Protein AF-F7V771-F1 (afdb_monomer)

pLDDT: mean 80.81, std 16.72, range [31.02, 98.19]

Solvent-accessible surface area (backbone atoms only — not comparable to full-atom values): 32983 Å² total; per-residue (Å²): 137,88,78,54,71,56,59,54,49,20,51,31,41,52,73,67,77,44,84,48,74,68,37,50,54,51,52,52,44,44,74,72,68,49,52,60,64,58,49,11,59,76,67,73,53,48,46,70,61,49,60,50,51,42,56,68,83,82,72,83,82,87,59,94,78,69,52,71,67,57,52,54,48,49,52,49,49,50,52,51,49,55,53,47,51,56,49,48,51,55,50,49,57,50,27,65,75,70,66,45,71,75,59,65,73,38,68,72,50,40,53,48,53,49,53,49,47,53,54,51,47,58,55,60,74,58,63,75,82,70,67,73,35,66,50,58,74,93,75,72,61,95,77,81,60,66,66,95,69,39,65,51,80,92,68,55,34,29,29,38,42,38,33,52,49,61,59,66,79,68,44,75,65,42,65,51,47,38,71,77,38,58,84,48,48,67,54,52,52,52,49,52,53,50,50,37,48,47,32,42,76,67,30,60,37,81,86,66,84,51,44,33,38,34,31,40,34,60,30,71,48,23,43,60,29,46,50,45,45,50,29,62,70,38,39,41,80,81,86,59,59,68,51,39,29,59,46,68,68,52,50,37,31,47,25,65,43,26,30,48,44,42,60,64,33,29,28,70,51,22,42,46,82,74,50,50,70,65,42,75,46,58,84,72,72,84,83,82,81,58,62,72,62,52,50,50,52,60,39,29,46,86,84,76,69,85,46,54,45,60,18,44,54,53,19,48,53,45,47,54,50,46,51,68,72,36,44,39,30,32,38,33,25,23,59,47,96,90,68,50,76,44,82,70,48,32,42,71,51,58,99,82,63,81,62,73,83,48,78,65,40,53,71,70,42,41,76,47,52,50,76,40,45,43,66,75,28,52,40,79,50,45,49,67,64,43,96,51,66,72,57,28,43,44,40,75,44,24,42,50,36,41,43,36,45,40,70,79,81,62,68,45,89,73,40,71,73,69,86,62,52,78,28,34,69,65,57,54,35,73,65,52,49,50,47,45,52,51,37,58,73,68,68,52,50,49,78,92,50,62,73,81,52,73,34,52,34,58,49,41,37,36,43,40,28,87,84,39,48,40,29,33,42,35,35,34,27,50,39,41,23,49,41,42,76,71,65,63,40,52,68,72,57,50,55,54,41,51,53,41,26,39,67,53,28,31,59,32,34,55,40,75,34,29,48,51,51,61,75,95,49,53,26,72,70,24,47,51,26,39,50,44,24,80,36,43,74,60,49,54,51,51,52,54,49,54,29,61,76,69,70,50,51,80,68,61,43,59,77,64,57,78,83,37,73,84,20,65,46,79,60,45,60,56,53,41,42,71,64,65,44,56,102,56,62,82,44,66,96,29,75,110

Mean predicted aligned error: 14.56 Å

Foldseek 3Di:
DDDDPLNVQLACLQVVNDDDPLLVLLVVVVVVVDDLCVSCVVVVHDSVVSVSSHHDDDDDDDDPDDDPVNVVVVVVVVVVVVVVLVVLVVVVVVCVVVVPPVSCPPPVNVVSVVVVVVVVVLVVVPPPDDAPFFQADPDRDDPPDPLVQWPDRPFAKWKKKKFWDDPLVQDPVNVVVCVVPVVCVVVVVVVLVLLQVLLVVQFQFDDDSGWMFIKIAGQQQFLQLVVLLVCLQQVELPPWDKFKFDRPLLVCFQQVQFLLLLLVCDLPWWAQLPQDPCLVCVLVPDDDDDSVVSSQVSNWDPDFRPRLSSFLQVRNVSSVVCCVQQQKKKWWWAADPVRDIDTPAIERDDPDDDFDQDPVCVVVRTDGIDIDGRRGDGPVRVCRHGPDGSRGTRRLGGNQLAADADPPVLPRPPDDGDDARRHNDSQCDPVQVVLSVVLNVVVDRGSVSGGRHGHHYQWMWMFTHPQLTTIIIIGMHSTRSVCVVVVQAHSVLSVLQSCCCRNGVGMATQGIGTFRDYPPQNYSVSRSLLSCLVVVVVLLVVLVVVCVVVVHDPVVSVVSRDDSPPNVDPCSVVVCVVRVGDPDRCDNNGSD

Secondary structure (DSSP, 8-state):
----HHHHHHHHHHTTS---HHHHHHHHHHHTT--HHHHHHHTTS-HHHHHTTPPP--PPS--SS--HHHHHHHHHHHHHHHHHHHHHHHHHHHHHHHT-GGGGG-HHHHHHHHHHHHHHHHHHHT-SSPPTTB---SS--TTT--GGG-SS-SPPEEEEEEEEE-GGGT-THHHHHHHH-TTTHHHHHHHHHHHHHHHHHHS---SSSS-EEEEEEETT-BHHHHHHHHHHHHT--S-S-EEEE--HHHHHHHHTTBHHHHHHHBTTTB--TT--HHHHTTT----SS-HHHHHHHHTSSS-----STTSHHHHHHHHHHHHHHSSEEEEEEEEPTTS-EEEEEEEEPPTT------HHHHHTTEEEEEEEEGGG-BGGGGGGG-SS-TTBBPTTSBHHHHB-B--SS-----S--PPPP-SHHHHS-HHHHHHHHHHHHHT---TTSS------BS-EEEEE-TTT-EEEEEEEESB-HHHHHTTSS-HHHHHHHHHHHHHH---EEEEEES----TTS-HHHHHHHHHHHTTHHHHHHHHHHHHHHTT--HHHHHHHSPP-GGGGSTHHHHHHHHTT--S-PPBTTB--

Radius of gyration: 32.01 Å; Cα contacts (8 Å, |Δi|>4): 876; chains: 1; bounding box: 108×68×76 Å

Structure (mmCIF, N/CA/C/O backbone):
data_AF-F7V771-F1
#
_entry.id   AF-F7V771-F1
#
loop_
_atom_site.group_PDB
_atom_site.id
_atom_site.type_symbol
_atom_site.label_atom_id
_atom_site.label_alt_id
_atom_site.label_comp_id
_atom_site.label_asym_id
_atom_site.label_entity_id
_atom_site.label_seq_id
_atom_site.pdbx_PDB_ins_code
_atom_site.Cartn_x
_atom_site.Cartn_y
_atom_site.Cartn_z
_atom_site.occupancy
_atom_site.B_iso_or_equiv
_atom_site.auth_seq_id
_atom_site.auth_comp_id
_atom_site.auth_asym_id
_atom_site.auth_atom_id
_atom_site.pdbx_PDB_model_num
ATOM 1 N N . MET A 1 1 ? -41.671 26.476 11.368 1.00 41.44 1 MET A N 1
ATOM 2 C CA . MET A 1 1 ? -41.725 27.335 10.161 1.00 41.44 1 MET A CA 1
ATOM 3 C C . MET A 1 1 ? -43.188 27.561 9.797 1.00 41.44 1 MET A C 1
ATOM 5 O O . MET A 1 1 ? -43.891 26.579 9.604 1.00 41.44 1 MET A O 1
ATOM 9 N N . SER A 1 2 ? -43.680 28.803 9.776 1.00 51.59 2 SER A N 1
ATOM 10 C CA . SER A 1 2 ? -45.090 29.112 9.485 1.00 51.59 2 SER A CA 1
ATOM 11 C C . SER A 1 2 ? -45.325 29.216 7.972 1.00 51.59 2 SER A C 1
ATOM 13 O O . SER A 1 2 ? -44.837 30.127 7.306 1.00 51.59 2 SER A O 1
ATOM 15 N N . VAL A 1 3 ? -46.061 28.265 7.393 1.00 64.12 3 VAL A N 1
ATOM 16 C CA . VAL A 1 3 ? -46.461 28.335 5.978 1.00 64.12 3 VAL A CA 1
ATOM 17 C C . VAL A 1 3 ? -47.613 29.331 5.841 1.00 64.12 3 VAL A C 1
ATOM 19 O O . VAL A 1 3 ? -48.569 29.282 6.613 1.00 64.12 3 VAL A O 1
ATOM 22 N N . SER A 1 4 ? -47.539 30.248 4.870 1.00 76.50 4 SER A N 1
ATOM 23 C CA . SER A 1 4 ? -48.585 31.261 4.705 1.00 76.50 4 SER A CA 1
ATOM 24 C C . SER A 1 4 ? -49.918 30.626 4.264 1.00 76.50 4 SER A C 1
ATOM 26 O O . SER A 1 4 ? -49.915 29.728 3.412 1.00 76.50 4 SER A O 1
ATOM 28 N N . PRO A 1 5 ? -51.074 31.111 4.760 1.00 77.06 5 PRO A N 1
ATOM 29 C CA . PRO A 1 5 ? -52.387 30.567 4.396 1.00 77.06 5 PRO A CA 1
ATOM 30 C C . PRO A 1 5 ? -52.664 30.573 2.888 1.00 77.06 5 PRO A C 1
ATOM 32 O O . PRO A 1 5 ? -53.351 29.694 2.378 1.00 77.06 5 PRO A O 1
ATOM 35 N N . VAL A 1 6 ? -52.095 31.537 2.154 1.00 77.06 6 VAL A N 1
ATOM 36 C CA . VAL A 1 6 ? -52.200 31.616 0.688 1.00 77.06 6 VAL A CA 1
ATOM 37 C C . VAL A 1 6 ? -51.490 30.436 0.024 1.00 77.06 6 VAL A C 1
ATOM 39 O O . VAL A 1 6 ? -52.027 29.848 -0.910 1.00 77.06 6 VAL A O 1
ATOM 42 N N . LYS A 1 7 ? -50.303 30.057 0.513 1.00 69.56 7 LYS A N 1
ATOM 43 C CA . LYS A 1 7 ? -49.526 28.946 -0.050 1.00 69.56 7 LYS A CA 1
ATOM 44 C C . LYS A 1 7 ? -50.231 27.611 0.194 1.00 69.56 7 LYS A C 1
ATOM 46 O O . LYS A 1 7 ? -50.385 26.838 -0.745 1.00 69.56 7 LYS A O 1
ATOM 51 N N . VAL A 1 8 ? -50.748 27.398 1.409 1.00 78.81 8 VAL A N 1
ATOM 52 C CA . VAL A 1 8 ? -51.574 26.222 1.743 1.00 78.81 8 VAL A CA 1
ATOM 53 C C . VAL A 1 8 ? -52.813 26.167 0.847 1.00 78.81 8 VAL A C 1
ATOM 55 O O . VAL A 1 8 ? -53.083 25.141 0.231 1.00 78.81 8 VAL A O 1
ATOM 58 N N . ARG A 1 9 ? -53.521 27.291 0.682 1.00 82.75 9 ARG A N 1
ATOM 59 C CA . ARG A 1 9 ? -54.715 27.372 -0.168 1.00 82.75 9 ARG A CA 1
ATOM 60 C C . ARG A 1 9 ? -54.427 27.011 -1.626 1.00 82.75 9 ARG A C 1
ATOM 62 O O . ARG A 1 9 ? -55.168 26.222 -2.199 1.00 82.75 9 ARG A O 1
ATOM 69 N N . LYS A 1 10 ? -53.356 27.540 -2.227 1.00 78.94 10 LYS A N 1
ATOM 70 C CA . LYS A 1 10 ? -53.003 27.231 -3.625 1.00 78.94 10 LYS A CA 1
ATOM 71 C C . LYS A 1 10 ? -52.637 25.761 -3.822 1.00 78.94 10 LYS A C 1
ATOM 73 O O . LYS A 1 10 ? -53.041 25.184 -4.827 1.00 78.94 10 LYS A O 1
ATOM 78 N N . VAL A 1 11 ? -51.934 25.142 -2.868 1.00 74.50 11 VAL A N 1
ATOM 79 C CA . VAL A 1 11 ? -51.647 23.694 -2.902 1.00 74.50 11 VAL A CA 1
ATOM 80 C C . VAL A 1 11 ? -52.949 22.896 -2.859 1.00 74.50 11 VAL A C 1
ATOM 82 O O . VAL A 1 11 ? -53.181 22.071 -3.735 1.00 74.50 11 VAL A O 1
ATOM 85 N N . LEU A 1 12 ? -53.844 23.205 -1.917 1.00 75.06 12 LEU A N 1
ATOM 86 C CA . LEU A 1 12 ? -55.115 22.489 -1.786 1.00 75.06 12 LEU A CA 1
ATOM 87 C C . LEU A 1 12 ? -56.042 22.674 -3.002 1.00 75.06 12 LEU A C 1
ATOM 89 O O . LEU A 1 12 ? -56.730 21.730 -3.380 1.00 75.06 12 LEU A O 1
ATOM 93 N N . ILE A 1 13 ? -56.039 23.851 -3.646 1.00 78.25 13 ILE A N 1
ATOM 94 C CA . ILE A 1 13 ? -56.748 24.080 -4.922 1.00 78.25 13 ILE A CA 1
ATOM 95 C C . ILE A 1 13 ? -56.111 23.264 -6.057 1.00 78.25 13 ILE A C 1
ATOM 97 O O . ILE A 1 13 ? -56.834 22.694 -6.872 1.00 78.25 13 ILE A O 1
ATOM 101 N N . THR A 1 14 ? -54.774 23.203 -6.121 1.00 75.62 14 THR A N 1
ATOM 102 C CA . THR A 1 14 ? -54.033 22.465 -7.166 1.00 75.62 14 THR A CA 1
ATOM 103 C C . THR A 1 14 ? -54.306 20.965 -7.089 1.00 75.62 14 THR A C 1
ATOM 105 O O . THR A 1 14 ? -54.520 20.335 -8.120 1.00 75.62 14 THR A O 1
ATOM 108 N N . GLU A 1 15 ? -54.376 20.419 -5.874 1.00 72.75 15 GLU A N 1
ATOM 109 C CA . GLU A 1 15 ? -54.680 19.004 -5.624 1.00 72.75 15 GLU A CA 1
ATOM 110 C C . GLU A 1 15 ? -56.190 18.697 -5.614 1.00 72.75 15 GLU A C 1
ATOM 112 O O . GLU A 1 15 ? -56.591 17.550 -5.457 1.00 72.75 15 GLU A O 1
ATOM 117 N N . GLY A 1 16 ? -57.053 19.707 -5.795 1.00 72.19 16 GLY A N 1
ATOM 118 C CA . GLY A 1 16 ? -58.511 19.539 -5.847 1.00 72.19 16 GLY A CA 1
ATOM 119 C C . GLY A 1 16 ? -59.181 19.243 -4.499 1.00 72.19 16 GLY A C 1
ATOM 120 O O . GLY A 1 16 ? -60.373 18.955 -4.464 1.00 72.19 16 GLY A O 1
ATOM 121 N N . ILE A 1 17 ? -58.438 19.347 -3.395 1.00 70.19 17 ILE A N 1
ATOM 122 C CA . ILE A 1 17 ? -58.877 19.012 -2.029 1.00 70.19 17 ILE A CA 1
ATOM 123 C C . ILE A 1 17 ? -59.658 20.176 -1.392 1.00 70.19 17 ILE A C 1
ATOM 125 O O . ILE A 1 17 ? -60.417 19.986 -0.444 1.00 70.19 17 ILE A O 1
ATOM 129 N N . TRP A 1 18 ? -59.507 21.397 -1.915 1.00 77.88 18 TRP A N 1
ATOM 130 C CA . TRP A 1 18 ? -60.232 22.571 -1.430 1.00 77.88 18 TRP A CA 1
ATOM 131 C C . TRP A 1 18 ? -60.746 23.439 -2.576 1.00 77.88 18 TRP A C 1
ATOM 133 O O . TRP A 1 18 ? -60.030 23.715 -3.539 1.00 77.88 18 TRP A O 1
ATOM 143 N N . SER A 1 19 ? -61.978 23.928 -2.442 1.00 75.00 19 SER A N 1
ATOM 144 C CA . SER A 1 19 ? -62.557 24.911 -3.355 1.00 75.00 19 SER A CA 1
ATOM 145 C C . SER A 1 19 ? -63.434 25.915 -2.608 1.00 75.00 19 SER A C 1
ATOM 147 O O . SER A 1 19 ? -63.996 25.627 -1.552 1.00 75.00 19 SER A O 1
ATOM 149 N N . SER A 1 20 ? -63.544 27.115 -3.165 1.00 78.50 20 SER A N 1
ATOM 150 C CA . SER A 1 20 ? -64.505 28.142 -2.785 1.00 78.50 20 SER A CA 1
ATOM 151 C C . SER A 1 20 ? -65.221 28.650 -4.031 1.00 78.50 20 SER A C 1
ATOM 153 O O . SER A 1 20 ? -64.778 28.416 -5.157 1.00 78.50 20 SER A O 1
ATOM 155 N N . ARG A 1 21 ? -66.307 29.405 -3.842 1.00 71.88 21 ARG A N 1
ATOM 156 C CA . ARG A 1 21 ? -67.021 30.049 -4.951 1.00 71.88 21 ARG A CA 1
ATOM 157 C C . ARG A 1 21 ? -66.066 30.819 -5.876 1.00 71.88 21 ARG A C 1
ATOM 159 O O . ARG A 1 21 ? -66.063 30.583 -7.077 1.00 71.88 21 ARG A O 1
ATOM 166 N N . THR A 1 22 ? -65.179 31.633 -5.302 1.00 79.50 22 THR A N 1
ATOM 167 C CA . THR A 1 22 ? -64.186 32.416 -6.052 1.00 79.50 22 THR A CA 1
ATOM 168 C C . THR A 1 22 ? -63.167 31.539 -6.785 1.00 79.50 22 THR A C 1
ATOM 170 O O . THR A 1 22 ? -62.832 31.834 -7.927 1.00 79.50 22 THR A O 1
ATOM 173 N N . SER A 1 23 ? -62.679 30.441 -6.188 1.00 82.62 23 SER A N 1
ATOM 174 C CA . SER A 1 23 ? -61.727 29.560 -6.887 1.00 82.62 23 SER A CA 1
ATOM 175 C C . SER A 1 23 ? -62.379 28.793 -8.040 1.00 82.62 23 SER A C 1
ATOM 177 O O . SER A 1 23 ? -61.715 28.508 -9.032 1.00 82.62 23 SER A O 1
ATOM 179 N N . LEU A 1 24 ? -63.667 28.455 -7.921 1.00 79.88 24 LEU A N 1
ATOM 180 C CA . LEU A 1 24 ? -64.430 27.793 -8.981 1.00 79.88 24 LEU A CA 1
ATOM 181 C C . LEU A 1 24 ? -64.744 28.754 -10.133 1.00 79.88 24 LEU A C 1
ATOM 183 O O . LEU A 1 24 ? -64.542 28.385 -11.287 1.00 79.88 24 LEU A O 1
ATOM 187 N N . GLU A 1 25 ? -65.151 29.990 -9.830 1.00 79.00 25 GLU A N 1
ATOM 188 C CA . GLU A 1 25 ? -65.366 31.048 -10.829 1.00 79.00 25 GLU A CA 1
ATOM 189 C C . GLU A 1 25 ? -64.064 31.363 -11.593 1.00 79.00 25 GLU A C 1
ATOM 191 O O . GLU A 1 25 ? -64.060 31.410 -12.821 1.00 79.00 25 GLU A O 1
ATOM 196 N N . ILE A 1 26 ? -62.925 31.473 -10.895 1.00 86.38 26 ILE A N 1
ATOM 197 C CA . ILE A 1 26 ? -61.608 31.676 -11.528 1.00 86.38 26 ILE A CA 1
ATOM 198 C C . ILE A 1 26 ? -61.214 30.476 -12.404 1.00 86.38 26 ILE A C 1
ATOM 200 O O . ILE A 1 26 ? -60.753 30.667 -13.529 1.00 86.38 26 ILE A O 1
ATOM 204 N N . LYS A 1 27 ? -61.414 29.239 -11.926 1.00 81.56 27 LYS A N 1
ATOM 205 C CA . LYS A 1 27 ? -61.121 28.016 -12.695 1.00 81.56 27 LYS A CA 1
ATOM 206 C C . LYS A 1 27 ? -61.984 27.912 -13.957 1.00 81.56 27 LYS A C 1
ATOM 208 O O . LYS A 1 27 ? -61.475 27.505 -14.997 1.00 81.56 27 LYS A O 1
ATOM 213 N N . HIS A 1 28 ? -63.257 28.300 -13.880 1.00 80.94 28 HIS A N 1
ATOM 214 C CA . HIS A 1 28 ? -64.152 28.350 -15.035 1.00 80.94 28 HIS A CA 1
ATOM 215 C C . HIS A 1 28 ? -63.604 29.286 -16.123 1.00 80.94 28 HIS A C 1
ATOM 217 O O . HIS A 1 28 ? -63.388 28.841 -17.247 1.00 80.94 28 HIS A O 1
ATOM 223 N N . TYR A 1 29 ? -63.264 30.531 -15.779 1.00 82.94 29 TYR A N 1
ATOM 224 C CA . TYR A 1 29 ? -62.754 31.492 -16.763 1.00 82.94 29 TYR A CA 1
ATOM 225 C C . TYR A 1 29 ? -61.332 31.185 -17.272 1.00 82.94 29 TYR A C 1
ATOM 227 O O . TYR A 1 29 ? -61.014 31.500 -18.418 1.00 82.94 29 TYR A O 1
ATOM 235 N N . LEU A 1 30 ? -60.485 30.519 -16.476 1.00 78.50 30 LEU A N 1
ATOM 236 C CA . LEU A 1 30 ? -59.205 29.966 -16.955 1.00 78.50 30 LEU A CA 1
ATOM 237 C C . LEU A 1 30 ? -59.393 28.889 -18.018 1.00 78.50 30 LEU A C 1
ATOM 239 O O . LEU A 1 30 ? -58.638 28.853 -18.987 1.00 78.50 30 LEU A O 1
ATOM 243 N N . ASN A 1 31 ? -60.394 28.021 -17.853 1.00 78.12 31 ASN A N 1
ATOM 244 C CA . ASN A 1 31 ? -60.704 26.993 -18.846 1.00 78.12 31 ASN A CA 1
ATOM 245 C C . ASN A 1 31 ? -61.215 27.610 -20.157 1.00 78.12 31 ASN A C 1
ATOM 247 O O . ASN A 1 31 ? -60.958 27.068 -21.229 1.00 78.12 31 ASN A O 1
ATOM 251 N N . GLU A 1 32 ? -61.849 28.783 -20.090 1.00 81.56 32 GLU A N 1
ATOM 252 C CA . GLU A 1 32 ? -62.182 29.612 -21.258 1.00 81.56 32 GLU A CA 1
ATOM 253 C C . GLU A 1 32 ? -60.984 30.408 -21.814 1.00 81.56 32 GLU A C 1
ATOM 255 O O . GLU A 1 32 ? -61.149 31.247 -22.699 1.00 81.56 32 GLU A O 1
ATOM 260 N N . LYS A 1 33 ? -59.767 30.138 -21.320 1.00 84.19 33 LYS A N 1
ATOM 261 C CA . LYS A 1 33 ? -58.491 30.753 -21.724 1.00 84.19 33 LYS A CA 1
ATOM 262 C C . LYS A 1 33 ? -58.395 32.265 -21.489 1.00 84.19 33 LYS A C 1
ATOM 264 O O . LYS A 1 33 ? -57.588 32.928 -22.137 1.00 84.19 33 LYS A O 1
ATOM 269 N N . LYS A 1 34 ? -59.168 32.814 -20.548 1.00 82.56 34 LYS A N 1
ATOM 270 C CA . LYS A 1 34 ? -59.042 34.222 -20.147 1.00 82.56 34 LYS A CA 1
ATOM 271 C C . LYS A 1 34 ? -57.785 34.442 -19.303 1.00 82.56 34 LYS A C 1
ATOM 273 O O . LYS A 1 34 ? -57.406 33.599 -18.488 1.00 82.56 34 LYS A O 1
ATOM 278 N N . THR A 1 35 ? -57.146 35.591 -19.482 1.00 89.25 35 THR A N 1
ATOM 279 C CA . THR A 1 35 ? -55.974 36.014 -18.705 1.00 89.25 35 THR A CA 1
ATOM 280 C C . THR A 1 35 ? -56.366 36.449 -17.291 1.00 89.25 35 THR A C 1
ATOM 282 O O . THR A 1 35 ? -57.519 36.772 -17.006 1.00 89.25 35 THR A O 1
ATOM 285 N N . THR A 1 36 ? -55.399 36.506 -16.373 1.00 83.38 36 THR A N 1
ATOM 286 C CA . THR A 1 36 ? -55.654 36.920 -14.982 1.00 83.38 36 THR A CA 1
ATOM 287 C C . THR A 1 36 ? -56.215 38.336 -14.864 1.00 83.38 36 THR A C 1
ATOM 289 O O . THR A 1 36 ? -57.047 38.577 -13.990 1.00 83.38 36 THR A O 1
ATOM 292 N N . ALA A 1 37 ? -55.798 39.244 -15.751 1.00 86.75 37 ALA A N 1
ATOM 293 C CA . ALA A 1 37 ? -56.291 40.618 -15.830 1.00 86.75 37 ALA A CA 1
ATOM 294 C C . ALA A 1 37 ? -57.765 40.678 -16.252 1.00 86.75 37 ALA A C 1
ATOM 296 O O . ALA A 1 37 ? -58.572 41.356 -15.615 1.00 86.75 37 ALA A O 1
ATOM 297 N N . GLU A 1 38 ? -58.144 39.902 -17.268 1.00 85.62 38 GLU A N 1
ATOM 298 C CA . GLU A 1 38 ? -59.532 39.818 -17.737 1.00 85.62 38 GLU A CA 1
ATOM 299 C C . GLU A 1 38 ? -60.443 39.187 -16.680 1.00 85.62 38 GLU A C 1
ATOM 301 O O . GLU A 1 38 ? -61.546 39.672 -16.435 1.00 85.62 38 GLU A O 1
ATOM 306 N N . ILE A 1 39 ? -59.971 38.139 -15.998 1.00 89.88 39 ILE A N 1
ATOM 307 C CA . ILE A 1 39 ? -60.715 37.492 -14.909 1.00 89.88 39 ILE A CA 1
ATOM 308 C C . ILE A 1 39 ? -60.936 38.469 -13.749 1.00 89.88 39 ILE A C 1
ATOM 310 O O . ILE A 1 39 ? -62.027 38.513 -13.180 1.00 89.88 39 ILE A O 1
ATOM 314 N N . ALA A 1 40 ? -59.927 39.277 -13.410 1.00 91.75 40 ALA A N 1
ATOM 315 C CA . ALA A 1 40 ? -60.043 40.288 -12.367 1.00 91.75 40 ALA A CA 1
ATOM 316 C C . ALA A 1 40 ? -61.099 41.349 -12.717 1.00 91.75 40 ALA A C 1
ATOM 318 O O . ALA A 1 40 ? -61.914 41.689 -11.861 1.00 91.75 40 ALA A O 1
ATOM 319 N N . GLN A 1 41 ? -61.149 41.803 -13.975 1.00 90.25 41 GLN A N 1
ATOM 320 C CA . GLN A 1 41 ? -62.193 42.721 -14.443 1.00 90.25 41 GLN A CA 1
ATOM 321 C C . GLN A 1 41 ? -63.593 42.092 -14.393 1.00 90.25 41 GLN A C 1
ATOM 323 O O . GLN A 1 41 ? -64.513 42.713 -13.867 1.00 90.25 41 GLN A O 1
ATOM 328 N N . ILE A 1 42 ? -63.757 40.855 -14.878 1.00 90.12 42 ILE A N 1
ATOM 329 C CA . ILE A 1 42 ? -65.056 40.153 -14.905 1.00 90.12 42 ILE A CA 1
ATOM 330 C C . ILE A 1 42 ? -65.609 39.939 -13.493 1.00 90.12 42 ILE A C 1
ATOM 332 O O . ILE A 1 42 ? -66.802 40.112 -13.256 1.00 90.12 42 ILE A O 1
ATOM 336 N N . LEU A 1 43 ? -64.741 39.584 -12.545 1.00 87.44 43 LEU A N 1
ATOM 337 C CA . LEU A 1 43 ? -65.115 39.354 -11.148 1.00 87.44 43 LEU A CA 1
ATOM 338 C C . LEU A 1 43 ? -65.101 40.635 -10.299 1.00 87.44 43 LEU A C 1
ATOM 340 O O . LEU A 1 43 ? -65.290 40.560 -9.085 1.00 87.44 43 LEU A O 1
ATOM 344 N N . ASN A 1 44 ? -64.868 41.795 -10.924 1.00 88.81 44 ASN A N 1
ATOM 345 C CA . ASN A 1 44 ? -64.735 43.103 -10.285 1.00 88.81 44 ASN A CA 1
ATOM 346 C C . ASN A 1 44 ? -63.807 43.074 -9.051 1.00 88.81 44 ASN A C 1
ATOM 348 O O . ASN A 1 44 ? -64.160 43.502 -7.951 1.00 88.81 44 ASN A O 1
ATOM 352 N N . THR A 1 45 ? -62.621 42.491 -9.226 1.00 86.81 45 THR A N 1
ATOM 353 C CA . THR A 1 45 ? -61.608 42.292 -8.184 1.00 86.81 45 THR A CA 1
ATOM 354 C C . THR A 1 45 ? -60.206 42.651 -8.693 1.00 86.81 45 THR A C 1
ATOM 356 O O . THR A 1 45 ? -60.040 43.155 -9.799 1.00 86.81 45 THR A O 1
ATOM 359 N N . THR A 1 46 ? -59.168 42.422 -7.882 1.00 88.38 46 THR A N 1
ATOM 360 C CA . THR A 1 46 ? -57.771 42.689 -8.271 1.00 88.38 46 THR A CA 1
ATOM 361 C C . THR A 1 46 ? -57.092 41.447 -8.845 1.00 88.38 46 THR A C 1
ATOM 363 O O . THR A 1 46 ? -57.342 40.328 -8.395 1.00 88.38 46 THR A O 1
ATOM 366 N N . GLU A 1 47 ? -56.144 41.627 -9.768 1.00 82.75 47 GLU A N 1
ATOM 367 C CA . GLU A 1 47 ? -55.327 40.523 -10.303 1.00 82.75 47 GLU A CA 1
ATOM 368 C C . GLU A 1 47 ? -54.603 39.746 -9.206 1.00 82.75 47 GLU A C 1
ATOM 370 O O . GLU A 1 47 ? -54.516 38.519 -9.245 1.00 82.75 47 GLU A O 1
ATOM 375 N N . LYS A 1 48 ? -54.141 40.453 -8.172 1.00 82.62 48 LYS A N 1
ATOM 376 C CA . LYS A 1 48 ? -53.480 39.839 -7.022 1.00 82.62 48 LYS A CA 1
ATOM 377 C C . LYS A 1 48 ? -54.433 38.933 -6.242 1.00 82.62 48 LYS A C 1
ATOM 379 O O . LYS A 1 48 ? -54.002 37.886 -5.766 1.00 82.62 48 LYS A O 1
ATOM 384 N N . ALA A 1 49 ? -55.713 39.295 -6.131 1.00 82.81 49 ALA A N 1
ATOM 385 C CA . ALA A 1 49 ? -56.723 38.421 -5.542 1.00 82.81 49 ALA A CA 1
ATOM 386 C C . ALA A 1 49 ? -56.943 37.180 -6.417 1.00 82.81 49 ALA A C 1
ATOM 388 O O . ALA A 1 49 ? -56.914 36.074 -5.889 1.00 82.81 49 ALA A O 1
ATOM 389 N N . VAL A 1 50 ? -57.042 37.329 -7.744 1.00 84.00 50 VAL A N 1
ATOM 390 C CA . VAL A 1 50 ? -57.167 36.190 -8.674 1.00 84.00 50 VAL A CA 1
ATOM 391 C C . VAL A 1 50 ? -55.975 35.233 -8.549 1.00 84.00 50 VAL A C 1
ATOM 393 O O . VAL A 1 50 ? -56.151 34.028 -8.373 1.00 84.00 50 VAL A O 1
ATOM 396 N N . GLN A 1 51 ? -54.749 35.764 -8.529 1.00 83.81 51 GLN A N 1
ATOM 397 C CA . GLN A 1 51 ? -53.509 34.986 -8.425 1.00 83.81 51 GLN A CA 1
ATOM 398 C C . GLN A 1 51 ? -53.389 34.155 -7.138 1.00 83.81 51 GLN A C 1
ATOM 400 O O . GLN A 1 51 ? -52.702 33.124 -7.131 1.00 83.81 51 GLN A O 1
ATOM 405 N N . GLN A 1 52 ? -54.046 34.574 -6.051 1.00 85.38 52 GLN A N 1
ATOM 406 C CA . GLN A 1 52 ? -54.084 33.825 -4.789 1.00 85.38 52 GLN A CA 1
ATOM 407 C C . GLN A 1 52 ? -54.953 32.562 -4.861 1.00 85.38 52 GLN A C 1
ATOM 409 O O . GLN A 1 52 ? -54.792 31.686 -4.014 1.00 85.38 52 GLN A O 1
ATOM 414 N N . TYR A 1 53 ? -55.838 32.453 -5.856 1.00 84.31 53 TYR A N 1
ATOM 415 C CA . TYR A 1 53 ? -56.726 31.303 -6.060 1.00 84.31 53 TYR A CA 1
ATOM 416 C C . TYR A 1 53 ? -56.393 30.497 -7.329 1.00 84.31 53 TYR A C 1
ATOM 418 O O . TYR A 1 53 ? -57.107 29.548 -7.646 1.00 84.31 53 TYR A O 1
ATOM 426 N N . LEU A 1 54 ? -55.305 30.831 -8.037 1.00 78.69 54 LEU A N 1
ATOM 427 C CA . LEU A 1 54 ? -54.812 30.042 -9.171 1.00 78.69 54 LEU A CA 1
ATOM 428 C C . LEU A 1 54 ? -54.197 28.708 -8.714 1.00 78.69 54 LEU A C 1
ATOM 430 O O . LEU A 1 54 ? -53.439 28.705 -7.740 1.00 78.69 54 LEU A O 1
ATOM 434 N N . PRO A 1 55 ? -54.420 27.596 -9.433 1.00 74.50 55 PRO A N 1
ATOM 435 C CA . PRO A 1 55 ? -53.616 26.394 -9.242 1.00 74.50 55 PRO A CA 1
ATOM 436 C C . PRO A 1 55 ? -52.156 26.649 -9.664 1.00 74.50 55 PRO A C 1
ATOM 438 O O . PRO A 1 55 ? -51.877 27.518 -10.494 1.00 74.50 55 PRO A O 1
ATOM 441 N N . TYR A 1 56 ? -51.207 25.911 -9.087 1.00 70.25 56 TYR A N 1
ATOM 442 C CA . TYR A 1 56 ? -49.825 25.916 -9.565 1.00 70.25 56 TYR A CA 1
ATOM 443 C C . TYR A 1 56 ? -49.755 25.289 -10.962 1.00 70.25 56 TYR A C 1
ATOM 445 O O . TYR A 1 56 ? -50.365 24.251 -11.218 1.00 70.25 56 TYR A O 1
ATOM 453 N N . SER A 1 57 ? -48.988 25.900 -11.866 1.00 54.19 57 SER A N 1
ATOM 454 C CA . SER A 1 57 ? -48.661 25.306 -13.162 1.00 54.19 57 SER A CA 1
ATOM 455 C C . SER A 1 57 ? -47.800 24.061 -12.928 1.00 54.19 57 SER A C 1
ATOM 457 O O . SER A 1 57 ? -46.644 24.187 -12.520 1.00 54.19 57 SER A O 1
ATOM 459 N N . ARG A 1 58 ? -48.356 22.861 -13.142 1.00 46.50 58 ARG A N 1
ATOM 460 C CA . ARG A 1 58 ? -47.590 21.605 -13.099 1.00 46.50 58 ARG A CA 1
ATOM 461 C C . ARG A 1 58 ? -46.568 21.628 -14.244 1.00 46.50 58 ARG A C 1
ATOM 463 O O . ARG A 1 58 ? -46.944 21.503 -15.404 1.00 46.50 58 ARG A O 1
ATOM 470 N N . GLY A 1 59 ? -45.296 21.855 -13.917 1.00 38.12 59 GLY A N 1
ATOM 471 C CA . GLY A 1 59 ? -44.183 21.668 -14.849 1.00 38.12 59 GLY A CA 1
ATOM 472 C C . GLY A 1 59 ? -43.999 20.180 -15.148 1.00 38.12 59 GLY A C 1
ATOM 473 O O . GLY A 1 59 ? -44.201 19.351 -14.260 1.00 38.12 59 GLY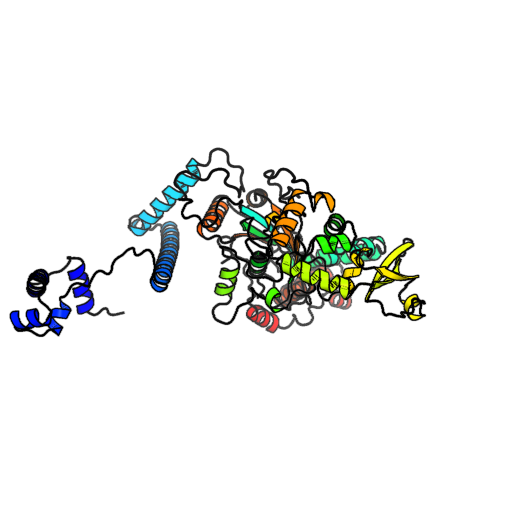 A O 1
ATOM 474 N N . LEU A 1 60 ? -43.675 19.857 -16.402 1.00 34.97 60 LEU A N 1
ATOM 475 C CA . LEU A 1 60 ? -43.522 18.495 -16.911 1.00 34.97 60 LEU A CA 1
ATOM 476 C C . LEU A 1 60 ? -42.577 17.660 -16.029 1.00 34.97 60 LEU A C 1
ATOM 478 O O . LEU A 1 60 ? -41.392 17.962 -15.911 1.00 34.97 60 LEU A O 1
ATOM 482 N N . TYR A 1 61 ? -43.107 16.593 -15.434 1.00 31.02 61 TYR A N 1
ATOM 483 C CA . TYR A 1 61 ? -42.314 15.506 -14.864 1.00 31.02 61 TYR A CA 1
ATOM 484 C C . TYR A 1 61 ? -41.862 14.584 -16.012 1.00 31.02 61 TYR A C 1
ATOM 486 O O . TYR A 1 61 ? -42.686 14.244 -16.856 1.00 31.02 61 TYR A O 1
ATOM 494 N N . ASN A 1 62 ? -40.584 14.180 -16.012 1.00 36.62 62 ASN A N 1
ATOM 495 C CA . ASN A 1 62 ? -39.878 13.368 -17.027 1.00 36.62 62 ASN A CA 1
ATOM 496 C C . ASN A 1 62 ? -39.471 14.080 -18.333 1.00 36.62 62 ASN A C 1
ATOM 498 O O . ASN A 1 62 ? -39.924 13.714 -19.412 1.00 36.62 62 ASN A O 1
ATOM 502 N N . SER A 1 63 ? -38.533 15.030 -18.258 1.00 47.03 63 SER A N 1
ATOM 503 C CA . SER A 1 63 ? -37.637 15.308 -19.392 1.00 47.03 63 SER A CA 1
ATOM 504 C C . SER A 1 63 ? -36.343 14.501 -19.250 1.00 47.03 63 SER A C 1
ATOM 506 O O . SER A 1 63 ? -35.826 14.358 -18.140 1.00 47.03 63 SER A O 1
ATOM 508 N N . GLU A 1 64 ? -35.814 14.004 -20.370 1.00 43.06 64 GLU A N 1
ATOM 509 C CA . GLU A 1 64 ? -34.572 13.212 -20.437 1.00 43.06 64 GLU A CA 1
ATOM 510 C C . GLU A 1 64 ? -33.355 13.969 -19.882 1.00 43.06 64 GLU A C 1
ATOM 512 O O . GLU A 1 64 ? -32.487 13.369 -19.257 1.00 43.06 64 GLU A O 1
ATOM 517 N N . ASN A 1 65 ? -33.356 15.303 -19.956 1.00 46.41 65 ASN A N 1
ATOM 518 C CA . ASN A 1 65 ? -32.354 16.138 -19.297 1.00 46.41 65 ASN A CA 1
ATOM 519 C C . ASN A 1 65 ? -32.862 16.618 -17.932 1.00 46.41 65 ASN A C 1
ATOM 521 O O . ASN A 1 65 ? -33.629 17.581 -17.832 1.00 46.41 65 ASN A O 1
ATOM 525 N N . ARG A 1 66 ? -32.443 15.928 -16.865 1.00 46.28 66 ARG A N 1
ATOM 526 C CA . ARG A 1 66 ? -32.699 16.336 -15.475 1.00 46.28 66 ARG A CA 1
ATOM 527 C C . ARG A 1 66 ? -31.762 17.484 -15.103 1.00 46.28 66 ARG A C 1
ATOM 529 O O . ARG A 1 66 ? -30.555 17.380 -15.287 1.00 46.28 66 ARG A O 1
ATOM 536 N N . SER A 1 67 ? -32.295 18.568 -14.538 1.00 45.91 67 SER A N 1
ATOM 537 C CA . SER A 1 67 ? -31.447 19.645 -14.015 1.00 45.91 67 SER A CA 1
ATOM 538 C C . SER A 1 67 ? -30.636 19.166 -12.803 1.00 45.91 67 SER A C 1
ATOM 540 O O . SER A 1 67 ? -31.083 18.302 -12.042 1.00 45.91 67 SER A O 1
ATOM 542 N N . ALA A 1 68 ? -29.462 19.762 -12.576 1.00 40.97 68 ALA A N 1
ATOM 543 C CA . ALA A 1 68 ? -28.619 19.458 -11.416 1.00 40.97 68 ALA A CA 1
ATOM 544 C C . ALA A 1 68 ? -29.377 19.602 -10.079 1.00 40.97 68 ALA A C 1
ATOM 546 O O . ALA A 1 68 ? -29.146 18.843 -9.139 1.00 40.97 68 ALA A O 1
ATOM 547 N N . ASP A 1 69 ? -30.347 20.516 -10.008 1.00 37.06 69 ASP A N 1
ATOM 548 C CA . ASP A 1 69 ? -31.203 20.693 -8.834 1.00 37.06 69 ASP A CA 1
ATOM 549 C C . ASP A 1 69 ? -32.219 19.556 -8.658 1.00 37.06 69 ASP A C 1
ATOM 551 O O . ASP A 1 69 ? -32.540 19.193 -7.527 1.00 37.06 69 ASP A O 1
ATOM 555 N N . ALA A 1 70 ? -32.692 18.933 -9.743 1.00 41.78 70 ALA A N 1
ATOM 556 C CA . ALA A 1 70 ? -33.554 17.754 -9.673 1.00 41.78 70 ALA A CA 1
ATOM 557 C C . ALA A 1 70 ? -32.795 16.524 -9.146 1.00 41.78 70 ALA A C 1
ATOM 559 O O . ALA A 1 70 ? -33.351 15.771 -8.342 1.00 41.78 70 ALA A O 1
ATOM 560 N N . ILE A 1 71 ? -31.521 16.368 -9.529 1.00 48.62 71 ILE A N 1
ATOM 561 C CA . ILE A 1 71 ? -30.615 15.326 -9.015 1.00 48.62 71 ILE A CA 1
ATOM 562 C C . ILE A 1 71 ? -30.328 15.567 -7.528 1.00 48.62 71 ILE A C 1
ATOM 564 O O . ILE A 1 71 ? -30.606 14.699 -6.701 1.00 48.62 71 ILE A O 1
ATOM 568 N N . LYS A 1 72 ? -29.913 16.785 -7.151 1.00 42.03 72 LYS A N 1
ATOM 569 C CA . LYS A 1 72 ? -29.682 17.170 -5.745 1.00 42.03 72 LYS A CA 1
ATOM 570 C C . LYS A 1 72 ? -30.933 17.010 -4.882 1.00 42.03 72 LYS A C 1
ATOM 572 O O . LYS A 1 72 ? -30.850 16.609 -3.722 1.00 42.03 72 LYS A O 1
ATOM 577 N N . SER A 1 73 ? -32.107 17.301 -5.440 1.00 41.25 73 SER A N 1
ATOM 578 C CA . SER A 1 73 ? -33.392 17.125 -4.767 1.00 41.25 73 SER A CA 1
ATOM 579 C C . SER A 1 73 ? -33.759 15.645 -4.608 1.00 41.25 73 SER A C 1
ATOM 581 O O . SER A 1 73 ? -34.287 15.266 -3.564 1.00 41.25 73 SER A O 1
ATOM 583 N N . ALA A 1 74 ? -33.445 14.788 -5.585 1.00 45.38 74 ALA A N 1
ATOM 584 C CA . ALA A 1 74 ? -33.614 13.339 -5.470 1.00 45.38 74 ALA A CA 1
ATOM 585 C C . ALA A 1 74 ? -32.666 12.738 -4.423 1.00 45.38 74 ALA A C 1
ATOM 587 O O . ALA A 1 74 ? -33.107 11.970 -3.576 1.00 45.38 74 ALA A O 1
ATOM 588 N N . GLU A 1 75 ? -31.403 13.158 -4.399 1.00 43.09 75 GLU A N 1
ATOM 589 C CA . GLU A 1 75 ? -30.437 12.761 -3.370 1.00 43.09 75 GLU A CA 1
ATOM 590 C C . GLU A 1 75 ? -30.806 13.287 -1.979 1.00 43.09 75 GLU A C 1
ATOM 592 O O . GLU A 1 75 ? -30.597 12.614 -0.973 1.00 43.09 75 GLU A O 1
ATOM 597 N N . TYR A 1 76 ? -31.360 14.497 -1.881 1.00 40.41 76 TYR A N 1
ATOM 598 C CA . TYR A 1 76 ? -31.889 15.031 -0.626 1.00 40.41 76 TYR A CA 1
ATOM 599 C C . TYR A 1 76 ? -33.100 14.228 -0.139 1.00 40.41 76 TYR A C 1
ATOM 601 O O . TYR A 1 76 ? -33.146 13.859 1.032 1.00 40.41 76 TYR A O 1
ATOM 609 N N . ARG A 1 77 ? -34.035 13.885 -1.036 1.00 45.97 77 ARG A N 1
ATOM 610 C CA . ARG A 1 77 ? -35.168 13.003 -0.718 1.00 45.97 77 ARG A CA 1
ATOM 611 C C . ARG A 1 77 ? -34.696 11.620 -0.276 1.00 45.97 77 ARG A C 1
ATOM 613 O O . ARG A 1 77 ? -35.130 11.170 0.775 1.00 45.97 77 ARG A O 1
ATOM 620 N N . ARG A 1 78 ? -33.734 11.021 -0.985 1.00 43.12 78 ARG A N 1
ATOM 621 C CA . ARG A 1 78 ? -33.131 9.724 -0.638 1.00 43.12 78 ARG A CA 1
ATOM 622 C C . ARG A 1 78 ? -32.445 9.759 0.730 1.00 43.12 78 ARG A C 1
ATOM 624 O O . ARG A 1 78 ? -32.602 8.840 1.521 1.00 43.12 78 ARG A O 1
ATOM 631 N N . ARG A 1 79 ? -31.734 10.844 1.054 1.00 44.44 79 ARG A N 1
ATOM 632 C CA . ARG A 1 79 ? -31.138 11.050 2.388 1.00 44.44 79 ARG A CA 1
ATOM 633 C C . ARG A 1 79 ? -32.191 11.202 3.485 1.00 44.44 79 ARG A C 1
ATOM 635 O O . ARG A 1 79 ? -31.988 10.685 4.578 1.00 44.44 79 ARG A O 1
ATOM 642 N N . ILE A 1 80 ? -33.299 11.890 3.206 1.00 46.06 80 ILE A N 1
ATOM 643 C CA . ILE A 1 80 ? -34.429 11.991 4.139 1.00 46.06 80 ILE A CA 1
ATOM 644 C C . ILE A 1 80 ? -35.091 10.630 4.345 1.00 46.06 80 ILE A C 1
ATOM 646 O O . ILE A 1 80 ? -35.470 10.317 5.466 1.00 46.06 80 ILE A O 1
ATOM 650 N N . GLU A 1 81 ? -35.222 9.833 3.293 1.00 49.09 81 GLU A N 1
ATOM 651 C CA . GLU A 1 81 ? -35.825 8.502 3.340 1.00 49.09 81 GLU A CA 1
ATOM 652 C C . GLU A 1 81 ? -34.979 7.539 4.179 1.00 49.09 81 GLU A C 1
ATOM 654 O O . GLU A 1 81 ? -35.480 6.993 5.155 1.00 49.09 81 GLU A O 1
ATOM 659 N N . ILE A 1 82 ? -33.665 7.493 3.939 1.00 48.31 82 ILE A N 1
ATOM 660 C CA . ILE A 1 82 ? -32.711 6.719 4.753 1.00 48.31 82 ILE A CA 1
ATOM 661 C C . ILE A 1 82 ? -32.719 7.180 6.223 1.00 48.31 82 ILE A C 1
ATOM 663 O O . ILE A 1 82 ? -32.711 6.367 7.147 1.00 48.31 82 ILE A O 1
ATOM 667 N N . ALA A 1 83 ? -32.752 8.494 6.473 1.00 46.41 83 ALA A N 1
ATOM 668 C CA . ALA A 1 83 ? -32.814 9.023 7.836 1.00 46.41 83 ALA A CA 1
ATOM 669 C C . ALA A 1 83 ? -34.139 8.672 8.538 1.00 46.41 83 ALA A C 1
ATOM 671 O O . ALA A 1 83 ? -34.150 8.415 9.745 1.00 46.41 83 ALA A O 1
ATOM 672 N N . LYS A 1 84 ? -35.251 8.645 7.794 1.00 52.47 84 LYS A N 1
ATOM 673 C CA . LYS A 1 84 ? -36.559 8.208 8.294 1.00 52.47 84 LYS A CA 1
ATOM 674 C C . LYS A 1 84 ? -36.552 6.722 8.627 1.00 52.47 84 LYS A C 1
ATOM 676 O O . LYS A 1 84 ? -36.961 6.387 9.729 1.00 52.47 84 LYS A O 1
ATOM 681 N N . GLU A 1 85 ? -36.029 5.867 7.753 1.00 55.16 85 GLU A N 1
ATOM 682 C CA . GLU A 1 85 ? -35.907 4.421 7.994 1.00 55.16 85 GLU A CA 1
ATOM 683 C C . GLU A 1 85 ? -35.079 4.125 9.248 1.00 55.16 85 GLU A C 1
ATOM 685 O O . GLU A 1 85 ? -35.514 3.381 10.121 1.00 55.16 85 GLU A O 1
ATOM 690 N N . HIS A 1 86 ? -33.933 4.791 9.416 1.00 59.00 86 HIS A N 1
ATOM 691 C CA . HIS A 1 86 ? -33.101 4.628 10.611 1.00 59.00 86 HIS A CA 1
ATOM 692 C C . HIS A 1 86 ? -33.794 5.128 11.891 1.00 59.00 86 HIS A C 1
ATOM 694 O O . HIS A 1 86 ? -33.601 4.582 12.981 1.00 59.00 86 HIS A O 1
ATOM 700 N N . THR A 1 87 ? -34.598 6.188 11.783 1.00 55.53 87 THR A N 1
ATOM 701 C CA . THR A 1 87 ? -35.400 6.691 12.906 1.00 55.53 87 THR A CA 1
ATOM 702 C C . THR A 1 87 ? -36.502 5.695 13.260 1.00 55.53 87 THR A C 1
ATOM 704 O O . THR A 1 87 ? -36.666 5.376 14.432 1.00 55.53 87 THR A O 1
ATOM 707 N N . ILE A 1 88 ? -37.191 5.151 12.254 1.00 64.38 88 ILE A N 1
ATOM 708 C CA . ILE A 1 88 ? -38.243 4.141 12.400 1.00 64.38 88 ILE A CA 1
ATOM 709 C C . ILE A 1 88 ? -37.682 2.869 13.042 1.00 64.38 88 ILE A C 1
ATOM 711 O O . ILE A 1 88 ? -38.248 2.414 14.030 1.00 64.38 88 ILE A O 1
ATOM 715 N N . LYS A 1 89 ? -36.534 2.360 12.577 1.00 67.25 89 LYS A N 1
ATOM 716 C CA . LYS A 1 89 ? -35.856 1.194 13.166 1.00 67.25 89 LYS A CA 1
ATOM 717 C C . LYS A 1 89 ? -35.549 1.405 14.650 1.00 67.25 89 LYS A C 1
ATOM 719 O O . LYS A 1 89 ? -35.989 0.631 15.488 1.00 67.25 89 LYS A O 1
ATOM 724 N N . LYS A 1 90 ? -34.927 2.535 15.001 1.00 64.50 90 LYS A N 1
ATOM 725 C CA . LYS A 1 90 ? -34.636 2.889 16.401 1.00 64.50 90 LYS A CA 1
ATOM 726 C C . LYS A 1 90 ? -35.900 2.999 17.262 1.00 64.50 90 LYS A C 1
ATOM 728 O O . LYS A 1 90 ? -35.883 2.671 18.446 1.00 64.50 90 LYS A O 1
ATOM 733 N N . THR A 1 91 ? -36.983 3.510 16.684 1.00 64.12 91 THR A N 1
ATOM 734 C CA . THR A 1 91 ? -38.289 3.609 17.337 1.00 64.12 91 THR A CA 1
ATOM 735 C C . THR A 1 91 ? -38.924 2.231 17.543 1.00 64.12 91 THR A C 1
ATOM 737 O O . THR A 1 91 ? -39.499 2.007 18.606 1.00 64.12 91 THR A O 1
ATOM 740 N N . ILE A 1 92 ? -38.777 1.307 16.588 1.00 66.44 92 ILE A N 1
ATOM 741 C CA . ILE A 1 92 ? -39.208 -0.093 16.708 1.00 66.44 92 ILE A CA 1
ATOM 742 C C . ILE A 1 92 ? -38.414 -0.792 17.816 1.00 66.44 92 ILE A C 1
ATOM 744 O O . ILE A 1 92 ? -39.032 -1.302 18.748 1.00 66.44 92 ILE A O 1
ATOM 748 N N . ASP A 1 93 ? -37.083 -0.712 17.791 1.00 68.81 93 ASP A N 1
ATOM 749 C CA . ASP A 1 93 ? -36.207 -1.337 18.793 1.00 68.81 93 ASP A CA 1
ATOM 750 C C . ASP A 1 93 ? -36.547 -0.859 20.215 1.00 68.81 93 ASP A C 1
ATOM 752 O O . ASP A 1 93 ? -36.626 -1.641 21.165 1.00 68.81 93 ASP A O 1
ATOM 756 N N . LEU A 1 94 ? -36.792 0.448 20.367 1.00 67.19 94 LEU A N 1
ATOM 757 C CA . LEU A 1 94 ? -37.212 1.032 21.638 1.00 67.19 94 LEU A CA 1
ATOM 758 C C . LEU A 1 94 ? -38.609 0.548 22.047 1.00 67.19 94 LEU A C 1
ATOM 760 O O . LEU A 1 94 ? -38.824 0.240 23.214 1.00 67.19 94 LEU A O 1
ATOM 764 N N . SER A 1 95 ? -39.550 0.456 21.105 1.00 68.50 95 SER A N 1
ATOM 765 C CA . SER A 1 95 ? -40.911 -0.016 21.386 1.00 68.50 95 SER A CA 1
ATOM 766 C C . SER A 1 95 ? -40.952 -1.475 21.824 1.00 68.50 95 SER A C 1
ATOM 768 O O . SER A 1 95 ? -41.710 -1.818 22.726 1.00 68.50 95 SER A O 1
ATOM 770 N N . GLU A 1 96 ? -40.113 -2.323 21.232 1.00 71.62 96 GLU A N 1
ATOM 771 C CA . GLU A 1 96 ? -40.031 -3.745 21.556 1.00 71.62 96 GLU A CA 1
ATOM 772 C C . GLU A 1 96 ? -39.367 -3.947 22.919 1.00 71.62 96 GLU A C 1
ATOM 774 O O . GLU A 1 96 ? -39.849 -4.737 23.731 1.00 71.62 96 GLU A O 1
ATOM 779 N N . LYS A 1 97 ? -38.341 -3.145 23.227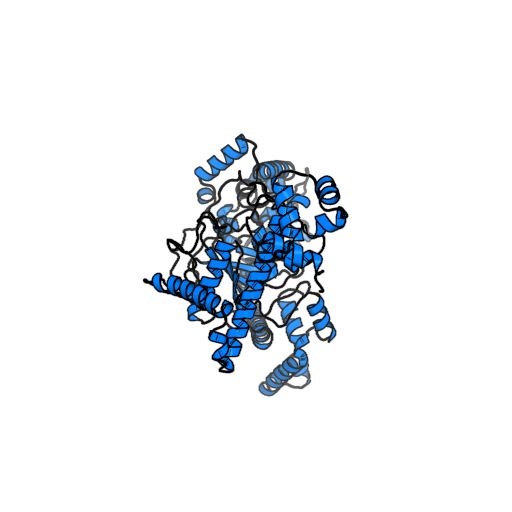 1.00 73.31 97 LYS A N 1
ATOM 780 C CA . LYS A 1 97 ? -37.704 -3.114 24.547 1.00 73.31 97 LYS A CA 1
ATOM 781 C C . LYS A 1 97 ? -38.654 -2.667 25.664 1.00 73.31 97 LYS A C 1
ATOM 783 O O . LYS A 1 97 ? -38.615 -3.230 26.755 1.00 73.31 97 LYS A O 1
ATOM 788 N N . GLU A 1 98 ? -39.485 -1.661 25.405 1.00 71.88 98 GLU A N 1
ATOM 789 C CA . GLU A 1 98 ? -40.401 -1.074 26.397 1.00 71.88 98 GLU A CA 1
ATOM 790 C C . GLU A 1 98 ? -41.806 -1.720 26.386 1.00 71.88 98 GLU A C 1
ATOM 792 O O . GLU A 1 98 ? -42.673 -1.350 27.180 1.00 71.88 98 GLU A O 1
ATOM 797 N N . GLY A 1 99 ? -42.053 -2.701 25.506 1.00 71.38 99 GLY A N 1
ATOM 798 C CA . GLY A 1 99 ? -43.316 -3.447 25.425 1.00 71.38 99 GLY A CA 1
ATOM 799 C C . GLY A 1 99 ? -44.497 -2.665 24.829 1.00 71.38 99 GLY A C 1
ATOM 800 O O . GLY A 1 99 ? -45.659 -2.970 25.107 1.00 71.38 99 GLY A O 1
ATOM 801 N N . TRP A 1 100 ? -44.230 -1.644 24.017 1.00 67.00 100 TRP A N 1
ATOM 802 C CA . TRP A 1 100 ? -45.234 -0.740 23.451 1.00 67.00 100 TRP A CA 1
ATOM 803 C C . TRP A 1 100 ? -45.896 -1.327 22.199 1.00 67.00 100 TRP A C 1
ATOM 805 O O . TRP A 1 100 ? -45.596 -0.964 21.063 1.00 67.00 100 TRP A O 1
ATOM 815 N N . THR A 1 101 ? -46.855 -2.225 22.416 1.00 61.31 101 THR A N 1
ATOM 816 C CA . THR A 1 101 ? -47.605 -2.917 21.350 1.00 61.31 101 THR A CA 1
ATOM 817 C C . THR A 1 101 ? -48.433 -1.990 20.452 1.00 61.31 101 THR A C 1
ATOM 819 O O . THR A 1 101 ? -48.725 -2.342 19.309 1.00 61.31 101 THR A O 1
ATOM 822 N N . GLU A 1 102 ? -48.767 -0.783 20.910 1.00 60.34 102 GLU A N 1
ATOM 823 C CA . GLU A 1 102 ? -49.549 0.196 20.143 1.00 60.34 102 GLU A CA 1
ATOM 824 C C . GLU A 1 102 ? -48.778 0.774 18.941 1.00 60.34 102 GLU A C 1
ATOM 826 O O . GLU A 1 102 ? -49.382 1.102 17.919 1.00 60.34 102 GLU A O 1
ATOM 831 N N . MET A 1 103 ? -47.442 0.838 19.013 1.00 61.03 103 MET A N 1
ATOM 832 C CA . MET A 1 103 ? -46.599 1.380 17.935 1.00 61.03 103 MET A CA 1
ATOM 833 C C . MET A 1 103 ? -46.478 0.457 16.722 1.00 61.03 103 MET A C 1
ATOM 835 O O . MET A 1 103 ? -46.200 0.931 15.623 1.00 61.03 103 MET A O 1
ATOM 839 N N . SER A 1 104 ? -46.768 -0.835 16.883 1.00 60.09 104 SER A N 1
ATOM 840 C CA . SER A 1 104 ? -46.781 -1.830 15.799 1.00 60.09 104 SER A CA 1
ATOM 841 C C . SER A 1 104 ? -47.744 -1.481 14.661 1.00 60.09 104 SER A C 1
ATOM 843 O O . SER A 1 104 ? -47.568 -1.958 13.545 1.00 60.09 104 SER A O 1
ATOM 845 N N . ASN A 1 105 ? -48.772 -0.681 14.959 1.00 63.50 105 ASN A N 1
ATOM 846 C CA . ASN A 1 105 ? -49.876 -0.375 14.051 1.00 63.50 105 ASN A CA 1
ATOM 847 C C . ASN A 1 105 ? -49.693 0.951 13.295 1.00 63.50 105 ASN A C 1
ATOM 849 O O . ASN A 1 105 ? -50.603 1.394 12.593 1.00 63.50 105 ASN A O 1
ATOM 853 N N . ILE A 1 106 ? -48.547 1.616 13.458 1.00 71.00 106 ILE A N 1
ATOM 854 C CA . ILE A 1 106 ? -48.239 2.854 12.739 1.00 71.00 106 ILE A CA 1
ATOM 855 C C . ILE A 1 106 ? -47.943 2.506 11.269 1.00 71.00 106 ILE A C 1
ATOM 857 O O . ILE A 1 106 ? -47.087 1.653 11.029 1.00 71.00 106 ILE A O 1
ATOM 861 N N . PRO A 1 107 ? -48.591 3.157 10.282 1.00 62.41 107 PRO A N 1
ATOM 862 C CA . PRO A 1 107 ? -48.441 2.824 8.864 1.00 62.41 107 PRO A CA 1
ATOM 863 C C . PRO A 1 107 ? -46.990 2.785 8.375 1.00 62.41 107 PRO A C 1
ATOM 865 O O . PRO A 1 107 ? -46.614 1.849 7.679 1.00 62.41 107 PRO A O 1
ATOM 868 N N . GLU A 1 108 ? -46.150 3.739 8.789 1.00 59.44 108 GLU A N 1
ATOM 869 C CA . GLU A 1 108 ? -44.733 3.759 8.407 1.00 59.44 108 GLU A CA 1
ATOM 870 C C . GLU A 1 108 ? -43.921 2.603 9.025 1.00 59.44 108 GLU A C 1
ATOM 872 O O . GLU A 1 108 ? -42.958 2.131 8.423 1.00 59.44 108 GLU A O 1
ATOM 877 N N . ILE A 1 109 ? -44.309 2.121 10.213 1.00 67.44 109 ILE A N 1
ATOM 878 C CA . ILE A 1 109 ? -43.697 0.950 10.866 1.00 67.44 109 ILE A CA 1
ATOM 879 C C . ILE A 1 109 ? -44.159 -0.342 10.186 1.00 67.44 109 ILE A C 1
ATOM 881 O O . ILE A 1 109 ? -43.354 -1.253 10.009 1.00 67.44 109 ILE A O 1
ATOM 885 N N . ILE A 1 110 ? -45.428 -0.417 9.781 1.00 67.25 110 ILE A N 1
ATOM 886 C CA . ILE A 1 110 ? -45.970 -1.548 9.020 1.00 67.25 110 ILE A CA 1
ATOM 887 C C . ILE A 1 110 ? -45.255 -1.652 7.672 1.00 67.25 110 ILE A C 1
ATOM 889 O O . ILE A 1 110 ? -44.736 -2.715 7.356 1.00 67.25 110 ILE A O 1
ATOM 893 N N . GLU A 1 111 ? -45.150 -0.547 6.929 1.00 61.59 111 GLU A N 1
ATOM 894 C CA . GLU A 1 111 ? -44.456 -0.511 5.637 1.00 61.59 111 GLU A CA 1
ATOM 895 C C . GLU A 1 111 ? -42.975 -0.900 5.782 1.00 61.59 111 GLU A C 1
ATOM 897 O O . GLU A 1 111 ? -42.454 -1.671 4.977 1.00 61.59 111 GLU A O 1
ATOM 902 N N . TYR A 1 112 ? -42.301 -0.427 6.839 1.00 66.81 112 TYR A N 1
ATOM 903 C CA . TYR A 1 112 ? -40.937 -0.852 7.163 1.00 66.81 112 TYR A CA 1
ATOM 904 C C . TYR A 1 112 ? -40.864 -2.363 7.439 1.00 66.81 112 TYR A C 1
ATOM 906 O O . TYR A 1 112 ? -40.033 -3.051 6.853 1.00 66.81 112 TYR A O 1
ATOM 914 N N . LYS A 1 113 ? -41.750 -2.908 8.287 1.00 65.25 113 LYS A N 1
ATOM 915 C CA . LYS A 1 113 ? -41.779 -4.344 8.624 1.00 65.25 113 LYS A CA 1
ATOM 916 C C . LYS A 1 113 ? -42.164 -5.223 7.427 1.00 65.25 113 LYS A C 1
ATOM 918 O O . LYS A 1 113 ? -41.696 -6.353 7.343 1.00 65.25 113 LYS A O 1
ATOM 923 N N . GLU A 1 114 ? -42.989 -4.735 6.504 1.00 59.34 114 GLU A N 1
ATOM 924 C CA . GLU A 1 114 ? -43.321 -5.425 5.252 1.00 59.34 114 GLU A CA 1
ATOM 925 C C . GLU A 1 114 ? -42.139 -5.435 4.279 1.00 59.34 114 GLU A C 1
ATOM 927 O O . GLU A 1 114 ? -41.808 -6.498 3.759 1.00 59.34 114 GLU A O 1
ATOM 932 N N . LYS A 1 115 ? -41.447 -4.302 4.090 1.00 54.94 115 LYS A N 1
ATOM 933 C CA . LYS A 1 115 ? -40.208 -4.248 3.291 1.00 54.94 115 LYS A CA 1
ATOM 934 C C . LYS A 1 115 ? -39.122 -5.146 3.875 1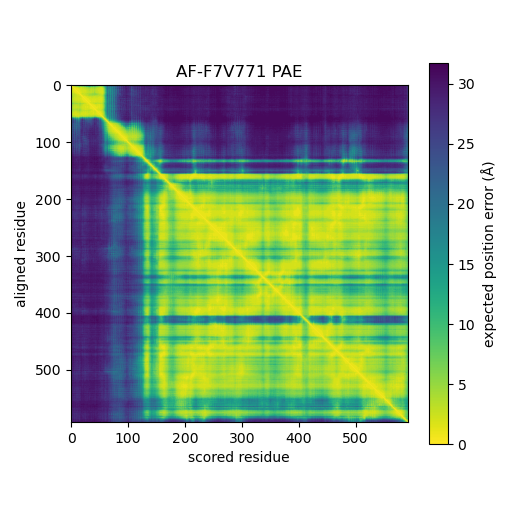.00 54.94 115 LYS A C 1
ATOM 936 O O . LYS A 1 115 ? -38.479 -5.875 3.126 1.00 54.94 115 LYS A O 1
ATOM 941 N N . GLU A 1 116 ? -38.966 -5.148 5.196 1.00 56.78 116 GLU A N 1
ATOM 942 C CA . GLU A 1 116 ? -38.004 -6.017 5.877 1.00 56.78 116 GLU A CA 1
ATOM 943 C C . GLU A 1 116 ? -38.393 -7.496 5.753 1.00 56.78 116 GLU A C 1
ATOM 945 O O . GLU A 1 116 ? -37.535 -8.340 5.531 1.00 56.78 116 GLU A O 1
ATOM 950 N N . LYS A 1 117 ? -39.689 -7.831 5.799 1.00 55.91 117 LYS A N 1
ATOM 951 C CA . LYS A 1 117 ? -40.170 -9.194 5.522 1.00 55.91 117 LYS A CA 1
ATOM 952 C C . LYS A 1 117 ? -39.897 -9.639 4.094 1.00 55.91 117 LYS A C 1
ATOM 954 O O . LYS A 1 117 ? -39.535 -10.790 3.906 1.00 55.91 117 LYS A O 1
ATOM 959 N N . VAL A 1 118 ? -40.093 -8.768 3.104 1.00 49.75 118 VAL A N 1
ATOM 960 C CA . VAL A 1 118 ? -39.772 -9.077 1.701 1.00 49.75 118 VAL A CA 1
ATOM 961 C C . VAL A 1 118 ? -38.268 -9.279 1.547 1.00 49.75 118 VAL A C 1
ATOM 963 O O . VAL A 1 118 ? -37.855 -10.251 0.929 1.00 49.75 118 VAL A O 1
ATOM 966 N N . ARG A 1 119 ? -37.453 -8.426 2.180 1.00 48.97 119 ARG A N 1
ATOM 967 C CA . ARG A 1 119 ? -35.995 -8.575 2.225 1.00 48.97 119 ARG A CA 1
ATOM 968 C C . ARG A 1 119 ? -35.583 -9.909 2.852 1.00 48.97 119 ARG A C 1
ATOM 970 O O . ARG A 1 119 ? -34.807 -10.639 2.254 1.00 48.97 119 ARG A O 1
ATOM 977 N N . GLN A 1 120 ? -36.170 -10.266 3.994 1.00 46.69 120 GLN A N 1
ATOM 978 C CA . GLN A 1 120 ? -35.898 -11.527 4.683 1.00 46.69 120 GLN A CA 1
ATOM 979 C C . GLN A 1 120 ? -36.418 -12.748 3.917 1.00 46.69 120 GLN A C 1
ATOM 981 O O . GLN A 1 120 ? -35.796 -13.800 3.946 1.00 46.69 120 GLN A O 1
ATOM 986 N N . ALA A 1 121 ? -37.554 -12.634 3.229 1.00 47.28 121 ALA A N 1
ATOM 987 C CA . ALA A 1 121 ? -38.083 -13.698 2.385 1.00 47.28 121 ALA A CA 1
ATOM 988 C C . ALA A 1 121 ? -37.177 -13.942 1.176 1.00 47.28 121 ALA A C 1
ATOM 990 O O . ALA A 1 121 ? -36.929 -15.091 0.845 1.00 47.28 121 ALA A O 1
ATOM 991 N N . ALA A 1 122 ? -36.632 -12.879 0.585 1.00 44.50 122 ALA A N 1
ATOM 992 C CA . ALA A 1 122 ? -35.696 -12.975 -0.523 1.00 44.50 122 ALA A CA 1
ATOM 993 C C . ALA A 1 122 ? -34.344 -13.584 -0.092 1.00 44.50 122 ALA A C 1
ATOM 995 O O . ALA A 1 122 ? -33.778 -14.385 -0.826 1.00 44.50 122 ALA A O 1
ATOM 996 N N . ILE A 1 123 ? -33.888 -13.285 1.133 1.00 42.22 123 ILE A N 1
ATOM 997 C CA . ILE A 1 123 ? -32.748 -13.959 1.788 1.00 42.22 123 ILE A CA 1
ATOM 998 C C . ILE A 1 123 ? -33.061 -15.451 2.035 1.00 42.22 123 ILE A C 1
ATOM 1000 O O . ILE A 1 123 ? -32.263 -16.327 1.719 1.00 42.22 123 ILE A O 1
ATOM 1004 N N . ASN A 1 124 ? -34.255 -15.771 2.545 1.00 40.78 124 ASN A N 1
ATOM 1005 C CA . ASN A 1 124 ? -34.649 -17.142 2.899 1.00 40.78 124 ASN A CA 1
ATOM 1006 C C . ASN A 1 124 ? -34.971 -18.044 1.691 1.00 40.78 124 ASN A C 1
ATOM 1008 O O . ASN A 1 124 ? -34.790 -19.255 1.776 1.00 40.78 124 ASN A O 1
ATOM 1012 N N . GLU A 1 125 ? -35.486 -17.494 0.589 1.00 41.06 125 GLU A N 1
ATOM 1013 C CA . GLU A 1 125 ? -35.795 -18.233 -0.647 1.00 41.06 125 GLU A CA 1
ATOM 1014 C C . GLU A 1 125 ? -34.513 -18.649 -1.394 1.00 41.06 125 GLU A C 1
ATOM 1016 O O . GLU A 1 125 ? -34.510 -19.663 -2.087 1.00 41.06 125 GLU A O 1
ATOM 1021 N N . TYR A 1 126 ? -33.405 -17.932 -1.163 1.00 40.62 126 TYR A N 1
ATOM 1022 C CA . TYR A 1 126 ? -32.075 -18.210 -1.720 1.00 40.62 126 TYR A CA 1
ATOM 1023 C C . TYR A 1 126 ? -31.152 -19.029 -0.808 1.00 40.62 126 TYR A C 1
ATOM 1025 O O . TYR A 1 126 ? -30.047 -19.385 -1.206 1.00 40.62 126 TYR A O 1
ATOM 1033 N N . HIS A 1 127 ? -31.630 -19.436 0.370 1.00 38.69 127 HIS A N 1
ATOM 1034 C CA . HIS A 1 127 ? -30.935 -20.336 1.299 1.00 38.69 127 HIS A CA 1
ATOM 1035 C C . HIS A 1 127 ? -30.842 -21.803 0.803 1.00 38.69 127 HIS A C 1
ATOM 1037 O O . HIS A 1 127 ? -30.725 -22.732 1.606 1.00 38.69 127 HIS A O 1
ATOM 1043 N N . VAL A 1 128 ? -30.885 -22.042 -0.514 1.00 37.53 128 VAL A N 1
ATOM 1044 C CA . VAL A 1 128 ? -30.525 -23.336 -1.106 1.00 37.53 128 VAL A CA 1
ATOM 1045 C C . VAL A 1 128 ? -28.994 -23.393 -1.179 1.00 37.53 128 VAL A C 1
ATOM 1047 O O . VAL A 1 128 ? -28.387 -22.974 -2.154 1.00 37.53 128 VAL A O 1
ATOM 1050 N N . GLU A 1 129 ? -28.389 -23.875 -0.090 1.00 41.50 129 GLU A N 1
ATOM 1051 C CA . GLU A 1 129 ? -26.997 -24.359 -0.004 1.00 41.50 129 GLU A CA 1
ATOM 1052 C C . GLU A 1 129 ? -25.866 -23.342 -0.295 1.00 41.50 129 GLU A C 1
ATOM 1054 O O . GLU A 1 129 ? -24.834 -23.710 -0.848 1.00 41.50 129 GLU A O 1
ATOM 1059 N N . GLN A 1 130 ? -25.995 -22.073 0.115 1.00 49.22 130 GLN A N 1
ATOM 1060 C CA . GLN A 1 130 ? -24.853 -21.143 0.098 1.00 49.22 130 GLN A CA 1
ATOM 1061 C C . GLN A 1 130 ? -23.905 -21.377 1.287 1.00 49.22 130 GLN A C 1
ATOM 1063 O O . GLN A 1 130 ? -24.326 -21.426 2.445 1.00 49.22 130 GLN A O 1
ATOM 1068 N N . TYR A 1 131 ? -22.620 -21.525 0.968 1.00 55.06 131 TYR A N 1
ATOM 1069 C CA . TYR A 1 131 ? -21.491 -21.600 1.894 1.00 55.06 131 TYR A CA 1
ATOM 1070 C C . TYR A 1 131 ? -21.375 -20.274 2.690 1.00 55.06 131 TYR A C 1
ATOM 1072 O O . TYR A 1 131 ? -21.512 -19.206 2.082 1.00 55.06 131 TYR A O 1
ATOM 1080 N N . PRO A 1 132 ? -21.199 -20.282 4.027 1.00 61.09 132 PRO A N 1
ATOM 1081 C CA . PRO A 1 132 ? -21.086 -19.051 4.814 1.00 61.09 132 PRO A CA 1
ATOM 1082 C C . PRO A 1 132 ? -19.946 -18.158 4.314 1.00 61.09 132 PRO A C 1
ATOM 1084 O O . PRO A 1 132 ? -18.877 -18.648 3.969 1.00 61.09 132 PRO A O 1
ATOM 1087 N N . GLY A 1 133 ? -20.144 -16.838 4.292 1.00 61.31 133 GLY A N 1
ATOM 1088 C CA . GLY A 1 133 ? -19.054 -15.920 3.941 1.00 61.31 133 GLY A CA 1
ATOM 1089 C C . GLY A 1 133 ? -18.847 -15.658 2.445 1.00 61.31 133 GLY A C 1
ATOM 1090 O O . GLY A 1 133 ? -17.927 -14.914 2.107 1.00 61.31 133 GLY A O 1
ATOM 1091 N N . ILE A 1 134 ? -19.671 -16.212 1.549 1.00 71.69 134 ILE A N 1
ATOM 1092 C CA . ILE A 1 134 ? -19.595 -15.936 0.102 1.00 71.69 134 ILE A CA 1
ATOM 1093 C C . ILE A 1 134 ? -19.782 -14.436 -0.183 1.00 71.69 134 ILE A C 1
ATOM 1095 O O . ILE A 1 134 ? -20.736 -13.820 0.296 1.00 71.69 134 ILE A O 1
ATOM 1099 N N . LEU A 1 135 ? -18.903 -13.869 -1.019 1.00 72.31 135 LEU A N 1
ATOM 1100 C CA . LEU A 1 135 ? -19.025 -12.496 -1.530 1.00 72.31 135 LEU A CA 1
ATOM 1101 C C . LEU A 1 135 ? -19.420 -12.430 -3.014 1.00 72.31 135 LEU A C 1
ATOM 1103 O O . LEU A 1 135 ? -19.910 -11.397 -3.469 1.00 72.31 135 LEU A O 1
ATOM 1107 N N . CYS A 1 136 ? -19.299 -13.540 -3.746 1.00 60.66 136 CYS A N 1
ATOM 1108 C CA . CYS A 1 136 ? -19.634 -13.630 -5.167 1.00 60.66 136 CYS A CA 1
ATOM 1109 C C . CYS A 1 136 ? -21.042 -14.216 -5.379 1.00 60.66 136 CYS A C 1
ATOM 1111 O O . CYS A 1 136 ? -21.301 -15.378 -5.059 1.00 60.66 136 CYS A O 1
ATOM 1113 N N . PHE A 1 137 ? -21.965 -13.451 -5.971 1.00 54.47 137 PHE A N 1
ATOM 1114 C CA . PHE A 1 137 ? -23.236 -14.011 -6.443 1.00 54.47 137 PHE A CA 1
ATOM 1115 C C . PHE A 1 137 ? -23.098 -14.476 -7.894 1.00 54.47 137 PHE A C 1
ATOM 1117 O O . PHE A 1 137 ? -23.142 -13.656 -8.806 1.00 54.47 137 PHE A O 1
ATOM 1124 N N . ARG A 1 138 ? -23.016 -15.793 -8.130 1.00 42.66 138 ARG A N 1
ATOM 1125 C CA . ARG A 1 138 ? -23.021 -16.339 -9.502 1.00 42.66 138 ARG A CA 1
ATOM 1126 C C . ARG A 1 138 ? -24.349 -16.118 -10.240 1.00 42.66 138 ARG A C 1
ATOM 1128 O O . ARG A 1 138 ? -24.341 -15.955 -11.452 1.00 42.66 138 ARG A O 1
ATOM 1135 N N . GLU A 1 139 ? -25.473 -16.055 -9.524 1.00 41.50 139 GLU A N 1
ATOM 1136 C CA . GLU A 1 139 ? -26.793 -15.705 -10.069 1.00 41.50 139 GLU A CA 1
ATOM 1137 C C . GLU A 1 139 ? -27.594 -14.948 -8.991 1.00 41.50 139 GLU A C 1
ATOM 1139 O O . GLU A 1 139 ? -28.016 -15.529 -7.989 1.00 41.50 139 GLU A O 1
ATOM 1144 N N . LEU A 1 140 ? -27.765 -13.629 -9.148 1.00 42.75 140 LEU A N 1
ATOM 1145 C CA . LEU A 1 140 ? -28.601 -12.833 -8.239 1.00 42.75 140 LEU A CA 1
ATOM 1146 C C . LEU A 1 140 ? -30.095 -13.111 -8.493 1.00 42.75 140 LEU A C 1
ATOM 1148 O O . LEU A 1 140 ? -30.481 -13.379 -9.632 1.00 42.75 140 LEU A O 1
ATOM 1152 N N . PRO A 1 141 ? -30.961 -12.982 -7.474 1.00 38.41 141 PRO A N 1
ATOM 1153 C CA . PRO A 1 141 ? -32.371 -13.328 -7.602 1.00 38.41 141 PRO A CA 1
ATOM 1154 C C . PRO A 1 141 ? -33.120 -12.507 -8.640 1.00 38.41 141 PRO A C 1
ATOM 1156 O O . PRO A 1 141 ? -33.069 -11.271 -8.604 1.00 38.41 141 PRO A O 1
ATOM 1159 N N . ASP A 1 142 ? -33.893 -13.191 -9.488 1.00 37.56 142 ASP A N 1
ATOM 1160 C CA . ASP A 1 142 ? -34.883 -12.576 -10.371 1.00 37.56 142 ASP A CA 1
ATOM 1161 C C . ASP A 1 142 ? -35.843 -11.715 -9.530 1.00 37.56 142 ASP A C 1
ATOM 1163 O O . ASP A 1 142 ? -36.781 -12.197 -8.897 1.00 37.56 142 ASP A O 1
ATOM 1167 N N . GLY A 1 143 ? -35.582 -10.405 -9.502 1.00 41.81 143 GLY A N 1
ATOM 1168 C CA . GLY A 1 143 ? -36.434 -9.408 -8.854 1.00 41.81 143 GLY A CA 1
ATOM 1169 C C . GLY A 1 143 ? -35.858 -8.668 -7.640 1.00 41.81 143 GLY A C 1
ATOM 1170 O O . GLY A 1 143 ? -36.503 -7.712 -7.208 1.00 41.81 143 GLY A O 1
ATOM 1171 N N . ILE A 1 144 ? -34.673 -9.010 -7.107 1.00 42.19 144 ILE A N 1
ATOM 1172 C CA . ILE A 1 144 ? -34.069 -8.228 -5.997 1.00 42.19 144 ILE A CA 1
ATOM 1173 C C . ILE A 1 144 ? -33.365 -6.966 -6.508 1.00 42.19 144 ILE A C 1
ATOM 1175 O O . ILE A 1 144 ? -33.389 -5.925 -5.847 1.00 42.19 144 ILE A O 1
ATOM 1179 N N . MET A 1 145 ? -32.795 -7.015 -7.709 1.00 42.84 145 MET A N 1
ATOM 1180 C CA . MET A 1 145 ? -32.151 -5.872 -8.347 1.00 42.84 145 MET A CA 1
ATOM 1181 C C . MET A 1 145 ? -32.482 -5.880 -9.835 1.00 42.84 145 MET A C 1
ATOM 1183 O O . MET A 1 145 ? -32.192 -6.825 -10.557 1.00 42.84 145 MET A O 1
ATOM 1187 N N . ASP A 1 146 ? -33.084 -4.796 -10.311 1.00 43.25 146 ASP A N 1
ATOM 1188 C CA . ASP A 1 146 ? -33.085 -4.497 -11.737 1.00 43.25 146 ASP A CA 1
ATOM 1189 C C . ASP A 1 146 ? -31.641 -4.135 -12.119 1.00 43.25 146 ASP A C 1
ATOM 1191 O O . ASP A 1 146 ? -31.207 -3.014 -11.848 1.00 43.25 146 ASP A O 1
ATOM 1195 N N . PHE A 1 147 ? -30.881 -5.081 -12.684 1.00 41.31 147 PHE A N 1
ATOM 1196 C CA . PHE A 1 147 ? -29.487 -4.874 -13.103 1.00 41.31 147 PHE A CA 1
ATOM 1197 C C . PHE A 1 147 ? -29.320 -3.712 -14.084 1.00 41.31 147 PHE A C 1
ATOM 1199 O O . PHE A 1 147 ? -28.257 -3.101 -14.120 1.00 41.31 147 PHE A O 1
ATOM 1206 N N . SER A 1 148 ? -30.385 -3.297 -14.785 1.00 43.06 148 SER A N 1
ATOM 1207 C CA . SER A 1 148 ? -30.355 -2.060 -15.578 1.00 43.06 148 SER A CA 1
ATOM 1208 C C . SER A 1 148 ? -30.140 -0.792 -14.729 1.00 43.06 148 SER A C 1
ATOM 1210 O O . SER A 1 148 ? -29.851 0.277 -15.267 1.00 43.06 148 SER A O 1
ATOM 1212 N N . LYS A 1 149 ? -30.264 -0.895 -13.395 1.00 41.03 149 LYS A N 1
ATOM 1213 C CA . LYS A 1 149 ? -29.992 0.154 -12.398 1.00 41.03 149 LYS A CA 1
ATOM 1214 C C . LYS A 1 149 ? -28.805 -0.153 -11.475 1.00 41.03 149 LYS A C 1
ATOM 1216 O O . LYS A 1 149 ? -28.481 0.711 -10.652 1.00 41.03 149 LYS A O 1
ATOM 1221 N N . ALA A 1 150 ? -28.206 -1.345 -11.549 1.00 44.00 150 ALA A N 1
ATOM 1222 C CA . ALA A 1 150 ? -27.006 -1.667 -10.780 1.00 44.00 150 ALA A CA 1
ATOM 1223 C C . ALA A 1 150 ? -25.847 -0.780 -11.253 1.00 44.00 150 ALA A C 1
ATOM 1225 O O . ALA A 1 150 ? -25.744 -0.457 -12.437 1.00 44.00 150 ALA A O 1
ATOM 1226 N N . ARG A 1 151 ? -25.023 -0.312 -10.308 1.00 48.97 151 ARG A N 1
ATOM 1227 C CA . ARG A 1 151 ? -23.847 0.512 -10.638 1.00 48.97 151 ARG A CA 1
ATOM 1228 C C . ARG A 1 151 ? -22.589 -0.317 -10.870 1.00 48.97 151 ARG A C 1
ATOM 1230 O O . ARG A 1 151 ? -21.730 0.157 -11.593 1.00 48.97 151 ARG A O 1
ATOM 1237 N N . CYS A 1 152 ? -22.526 -1.501 -10.268 1.00 46.09 152 CYS A N 1
ATOM 1238 C CA . CYS A 1 152 ? -21.559 -2.547 -10.578 1.00 46.09 152 CYS A CA 1
ATOM 1239 C C . CYS A 1 152 ? -22.217 -3.490 -11.598 1.00 46.09 152 CYS A C 1
ATOM 1241 O O . CYS A 1 152 ? -23.335 -3.958 -11.345 1.00 46.09 152 CYS A O 1
ATOM 1243 N N . GLN A 1 153 ? -21.596 -3.695 -12.760 1.00 47.44 153 GLN A N 1
ATOM 1244 C CA . GLN A 1 153 ? -22.132 -4.535 -13.834 1.00 47.44 153 GLN A CA 1
ATOM 1245 C C . GLN A 1 153 ? -21.285 -5.801 -13.982 1.00 47.44 153 GLN A C 1
ATOM 1247 O O . GLN A 1 153 ? -20.361 -5.824 -14.777 1.00 47.44 153 GLN A O 1
ATOM 1252 N N . GLY A 1 154 ? -21.643 -6.867 -13.262 1.00 47.19 154 GLY A N 1
ATOM 1253 C CA . GLY A 1 154 ? -21.110 -8.208 -13.535 1.00 47.19 154 GLY A CA 1
ATOM 1254 C C . GLY A 1 154 ? -19.672 -8.479 -13.083 1.00 47.19 154 GLY A C 1
ATOM 1255 O O . GLY A 1 154 ? -19.122 -9.481 -13.517 1.00 47.19 154 GLY A O 1
ATOM 1256 N N . GLU A 1 155 ? -19.097 -7.632 -12.229 1.00 55.78 155 GLU A N 1
ATOM 1257 C CA . GLU A 1 155 ? -17.758 -7.822 -11.655 1.00 55.78 155 GLU A CA 1
ATOM 1258 C C . GLU A 1 155 ? -17.853 -8.427 -10.253 1.00 55.78 155 GLU A C 1
ATOM 1260 O O . GLU A 1 155 ? -18.799 -8.138 -9.498 1.00 55.78 155 GLU A O 1
ATOM 1265 N N . ASP A 1 156 ? -16.888 -9.286 -9.920 1.00 73.06 156 ASP A N 1
ATOM 1266 C CA . ASP A 1 156 ? -16.877 -9.999 -8.655 1.00 73.06 156 ASP A CA 1
ATOM 1267 C C . ASP A 1 156 ? -16.581 -9.036 -7.493 1.00 73.06 156 ASP A C 1
ATOM 1269 O O . ASP A 1 156 ? -15.899 -8.012 -7.607 1.00 73.06 156 ASP A O 1
ATOM 1273 N N . ILE A 1 157 ? -17.199 -9.320 -6.346 1.00 84.88 157 ILE A N 1
ATOM 1274 C CA . ILE A 1 157 ? -16.907 -8.611 -5.103 1.00 84.88 157 ILE A CA 1
ATOM 1275 C C . ILE A 1 157 ? -15.909 -9.464 -4.348 1.00 84.88 157 ILE A C 1
ATOM 1277 O O . ILE A 1 157 ? -16.202 -10.602 -3.985 1.00 84.88 157 ILE A O 1
ATOM 1281 N N . VAL A 1 158 ? -14.763 -8.869 -4.052 1.00 88.31 158 VAL A N 1
ATOM 1282 C CA . VAL A 1 158 ? -13.656 -9.542 -3.384 1.00 88.31 158 VAL A CA 1
ATOM 1283 C C . VAL A 1 158 ? -13.447 -8.965 -1.995 1.00 88.31 158 VAL A C 1
ATOM 1285 O O . VAL A 1 158 ? -13.774 -7.804 -1.707 1.00 88.31 158 VAL A O 1
ATOM 1288 N N . ARG A 1 159 ? -12.896 -9.783 -1.103 1.00 91.94 159 ARG A N 1
ATOM 1289 C CA . ARG A 1 159 ? -12.361 -9.319 0.170 1.00 91.94 159 ARG A CA 1
ATOM 1290 C C . ARG A 1 159 ? -10.896 -8.975 -0.005 1.00 91.94 159 ARG A C 1
ATOM 1292 O O . ARG A 1 159 ? -10.127 -9.779 -0.514 1.00 91.94 159 ARG A O 1
ATOM 1299 N N . LEU A 1 160 ? -10.498 -7.836 0.550 1.00 94.62 160 LEU A N 1
ATOM 1300 C CA . LEU A 1 160 ? -9.106 -7.549 0.860 1.00 94.62 160 LEU A CA 1
ATOM 1301 C C . LEU A 1 160 ? -8.881 -7.603 2.367 1.00 94.62 160 LEU A C 1
ATOM 1303 O O . LEU A 1 160 ? -9.600 -6.962 3.141 1.00 94.62 160 LEU A O 1
ATOM 1307 N N . HIS A 1 161 ? -7.852 -8.341 2.763 1.00 94.88 161 HIS A N 1
ATOM 1308 C CA . HIS A 1 161 ? -7.260 -8.288 4.087 1.00 94.88 161 HIS A CA 1
ATOM 1309 C C . HIS A 1 161 ? -6.075 -7.316 4.064 1.00 94.88 161 HIS A C 1
ATOM 1311 O O . HIS A 1 161 ? -5.117 -7.509 3.318 1.00 94.88 161 HIS A O 1
ATOM 1317 N N . LEU A 1 162 ? -6.170 -6.255 4.863 1.00 96.81 162 LEU A N 1
ATOM 1318 C CA . LEU A 1 162 ? -5.170 -5.200 4.999 1.00 96.81 162 LEU A CA 1
ATOM 1319 C C . LEU A 1 162 ? -4.511 -5.322 6.373 1.00 96.81 162 LEU A C 1
ATOM 1321 O O . LEU A 1 162 ? -5.183 -5.098 7.381 1.00 96.81 162 LEU A O 1
ATOM 1325 N N . GLU A 1 163 ? -3.220 -5.626 6.438 1.00 95.62 163 GLU A N 1
ATOM 1326 C CA . GLU A 1 163 ? -2.484 -5.825 7.693 1.00 95.62 163 GLU A CA 1
ATOM 1327 C C . GLU A 1 163 ? -1.302 -4.850 7.805 1.00 95.62 163 GLU A C 1
ATOM 1329 O O . GLU A 1 163 ? -0.487 -4.768 6.890 1.00 95.62 163 GLU A O 1
ATOM 1334 N N . LEU A 1 164 ? -1.186 -4.113 8.921 1.00 95.62 164 LEU A N 1
ATOM 1335 C CA . LEU A 1 164 ? -0.018 -3.254 9.166 1.00 95.62 164 LEU A CA 1
ATOM 1336 C C . LEU A 1 164 ? 1.210 -4.076 9.548 1.00 95.62 164 LEU A C 1
ATOM 1338 O O . LEU A 1 164 ? 1.265 -4.607 10.654 1.00 95.62 164 LEU A O 1
ATOM 1342 N N . ILE A 1 165 ? 2.225 -4.096 8.697 1.00 91.94 165 ILE A N 1
ATOM 1343 C CA . ILE A 1 165 ? 3.473 -4.828 8.941 1.00 91.94 165 ILE A CA 1
ATOM 1344 C C . ILE A 1 165 ? 4.634 -3.874 9.229 1.00 91.94 165 ILE A C 1
ATOM 1346 O O . ILE A 1 165 ? 4.533 -2.666 9.006 1.00 91.94 165 ILE A O 1
ATOM 1350 N N . HIS A 1 166 ? 5.741 -4.403 9.754 1.00 84.12 166 HIS A N 1
ATOM 1351 C CA . HIS A 1 166 ? 6.965 -3.614 9.853 1.00 84.12 166 HIS A CA 1
ATOM 1352 C C . HIS A 1 166 ? 7.618 -3.524 8.477 1.00 84.12 166 HIS A C 1
ATOM 1354 O O . HIS A 1 166 ? 7.644 -4.512 7.749 1.00 84.12 166 HIS A O 1
ATOM 1360 N N . SER A 1 167 ? 8.197 -2.370 8.138 1.00 74.19 167 SER A N 1
ATOM 1361 C CA . SER A 1 167 ? 9.000 -2.221 6.913 1.00 74.19 167 SER A CA 1
ATOM 1362 C C . SER A 1 167 ? 10.103 -3.276 6.816 1.00 74.19 167 SER A C 1
ATOM 1364 O O . SER A 1 167 ? 10.362 -3.826 5.751 1.00 74.19 167 SER A O 1
ATOM 1366 N N . ASP A 1 168 ? 10.685 -3.618 7.964 1.00 70.38 168 ASP A N 1
ATOM 1367 C CA . ASP A 1 168 ? 11.742 -4.619 8.103 1.00 70.38 168 ASP A CA 1
ATOM 1368 C C . ASP A 1 168 ? 11.271 -6.039 7.729 1.00 70.38 168 ASP A C 1
ATOM 1370 O O . ASP A 1 168 ? 12.090 -6.919 7.485 1.00 70.38 168 ASP A O 1
ATOM 1374 N N . ASP A 1 169 ? 9.957 -6.290 7.668 1.00 70.12 169 ASP A N 1
ATOM 1375 C CA . ASP A 1 169 ? 9.399 -7.582 7.248 1.00 70.12 169 ASP A CA 1
ATOM 1376 C C . ASP A 1 169 ? 9.389 -7.765 5.722 1.00 70.12 169 ASP A C 1
ATOM 1378 O O . ASP A 1 169 ? 9.143 -8.872 5.245 1.00 70.12 169 ASP A O 1
ATOM 1382 N N . ILE A 1 170 ? 9.624 -6.692 4.962 1.00 65.06 170 ILE A N 1
ATOM 1383 C CA . ILE A 1 170 ? 9.537 -6.672 3.494 1.00 65.06 170 ILE A CA 1
ATOM 1384 C C . ILE A 1 170 ? 10.927 -6.758 2.865 1.00 65.06 170 ILE A C 1
ATOM 1386 O O . ILE A 1 170 ? 11.098 -7.373 1.817 1.00 65.06 170 ILE A O 1
ATOM 1390 N N . GLU A 1 171 ? 11.940 -6.175 3.507 1.00 62.66 171 GLU A N 1
ATOM 1391 C CA . GLU A 1 171 ? 13.291 -6.169 2.960 1.00 62.66 171 GLU A CA 1
ATOM 1392 C C . GLU A 1 171 ? 13.944 -7.557 3.060 1.00 62.66 171 GLU A C 1
ATOM 1394 O O . GLU A 1 171 ? 14.267 -8.015 4.156 1.00 62.66 171 GLU A O 1
ATOM 1399 N N . ASP A 1 172 ? 14.285 -8.176 1.921 1.00 57.09 172 ASP A N 1
ATOM 1400 C CA . ASP A 1 172 ? 15.104 -9.408 1.837 1.00 57.09 172 ASP A CA 1
ATOM 1401 C C . ASP A 1 172 ? 16.377 -9.347 2.710 1.00 57.09 172 ASP A C 1
ATOM 1403 O O . ASP A 1 172 ? 16.908 -10.362 3.178 1.00 57.09 172 ASP A O 1
ATOM 1407 N N . ALA A 1 173 ? 16.904 -8.135 2.903 1.00 58.06 173 ALA A N 1
ATOM 1408 C CA . ALA A 1 173 ? 18.101 -7.872 3.684 1.00 58.06 173 ALA A CA 1
ATOM 1409 C C . ALA A 1 173 ? 17.919 -8.163 5.180 1.00 58.06 173 ALA A C 1
ATOM 1411 O O . ALA A 1 173 ? 18.903 -8.490 5.844 1.00 58.06 173 ALA A O 1
ATOM 1412 N N . HIS A 1 174 ? 16.701 -8.071 5.716 1.00 66.38 174 HIS A N 1
ATOM 1413 C CA . HIS A 1 174 ? 16.446 -8.213 7.144 1.00 66.38 174 HIS A CA 1
ATOM 1414 C C . HIS A 1 174 ? 16.423 -9.683 7.611 1.00 66.38 174 HIS A C 1
ATOM 1416 O O . HIS A 1 174 ? 17.178 -10.010 8.534 1.00 66.38 174 HIS A O 1
ATOM 1422 N N . PRO A 1 175 ? 15.709 -10.624 6.951 1.00 65.19 175 PRO A N 1
ATOM 1423 C CA . PRO A 1 175 ? 15.864 -12.053 7.231 1.00 65.19 175 PRO A CA 1
ATOM 1424 C C . PRO A 1 175 ? 17.324 -12.517 7.123 1.00 65.19 175 PRO A C 1
ATOM 1426 O O . PRO A 1 175 ? 17.819 -13.228 7.995 1.00 65.19 175 PRO A O 1
ATOM 1429 N N . GLN A 1 176 ? 18.055 -12.042 6.108 1.00 65.69 176 GLN A N 1
ATOM 1430 C CA . GLN A 1 176 ? 19.477 -12.357 5.931 1.00 65.69 176 GLN A CA 1
ATOM 1431 C C . GLN A 1 176 ? 20.353 -11.738 7.029 1.00 65.69 176 GLN A C 1
ATOM 1433 O O . GLN A 1 176 ? 21.265 -12.390 7.537 1.00 65.69 176 GLN A O 1
ATOM 1438 N N . PHE A 1 177 ? 20.077 -10.499 7.450 1.00 72.25 177 PHE A N 1
ATOM 1439 C CA . PHE A 1 177 ? 20.762 -9.871 8.580 1.00 72.25 177 PHE A CA 1
ATOM 1440 C C . PHE A 1 177 ? 20.590 -10.694 9.859 1.00 72.25 177 PHE A C 1
ATOM 1442 O O . PHE A 1 177 ? 21.566 -10.887 10.590 1.00 72.25 177 PHE A O 1
ATOM 1449 N N . LEU A 1 178 ? 19.384 -11.202 10.115 1.00 73.19 178 LEU A N 1
ATOM 1450 C CA . LEU A 1 178 ? 19.092 -12.058 11.260 1.00 73.19 178 LEU A CA 1
ATOM 1451 C C . LEU A 1 178 ? 19.809 -13.408 11.187 1.00 73.19 178 LEU A C 1
ATOM 1453 O O . LEU A 1 178 ? 20.358 -13.853 12.198 1.00 73.19 178 LEU A O 1
ATOM 1457 N N . GLU A 1 179 ? 19.864 -14.032 10.008 1.00 71.81 179 GLU A N 1
ATOM 1458 C CA . GLU A 1 179 ? 20.654 -15.248 9.777 1.00 71.81 179 GLU A CA 1
ATOM 1459 C C . GLU A 1 179 ? 22.149 -15.014 10.040 1.00 71.81 179 GLU A C 1
ATOM 1461 O O . GLU A 1 179 ? 22.809 -15.829 10.690 1.00 71.81 179 GLU A O 1
ATOM 1466 N N . GLU A 1 180 ? 22.687 -13.879 9.587 1.00 70.06 180 GLU A N 1
ATOM 1467 C CA . GLU A 1 180 ? 24.085 -13.502 9.807 1.00 70.06 180 GLU A CA 1
ATOM 1468 C C . GLU A 1 180 ? 24.387 -13.071 11.250 1.00 70.06 180 GLU A C 1
ATOM 1470 O O . GLU A 1 180 ? 25.546 -13.107 11.680 1.00 70.06 180 GLU A O 1
ATOM 1475 N N . ASN A 1 181 ? 23.376 -12.621 11.995 1.00 75.69 181 ASN A N 1
ATOM 1476 C CA . ASN A 1 181 ? 23.526 -12.044 13.326 1.00 75.69 181 ASN A CA 1
ATOM 1477 C C . ASN A 1 181 ? 22.482 -12.607 14.309 1.00 75.69 181 ASN A C 1
ATOM 1479 O O . ASN A 1 181 ? 21.689 -11.851 14.886 1.00 75.69 181 ASN A O 1
ATOM 1483 N N . PRO A 1 182 ? 22.517 -13.924 14.589 1.00 78.81 182 PRO A N 1
ATOM 1484 C CA . PRO A 1 182 ? 21.488 -14.610 15.369 1.00 78.81 182 PRO A CA 1
ATOM 1485 C C . PRO A 1 182 ? 21.341 -14.081 16.804 1.00 78.81 182 PRO A C 1
ATOM 1487 O O . PRO A 1 182 ? 20.310 -14.287 17.443 1.00 78.81 182 PRO A O 1
ATOM 1490 N N . GLN A 1 183 ? 22.339 -13.356 17.323 1.00 77.94 183 GLN A N 1
ATOM 1491 C CA . GLN A 1 183 ? 22.261 -12.668 18.612 1.00 77.94 183 GLN A CA 1
ATOM 1492 C C . GLN A 1 183 ? 21.164 -11.589 18.684 1.00 77.94 183 GLN A C 1
ATOM 1494 O O . GLN A 1 183 ? 20.755 -11.235 19.790 1.00 77.94 183 GLN A O 1
ATOM 1499 N N . PHE A 1 184 ? 20.693 -11.060 17.548 1.00 77.19 184 PHE A N 1
ATOM 1500 C CA . PHE A 1 184 ? 19.631 -10.049 17.515 1.00 77.19 184 PHE A CA 1
ATOM 1501 C C . PHE A 1 184 ? 18.222 -10.645 17.433 1.00 77.19 184 PHE A C 1
ATOM 1503 O O . PHE A 1 184 ? 17.294 -10.000 17.915 1.00 77.19 184 PHE A O 1
ATOM 1510 N N . ILE A 1 185 ? 18.068 -11.897 16.978 1.00 78.62 185 ILE A N 1
ATOM 1511 C CA . ILE A 1 185 ? 16.763 -12.579 16.850 1.00 78.62 185 ILE A CA 1
ATOM 1512 C C . ILE A 1 185 ? 15.973 -12.509 18.164 1.00 78.62 185 ILE A C 1
ATOM 1514 O O . ILE A 1 185 ? 14.818 -12.093 18.192 1.00 78.62 185 ILE A O 1
ATOM 1518 N N . GLY A 1 186 ? 16.610 -12.860 19.287 1.00 78.75 186 GLY A N 1
ATOM 1519 C CA . GLY A 1 186 ? 15.944 -12.844 20.594 1.00 78.75 186 GLY A CA 1
ATOM 1520 C C . GLY A 1 186 ? 15.559 -11.439 21.072 1.00 78.75 186 GLY A C 1
ATOM 1521 O O . GLY A 1 186 ? 14.612 -11.290 21.842 1.00 78.75 186 GLY A O 1
ATOM 1522 N N . ARG A 1 187 ? 16.278 -10.402 20.624 1.00 79.94 187 ARG A N 1
ATOM 1523 C CA . ARG A 1 187 ? 15.956 -9.007 20.943 1.00 79.94 187 ARG A CA 1
ATOM 1524 C C . ARG A 1 187 ? 14.743 -8.538 20.144 1.00 79.94 187 ARG A C 1
ATOM 1526 O O . ARG A 1 187 ? 13.835 -7.976 20.746 1.00 79.94 187 ARG A O 1
ATOM 1533 N N . GLU A 1 188 ? 14.716 -8.801 18.843 1.00 79.56 188 GLU A N 1
ATOM 1534 C CA . GLU A 1 188 ? 13.591 -8.439 17.975 1.00 79.56 188 GLU A CA 1
ATOM 1535 C C . GLU A 1 188 ? 12.317 -9.185 18.336 1.00 79.56 188 GLU A C 1
ATOM 1537 O O . GLU A 1 188 ? 11.256 -8.576 18.432 1.00 79.56 188 GLU A O 1
ATOM 1542 N N . GLN A 1 189 ? 12.411 -10.487 18.613 1.00 82.06 189 GLN A N 1
ATOM 1543 C CA . GLN A 1 189 ? 11.252 -11.252 19.056 1.00 82.06 189 GLN A CA 1
ATOM 1544 C C . GLN A 1 189 ? 10.656 -10.642 20.331 1.00 82.06 189 GLN A C 1
ATOM 1546 O O . GLN A 1 189 ? 9.449 -10.426 20.414 1.00 82.06 189 GLN A O 1
ATOM 1551 N N . LYS A 1 190 ? 11.507 -10.297 21.304 1.00 83.62 190 LYS A N 1
ATOM 1552 C CA . LYS A 1 190 ? 11.073 -9.648 22.544 1.00 83.62 190 LYS A CA 1
ATOM 1553 C C . LYS A 1 190 ? 10.449 -8.272 22.289 1.00 83.62 190 LYS A C 1
ATOM 1555 O O . LYS A 1 190 ? 9.501 -7.898 22.974 1.00 83.62 190 LYS A O 1
ATOM 1560 N N . GLU A 1 191 ? 10.973 -7.518 21.328 1.00 85.06 191 GLU A N 1
ATOM 1561 C CA . GLU A 1 191 ? 10.405 -6.233 20.922 1.00 85.06 191 GLU A CA 1
ATOM 1562 C C . GLU A 1 191 ? 9.020 -6.399 20.283 1.00 85.06 191 GLU A C 1
ATOM 1564 O O . GLU A 1 191 ? 8.084 -5.714 20.693 1.00 85.06 191 GLU A O 1
ATOM 1569 N N . ARG A 1 192 ? 8.844 -7.363 19.374 1.00 86.62 192 ARG A N 1
ATOM 1570 C CA . ARG A 1 192 ? 7.540 -7.674 18.763 1.00 86.62 192 ARG A CA 1
ATOM 1571 C C . ARG A 1 192 ? 6.520 -8.168 19.783 1.00 86.62 192 ARG A C 1
ATOM 1573 O O . ARG A 1 192 ? 5.375 -7.724 19.769 1.00 86.62 192 ARG A O 1
ATOM 1580 N N . GLU A 1 193 ? 6.925 -9.039 20.707 1.00 89.31 193 GLU A N 1
ATOM 1581 C CA . GLU A 1 193 ? 6.069 -9.501 21.808 1.00 89.31 193 GLU A CA 1
ATOM 1582 C C . GLU A 1 193 ? 5.590 -8.326 22.675 1.00 89.31 193 GLU A C 1
ATOM 1584 O O . GLU A 1 193 ? 4.416 -8.245 23.052 1.00 89.31 193 GLU A O 1
ATOM 1589 N N . GLU A 1 194 ? 6.484 -7.378 22.953 1.00 89.12 194 GLU A N 1
ATOM 1590 C CA . GLU A 1 194 ? 6.179 -6.177 23.723 1.00 89.12 194 GLU A CA 1
ATOM 1591 C C . GLU A 1 194 ? 5.247 -5.217 22.966 1.00 89.12 194 GLU A C 1
ATOM 1593 O O . GLU A 1 194 ? 4.272 -4.716 23.535 1.00 89.12 194 GLU A O 1
ATOM 1598 N N . GLN A 1 195 ? 5.476 -4.997 21.672 1.00 92.00 195 GLN A N 1
ATOM 1599 C CA . GLN A 1 195 ? 4.570 -4.212 20.832 1.00 92.00 195 GLN A CA 1
ATOM 1600 C C . GLN A 1 195 ? 3.179 -4.860 20.773 1.00 92.00 195 GLN A C 1
ATOM 1602 O O . GLN A 1 195 ? 2.167 -4.194 21.015 1.00 92.00 195 GLN A O 1
ATOM 1607 N N . GLN A 1 196 ? 3.106 -6.178 20.569 1.00 93.62 196 GLN A N 1
ATOM 1608 C CA . GLN A 1 196 ? 1.840 -6.905 20.544 1.00 93.62 196 GLN A CA 1
ATOM 1609 C C . GLN A 1 196 ? 1.111 -6.826 21.895 1.00 93.62 196 GLN A C 1
ATOM 1611 O O . GLN A 1 196 ? -0.113 -6.662 21.931 1.00 93.62 196 GLN A O 1
ATOM 1616 N N . ARG A 1 197 ? 1.833 -6.878 23.025 1.00 94.50 197 ARG A N 1
ATOM 1617 C CA . ARG A 1 197 ? 1.255 -6.650 24.359 1.00 94.50 197 ARG A CA 1
ATOM 1618 C C . ARG A 1 197 ? 0.591 -5.279 24.442 1.00 94.50 197 ARG A C 1
ATOM 1620 O O . ARG A 1 197 ? -0.539 -5.187 24.934 1.00 94.50 197 ARG A O 1
ATOM 1627 N N . VAL A 1 198 ? 1.265 -4.224 23.983 1.00 95.50 198 VAL A N 1
ATOM 1628 C CA . VAL A 1 198 ? 0.732 -2.852 23.990 1.00 95.50 198 VAL A CA 1
ATOM 1629 C C . VAL A 1 198 ? -0.518 -2.751 23.113 1.00 95.50 198 VAL A C 1
ATOM 1631 O O . VAL A 1 198 ? -1.539 -2.222 23.565 1.00 95.50 198 VAL A O 1
ATOM 1634 N N . LEU A 1 199 ? -0.492 -3.316 21.903 1.00 96.38 199 LEU A N 1
ATOM 1635 C CA . LEU A 1 199 ? -1.649 -3.338 21.001 1.00 96.38 199 LEU A CA 1
ATOM 1636 C C . LEU A 1 199 ? -2.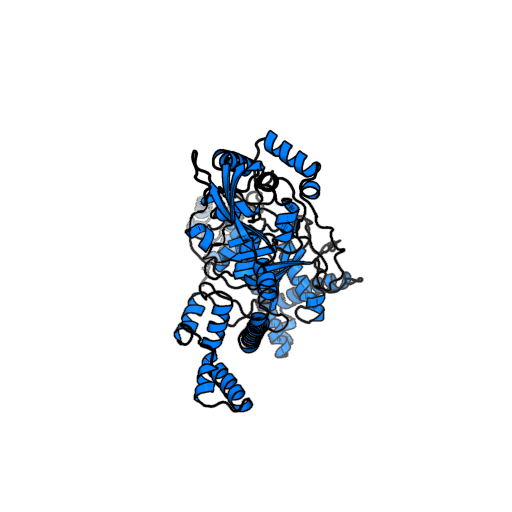837 -4.095 21.605 1.00 96.38 199 LEU A C 1
ATOM 1638 O O . LEU A 1 199 ? -3.965 -3.602 21.567 1.00 96.38 199 LEU A O 1
ATOM 1642 N N . LYS A 1 200 ? -2.611 -5.247 22.242 1.00 96.19 200 LYS A N 1
ATOM 1643 C CA . LYS A 1 200 ? -3.670 -6.002 22.936 1.00 96.19 200 LYS A CA 1
ATOM 1644 C C . LYS A 1 200 ? -4.224 -5.228 24.135 1.00 96.19 200 LYS A C 1
ATOM 1646 O O . LYS A 1 200 ? -5.436 -5.126 24.317 1.00 96.19 200 LYS A O 1
ATOM 1651 N N . SER A 1 201 ? -3.345 -4.626 24.934 1.00 95.56 201 SER A N 1
ATOM 1652 C CA . SER A 1 201 ? -3.715 -3.957 26.189 1.00 95.56 201 SER A CA 1
ATOM 1653 C C . SER A 1 201 ? -4.421 -2.618 25.971 1.00 95.56 201 SER A C 1
ATOM 1655 O O . SER A 1 201 ? -5.361 -2.279 26.699 1.00 95.56 201 SER A O 1
ATOM 1657 N N . TYR A 1 202 ? -3.960 -1.832 24.995 1.00 94.81 202 TYR A N 1
ATOM 1658 C CA . TYR A 1 202 ? -4.370 -0.436 24.803 1.00 94.81 202 TYR A CA 1
ATOM 1659 C C . TYR A 1 202 ? -4.907 -0.148 23.400 1.00 94.81 202 TYR A C 1
ATOM 1661 O O . TYR A 1 202 ? -5.736 0.751 23.246 1.00 94.81 202 TYR A O 1
ATOM 1669 N N . GLY A 1 203 ? -4.479 -0.924 22.405 1.00 94.69 203 GLY A N 1
ATOM 1670 C CA . GLY A 1 203 ? -4.889 -0.810 21.006 1.00 94.69 203 GLY A CA 1
ATOM 1671 C C . GLY A 1 203 ? -6.118 -1.638 20.628 1.00 94.69 203 GLY A C 1
ATOM 1672 O O . GLY A 1 203 ? -6.573 -1.508 19.506 1.00 94.69 203 GLY A O 1
ATOM 1673 N N . LYS A 1 204 ? -6.703 -2.442 21.530 1.00 94.88 204 LYS A N 1
ATOM 1674 C CA . LYS A 1 204 ? -7.849 -3.343 21.254 1.00 94.88 204 LYS A CA 1
ATOM 1675 C C . LYS A 1 204 ? -7.593 -4.419 20.185 1.00 94.88 204 LYS A C 1
ATOM 1677 O O . LYS A 1 204 ? -8.541 -4.835 19.526 1.00 94.88 204 LYS A O 1
ATOM 1682 N N . LEU A 1 205 ? -6.350 -4.861 20.030 1.00 95.44 205 LEU A N 1
ATOM 1683 C CA . LEU A 1 205 ? -6.002 -5.989 19.165 1.00 95.44 205 LEU A CA 1
ATOM 1684 C C . LEU A 1 205 ? -6.497 -7.322 19.760 1.00 95.44 205 LEU A C 1
ATOM 1686 O O . LEU A 1 205 ? -6.329 -7.534 20.966 1.00 95.44 205 LEU A O 1
ATOM 1690 N N . GLN A 1 206 ? -7.084 -8.206 18.948 1.00 94.12 206 GLN A N 1
ATOM 1691 C CA . GLN A 1 206 ? -7.690 -9.468 19.402 1.00 94.12 206 GLN A CA 1
ATOM 1692 C C . GLN A 1 206 ? -7.280 -10.713 18.600 1.00 94.12 206 GLN A C 1
ATOM 1694 O O . GLN A 1 206 ? -6.998 -11.732 19.228 1.00 94.12 206 GLN A O 1
ATOM 1699 N N . TYR A 1 207 ? -7.252 -10.648 17.269 1.00 89.44 207 TYR A N 1
ATOM 1700 C CA . TYR A 1 207 ? -7.171 -11.812 16.378 1.00 89.44 207 TYR A CA 1
ATOM 1701 C C . TYR A 1 207 ? -5.783 -11.950 15.734 1.00 89.44 207 TYR A C 1
ATOM 1703 O O . TYR A 1 207 ? -5.264 -13.058 15.638 1.00 89.44 207 TYR A O 1
ATOM 1711 N N . GLY A 1 208 ? -5.151 -10.833 15.359 1.00 87.19 208 GLY A N 1
ATOM 1712 C CA . GLY A 1 208 ? -3.901 -10.836 14.591 1.00 87.19 208 GLY A CA 1
ATOM 1713 C C . GLY A 1 208 ? -2.607 -10.547 15.371 1.00 87.19 208 GLY A C 1
ATOM 1714 O O . GLY A 1 208 ? -2.612 -10.274 16.584 1.00 87.19 208 GLY A O 1
ATOM 1715 N N . PRO A 1 209 ? -1.459 -10.566 14.664 1.00 88.62 209 PRO A N 1
ATOM 1716 C CA . PRO A 1 209 ? -0.189 -10.064 15.189 1.00 88.62 209 PRO A CA 1
ATOM 1717 C C . PRO A 1 209 ? -0.191 -8.534 15.333 1.00 88.62 209 PRO A C 1
ATOM 1719 O O . PRO A 1 209 ? 0.485 -7.997 16.209 1.00 88.62 209 PRO A O 1
ATOM 1722 N N . THR A 1 210 ? -0.997 -7.849 14.522 1.00 93.62 210 THR A N 1
ATOM 1723 C CA . THR A 1 210 ? -1.000 -6.395 14.335 1.00 93.62 210 THR A CA 1
ATOM 1724 C C . THR A 1 210 ? -2.380 -5.896 13.882 1.00 93.62 210 THR A C 1
ATOM 1726 O O . THR A 1 210 ? -3.322 -6.671 13.728 1.00 93.62 210 THR A O 1
ATOM 1729 N N . ILE A 1 211 ? -2.520 -4.582 13.721 1.00 95.81 211 ILE A N 1
ATOM 1730 C CA . ILE A 1 211 ? -3.765 -3.907 13.344 1.00 95.81 211 ILE A CA 1
ATOM 1731 C C . ILE A 1 211 ? -4.139 -4.289 11.907 1.00 95.81 211 ILE A C 1
ATOM 1733 O O . ILE A 1 211 ? -3.341 -4.095 10.991 1.00 95.81 211 ILE A O 1
ATOM 1737 N N . SER A 1 212 ? -5.374 -4.754 11.705 1.00 95.75 212 SER A N 1
ATOM 1738 C CA . SER A 1 212 ? -5.844 -5.205 10.393 1.00 95.75 212 SER A CA 1
ATOM 1739 C C . SER A 1 212 ? -7.276 -4.783 10.064 1.00 95.75 212 SER A C 1
ATOM 1741 O O . SER A 1 212 ? -8.085 -4.444 10.942 1.00 95.75 212 SER A O 1
ATOM 1743 N N . ARG A 1 213 ? -7.595 -4.740 8.771 1.00 95.00 213 ARG A N 1
ATOM 1744 C CA . ARG A 1 213 ? -8.911 -4.386 8.227 1.00 95.00 213 ARG A CA 1
ATOM 1745 C C . ARG A 1 213 ? -9.290 -5.388 7.149 1.00 95.00 213 ARG A C 1
ATOM 1747 O O . ARG A 1 213 ? -8.537 -5.588 6.210 1.00 95.00 213 ARG A O 1
ATOM 1754 N N . ASP A 1 214 ? -10.488 -5.937 7.257 1.00 94.56 214 ASP A N 1
ATOM 1755 C CA . ASP A 1 214 ? -11.105 -6.740 6.211 1.00 94.56 214 ASP A CA 1
ATOM 1756 C C . ASP A 1 214 ? -12.153 -5.878 5.510 1.00 94.56 214 ASP A C 1
ATOM 1758 O O . ASP A 1 214 ? -13.083 -5.368 6.152 1.00 94.56 214 ASP A O 1
ATOM 1762 N N . ILE A 1 215 ? -11.987 -5.667 4.207 1.00 95.00 215 ILE A N 1
ATOM 1763 C CA . ILE A 1 215 ? -12.867 -4.830 3.388 1.00 95.00 215 ILE A CA 1
ATOM 1764 C C . ILE A 1 215 ? -13.415 -5.628 2.207 1.00 95.00 215 ILE A C 1
ATOM 1766 O O . ILE A 1 215 ? -12.686 -6.390 1.593 1.00 95.00 215 ILE A O 1
ATOM 1770 N N . ALA A 1 216 ? -14.691 -5.435 1.885 1.00 92.81 216 ALA A N 1
ATOM 1771 C CA . ALA A 1 216 ? -15.301 -5.893 0.645 1.00 92.81 216 ALA A CA 1
ATOM 1772 C C . ALA A 1 216 ? -15.293 -4.750 -0.374 1.00 92.81 216 ALA A C 1
ATOM 1774 O O . ALA A 1 216 ? -15.737 -3.628 -0.072 1.00 92.81 216 ALA A O 1
ATOM 1775 N N . VAL A 1 217 ? -14.797 -5.043 -1.570 1.00 92.69 217 VAL A N 1
ATOM 1776 C CA . VAL A 1 217 ? -14.582 -4.086 -2.658 1.00 92.69 217 VAL A CA 1
ATOM 1777 C C . VAL A 1 217 ? -14.990 -4.716 -3.995 1.00 92.69 217 VAL A C 1
ATOM 1779 O O . VAL A 1 217 ? -14.936 -5.936 -4.123 1.00 92.69 217 VAL A O 1
ATOM 1782 N N . PRO A 1 218 ? -15.422 -3.920 -4.985 1.00 90.81 218 PRO A N 1
ATOM 1783 C CA . PRO A 1 218 ? -15.425 -4.366 -6.375 1.00 90.81 218 PRO A CA 1
ATOM 1784 C C . PRO A 1 218 ? -14.015 -4.749 -6.834 1.00 90.81 218 PRO A C 1
ATOM 1786 O O . PRO A 1 218 ? -13.071 -4.025 -6.514 1.00 90.81 218 PRO A O 1
ATOM 1789 N N . GLU A 1 219 ? -13.881 -5.847 -7.570 1.00 88.00 219 GLU A N 1
ATOM 1790 C CA . GLU A 1 219 ? -12.606 -6.307 -8.134 1.00 88.00 219 GLU A CA 1
ATOM 1791 C C . GLU A 1 219 ? -11.967 -5.290 -9.094 1.00 88.00 219 GLU A C 1
ATOM 1793 O O . GLU A 1 219 ? -10.749 -5.112 -9.100 1.00 88.00 219 GLU A O 1
ATOM 1798 N N . ASP A 1 220 ? -12.786 -4.565 -9.854 1.00 89.31 220 ASP A N 1
ATOM 1799 C CA . ASP A 1 220 ? -12.346 -3.552 -10.816 1.00 89.31 220 ASP A CA 1
ATOM 1800 C C . ASP A 1 220 ? -11.889 -2.239 -10.161 1.00 89.31 220 ASP A C 1
ATOM 1802 O O . ASP A 1 220 ? -11.411 -1.332 -10.843 1.00 89.31 220 ASP A O 1
ATOM 1806 N N . MET A 1 221 ? -12.053 -2.099 -8.838 1.00 93.88 221 MET A N 1
ATOM 1807 C CA . MET A 1 221 ? -11.668 -0.880 -8.140 1.00 93.88 221 MET A CA 1
ATOM 1808 C C . MET A 1 221 ? -10.183 -0.602 -8.398 1.00 93.88 221 MET A C 1
ATOM 1810 O O . MET A 1 221 ? -9.342 -1.411 -8.008 1.00 93.88 221 MET A O 1
ATOM 1814 N N . PRO A 1 222 ? -9.837 0.558 -8.976 1.00 95.00 222 PRO A N 1
ATOM 1815 C CA . PRO A 1 222 ? -8.456 0.863 -9.273 1.00 95.00 222 PRO A CA 1
ATOM 1816 C C . PRO A 1 222 ? -7.684 1.185 -7.998 1.00 95.00 222 PRO A C 1
ATOM 1818 O O . PRO A 1 222 ? -8.243 1.711 -7.023 1.00 95.00 222 PRO A O 1
ATOM 1821 N N . LEU A 1 223 ? -6.381 0.922 -8.006 1.00 97.38 223 LEU A N 1
ATOM 1822 C CA . LEU A 1 223 ? -5.522 1.129 -6.840 1.00 97.38 223 LEU A CA 1
ATOM 1823 C C . LEU A 1 223 ? -5.523 2.590 -6.341 1.00 97.38 223 LEU A C 1
ATOM 1825 O O . LEU A 1 223 ? -5.526 2.810 -5.128 1.00 97.38 223 LEU A O 1
ATOM 1829 N N . TYR A 1 224 ? -5.668 3.593 -7.220 1.00 96.00 224 TYR A N 1
ATOM 1830 C CA . TYR A 1 224 ? -5.805 4.996 -6.787 1.00 96.00 224 TYR A CA 1
ATOM 1831 C C . TYR A 1 224 ? -7.060 5.207 -5.920 1.00 96.00 224 TYR A C 1
ATOM 1833 O O . TYR A 1 224 ? -7.086 6.049 -5.023 1.00 96.00 224 TYR A O 1
ATOM 1841 N N . ALA A 1 225 ? -8.143 4.463 -6.177 1.00 96.25 225 ALA A N 1
ATOM 1842 C CA . ALA A 1 225 ? -9.363 4.522 -5.378 1.00 96.25 225 ALA A CA 1
ATOM 1843 C C . ALA A 1 225 ? -9.201 3.716 -4.082 1.00 96.25 225 ALA A C 1
ATOM 1845 O O . ALA A 1 225 ? -9.667 4.162 -3.025 1.00 96.25 225 ALA A O 1
ATOM 1846 N N . LEU A 1 226 ? -8.506 2.573 -4.152 1.00 97.75 226 LEU A N 1
ATOM 1847 C CA . LEU A 1 226 ? -8.147 1.748 -3.000 1.00 97.75 226 LEU A CA 1
ATOM 1848 C C . LEU A 1 226 ? -7.299 2.525 -1.986 1.00 97.75 226 LEU A C 1
ATOM 1850 O O . LEU A 1 226 ? -7.575 2.426 -0.791 1.00 97.75 226 LEU A O 1
ATOM 1854 N N . HIS A 1 227 ? -6.359 3.365 -2.432 1.00 97.31 227 HIS A N 1
ATOM 1855 C CA . HIS A 1 227 ? -5.606 4.290 -1.572 1.00 97.31 227 HIS A CA 1
ATOM 1856 C C . HIS A 1 227 ? -6.536 5.045 -0.611 1.00 97.31 227 HIS A C 1
ATOM 1858 O O . HIS A 1 227 ? -6.411 4.954 0.611 1.00 97.31 227 HIS A O 1
ATOM 1864 N N . TYR A 1 228 ? -7.583 5.690 -1.130 1.00 96.38 228 TYR A N 1
ATOM 1865 C CA . TYR A 1 228 ? -8.535 6.424 -0.291 1.00 96.38 228 TYR A CA 1
ATOM 1866 C C . TYR A 1 228 ? -9.385 5.526 0.623 1.00 96.38 228 TYR A C 1
ATOM 1868 O O . TYR A 1 228 ? -9.863 5.988 1.670 1.00 96.38 228 TYR A O 1
ATOM 1876 N N . VAL A 1 229 ? -9.594 4.255 0.260 1.00 96.06 229 VAL A N 1
ATOM 1877 C CA . VAL A 1 229 ? -10.205 3.260 1.157 1.00 96.06 229 VAL A CA 1
ATOM 1878 C C . VAL A 1 229 ? -9.271 2.952 2.317 1.00 96.06 229 VAL A C 1
ATOM 1880 O O . VAL A 1 229 ? -9.724 2.993 3.461 1.00 96.06 229 VAL A O 1
ATOM 1883 N N . ILE A 1 230 ? -7.989 2.702 2.041 1.00 97.00 230 ILE A N 1
ATOM 1884 C CA . ILE A 1 230 ? -6.954 2.415 3.041 1.00 97.00 230 ILE A CA 1
ATOM 1885 C C . ILE A 1 230 ? -6.837 3.592 4.017 1.00 97.00 230 ILE A C 1
ATOM 1887 O O . ILE A 1 230 ? -6.985 3.399 5.228 1.00 97.00 230 ILE A O 1
ATOM 1891 N N . GLN A 1 231 ? -6.719 4.821 3.501 1.00 94.75 231 GLN A N 1
ATOM 1892 C CA . GLN A 1 231 ? -6.702 6.055 4.298 1.00 94.75 231 GLN A CA 1
ATOM 1893 C C . GLN A 1 231 ? -7.887 6.107 5.273 1.00 94.75 231 GLN A C 1
ATOM 1895 O O . GLN A 1 231 ? -7.737 6.281 6.486 1.00 94.75 231 GLN A O 1
ATOM 1900 N N . LYS A 1 232 ? -9.100 5.850 4.768 1.00 92.56 232 LYS A N 1
ATOM 1901 C CA . LYS A 1 232 ? -10.313 5.823 5.593 1.00 92.56 232 LYS A CA 1
ATOM 1902 C C . LYS A 1 232 ? -10.338 4.659 6.593 1.00 92.56 232 LYS A C 1
ATOM 1904 O O . LYS A 1 232 ? -10.863 4.840 7.696 1.00 92.56 232 LYS A O 1
ATOM 1909 N N . ALA A 1 233 ? -9.851 3.481 6.212 1.00 92.88 233 ALA A N 1
ATOM 1910 C CA . ALA A 1 233 ? -9.895 2.264 7.019 1.00 92.88 233 ALA A CA 1
ATOM 1911 C C . ALA A 1 233 ? -8.936 2.334 8.218 1.00 92.88 233 ALA A C 1
ATOM 1913 O O . ALA A 1 233 ? -9.292 1.899 9.321 1.00 92.88 233 ALA A O 1
ATOM 1914 N N . PHE A 1 234 ? -7.760 2.934 8.030 1.00 93.62 234 PHE A N 1
ATOM 1915 C CA . PHE A 1 234 ? -6.750 3.098 9.075 1.00 93.62 234 PHE A CA 1
ATOM 1916 C C . PHE A 1 234 ? -6.877 4.401 9.867 1.00 93.62 234 PHE A C 1
ATOM 1918 O O . PHE A 1 234 ? -6.458 4.428 11.022 1.00 93.62 234 PHE A O 1
ATOM 1925 N N . GLY A 1 235 ? -7.566 5.412 9.329 1.00 90.38 235 GLY A N 1
ATOM 1926 C CA . GLY A 1 235 ? -7.857 6.672 10.023 1.00 90.38 235 GLY A CA 1
ATOM 1927 C C . GLY A 1 235 ? -6.965 7.849 9.625 1.00 90.38 235 GLY A C 1
ATOM 1928 O O . GLY A 1 235 ? -7.094 8.913 10.233 1.00 90.38 235 GLY A O 1
ATOM 1929 N N . TRP A 1 236 ? -6.125 7.675 8.607 1.00 92.12 236 TRP A N 1
ATOM 1930 C CA . TRP A 1 236 ? -5.249 8.704 8.053 1.00 92.12 236 TRP A CA 1
ATOM 1931 C C . TRP A 1 236 ? -6.015 9.817 7.329 1.00 92.12 236 TRP A C 1
ATOM 1933 O O . TRP A 1 236 ? -7.194 9.677 6.968 1.00 92.12 236 TRP A O 1
ATOM 1943 N N . GLN A 1 237 ? -5.344 10.957 7.170 1.00 88.19 237 GLN A N 1
ATOM 1944 C CA . GLN A 1 237 ? -5.903 12.182 6.601 1.00 88.19 237 GLN A CA 1
ATOM 1945 C C . GLN A 1 237 ? -5.435 12.481 5.169 1.00 88.19 237 GLN A C 1
ATOM 1947 O O . GLN A 1 237 ? -5.750 13.561 4.676 1.00 88.19 237 GLN A O 1
ATOM 1952 N N . ASN A 1 238 ? -4.780 11.540 4.472 1.00 90.88 238 ASN A N 1
ATOM 1953 C CA . ASN A 1 238 ? -4.236 11.752 3.124 1.00 90.88 238 ASN A CA 1
ATOM 1954 C C . ASN A 1 238 ? -3.303 12.976 3.076 1.00 90.88 238 ASN A C 1
ATOM 1956 O O . ASN A 1 238 ? -3.519 13.898 2.294 1.00 90.88 238 ASN A O 1
ATOM 1960 N N . SER A 1 239 ? -2.317 13.013 3.973 1.00 89.38 239 SER A N 1
ATOM 1961 C CA . SER A 1 239 ? -1.406 14.159 4.131 1.00 89.38 239 SER A CA 1
ATOM 1962 C C . SER A 1 239 ? 0.010 13.883 3.619 1.00 89.38 239 SER A C 1
ATOM 1964 O O . SER A 1 239 ? 0.825 14.803 3.572 1.00 89.38 239 SER A O 1
ATOM 1966 N N . HIS A 1 240 ? 0.307 12.635 3.249 1.00 90.06 240 HIS A N 1
ATOM 1967 C CA . HIS A 1 240 ? 1.640 12.184 2.859 1.00 90.06 240 HIS A CA 1
ATOM 1968 C C . HIS A 1 240 ? 1.622 11.419 1.534 1.00 90.06 240 HIS A C 1
ATOM 1970 O O . HIS A 1 240 ? 0.565 11.026 1.041 1.00 90.06 240 HIS A O 1
ATOM 1976 N N . LEU A 1 241 ? 2.816 11.212 0.974 1.00 91.50 241 LEU A N 1
ATOM 1977 C CA . LEU A 1 241 ? 3.026 10.404 -0.224 1.00 91.50 241 LEU A CA 1
ATOM 1978 C C . LEU A 1 241 ? 2.714 8.930 0.040 1.00 91.50 241 LEU A C 1
ATOM 1980 O O . LEU A 1 241 ? 2.901 8.439 1.156 1.00 91.50 241 LEU A O 1
ATOM 1984 N N . HIS A 1 242 ? 2.285 8.235 -1.008 1.00 95.38 242 HIS A N 1
ATOM 1985 C CA . HIS A 1 242 ? 2.068 6.798 -1.002 1.00 95.38 242 HIS A CA 1
ATOM 1986 C C . HIS A 1 242 ? 2.500 6.171 -2.320 1.00 95.38 242 HIS A C 1
ATOM 1988 O O . HIS A 1 242 ? 2.658 6.865 -3.327 1.00 95.38 242 HIS A O 1
ATOM 1994 N N . HIS A 1 243 ? 2.623 4.849 -2.307 1.00 95.88 243 HIS A N 1
ATOM 1995 C CA . HIS A 1 243 ? 2.661 4.037 -3.515 1.00 95.88 243 HIS A CA 1
ATOM 1996 C C . HIS A 1 243 ? 2.262 2.590 -3.220 1.00 95.88 243 HIS A C 1
ATOM 1998 O O . HIS A 1 243 ? 2.298 2.138 -2.072 1.00 95.88 243 HIS A O 1
ATOM 2004 N N . PHE A 1 244 ? 1.913 1.859 -4.277 1.00 98.06 244 PHE A N 1
ATOM 2005 C CA . PHE A 1 244 ? 1.777 0.405 -4.251 1.00 98.06 244 PHE A CA 1
ATOM 2006 C C . PHE A 1 244 ? 3.014 -0.243 -4.870 1.00 98.06 244 PHE A C 1
ATOM 2008 O O . PHE A 1 244 ? 3.540 0.268 -5.857 1.00 98.06 244 PHE A O 1
ATOM 2015 N N . GLU A 1 245 ? 3.471 -1.362 -4.320 1.00 96.38 245 GLU A N 1
ATOM 2016 C CA . GLU A 1 245 ? 4.614 -2.112 -4.840 1.00 96.38 245 GLU A CA 1
ATOM 2017 C C . GLU A 1 245 ? 4.424 -3.622 -4.719 1.00 96.38 245 GLU A C 1
ATOM 2019 O O . GLU A 1 245 ? 3.712 -4.128 -3.844 1.00 96.38 245 GLU A O 1
ATOM 2024 N N . LEU A 1 246 ? 5.074 -4.348 -5.625 1.00 96.00 246 LEU A N 1
ATOM 2025 C CA . LEU A 1 246 ? 5.081 -5.805 -5.623 1.00 96.00 246 LEU A CA 1
ATOM 2026 C C . LEU A 1 246 ? 6.103 -6.332 -4.610 1.00 96.00 246 LEU A C 1
ATOM 2028 O O . LEU A 1 246 ? 7.102 -5.659 -4.351 1.00 96.00 246 LEU A O 1
ATOM 2032 N N . PRO A 1 247 ? 5.931 -7.561 -4.097 1.00 93.62 247 PRO A N 1
ATOM 2033 C CA . PRO A 1 247 ? 6.994 -8.253 -3.384 1.00 93.62 247 PRO A CA 1
ATOM 2034 C C . PRO A 1 247 ? 8.280 -8.321 -4.217 1.00 93.62 247 PRO A C 1
ATOM 2036 O O . PRO A 1 247 ? 8.226 -8.517 -5.434 1.00 93.62 247 PRO A O 1
ATOM 2039 N N . ASP A 1 248 ? 9.437 -8.180 -3.565 1.00 91.69 248 ASP A N 1
ATOM 2040 C CA . ASP A 1 248 ? 10.750 -8.138 -4.225 1.00 91.69 248 ASP A CA 1
ATOM 2041 C C . ASP A 1 248 ? 11.005 -9.359 -5.122 1.00 91.69 248 ASP A C 1
ATOM 2043 O O . ASP A 1 248 ? 11.556 -9.237 -6.221 1.00 91.69 248 ASP A O 1
ATOM 2047 N N . ASP A 1 249 ? 10.600 -10.549 -4.675 1.00 90.38 249 ASP A N 1
ATOM 2048 C CA . ASP A 1 249 ? 10.752 -11.785 -5.435 1.00 90.38 249 ASP A CA 1
ATOM 2049 C C . ASP A 1 249 ? 9.859 -11.794 -6.681 1.00 90.38 249 ASP A C 1
ATOM 2051 O O . ASP A 1 249 ? 10.335 -12.147 -7.763 1.00 90.38 249 ASP A O 1
ATOM 2055 N N . VAL A 1 250 ? 8.609 -11.338 -6.562 1.00 93.50 250 VAL A N 1
ATOM 2056 C CA . VAL A 1 250 ? 7.688 -11.183 -7.694 1.00 93.50 250 VAL A CA 1
ATOM 2057 C C . VAL A 1 250 ? 8.237 -10.160 -8.684 1.00 93.50 250 VAL A C 1
ATOM 2059 O O . VAL A 1 250 ? 8.373 -10.478 -9.865 1.00 93.50 250 VAL A O 1
ATOM 2062 N N . PHE A 1 251 ? 8.653 -8.979 -8.217 1.00 95.69 251 PHE A N 1
ATOM 2063 C CA . PHE A 1 251 ? 9.252 -7.939 -9.058 1.00 95.69 251 PHE A CA 1
ATOM 2064 C C . PHE A 1 251 ? 10.474 -8.460 -9.832 1.00 95.69 251 PHE A C 1
ATOM 2066 O O . PHE A 1 251 ? 10.592 -8.251 -11.044 1.00 95.69 251 PHE A O 1
ATOM 2073 N N . ARG A 1 252 ? 11.378 -9.201 -9.175 1.00 94.06 252 ARG A N 1
ATOM 2074 C CA . ARG A 1 252 ? 12.536 -9.820 -9.846 1.00 94.06 252 ARG A CA 1
ATOM 2075 C C . ARG A 1 252 ? 12.122 -10.888 -10.859 1.00 94.06 252 ARG A C 1
ATOM 2077 O O . ARG A 1 252 ? 12.713 -10.935 -11.939 1.00 94.06 252 ARG A O 1
ATOM 2084 N N . LYS A 1 253 ? 11.126 -11.727 -10.551 1.00 94.38 253 LYS A N 1
ATOM 2085 C CA . LYS A 1 253 ? 10.618 -12.766 -11.466 1.00 94.38 253 LYS A CA 1
ATOM 2086 C C . LYS A 1 253 ? 10.011 -12.161 -12.729 1.00 94.38 253 LYS A C 1
ATOM 2088 O O . LYS A 1 253 ? 10.434 -12.513 -13.832 1.00 94.38 253 LYS A O 1
ATOM 2093 N N . ILE A 1 254 ? 9.087 -11.211 -12.582 1.00 95.06 254 ILE A N 1
ATOM 2094 C CA . ILE A 1 254 ? 8.391 -10.598 -13.722 1.00 95.06 254 ILE A CA 1
ATOM 2095 C C . ILE A 1 254 ? 9.311 -9.701 -14.546 1.00 95.06 254 ILE A C 1
ATOM 2097 O O . ILE A 1 254 ? 9.118 -9.575 -15.742 1.00 95.06 254 ILE A O 1
ATOM 2101 N N . THR A 1 255 ? 10.353 -9.110 -13.956 1.00 96.81 255 THR A N 1
ATOM 2102 C CA . THR A 1 255 ? 11.377 -8.379 -14.723 1.00 96.81 255 THR A CA 1
ATOM 2103 C C . THR A 1 255 ? 12.468 -9.310 -15.259 1.00 96.81 255 THR A C 1
ATOM 2105 O O . THR A 1 255 ? 13.326 -8.888 -16.032 1.00 96.81 255 THR A O 1
ATOM 2108 N N . GLY A 1 256 ? 12.507 -10.580 -14.849 1.00 95.94 256 GLY A N 1
ATOM 2109 C CA . GLY A 1 256 ? 13.634 -11.478 -15.111 1.00 95.94 256 GLY A CA 1
ATOM 2110 C C . GLY A 1 256 ? 14.985 -10.922 -14.633 1.00 95.94 256 GLY A C 1
ATOM 2111 O O . GLY A 1 256 ? 16.021 -11.273 -15.203 1.00 95.94 256 GLY A O 1
ATOM 2112 N N . GLY A 1 257 ? 14.975 -10.007 -13.655 1.00 95.19 257 GLY A N 1
ATOM 2113 C CA . GLY A 1 257 ? 16.150 -9.302 -13.136 1.00 95.19 257 GLY A CA 1
ATOM 2114 C C . GLY A 1 257 ? 16.790 -8.292 -14.099 1.00 95.19 257 GLY A C 1
ATOM 2115 O O . GLY A 1 257 ? 17.933 -7.895 -13.877 1.00 95.19 257 GLY A O 1
ATOM 2116 N N . LYS A 1 258 ? 16.109 -7.885 -15.182 1.00 97.06 258 LYS A N 1
ATOM 2117 C CA . LYS A 1 258 ? 16.693 -7.056 -16.254 1.00 97.06 258 LYS A CA 1
ATOM 2118 C C . LYS A 1 258 ? 15.979 -5.723 -16.433 1.00 97.06 258 LYS A C 1
ATOM 2120 O O . LYS A 1 258 ? 14.755 -5.662 -16.528 1.00 97.06 258 LYS A O 1
ATOM 2125 N N . VAL A 1 259 ? 16.760 -4.660 -16.624 1.00 97.50 259 VAL A N 1
ATOM 2126 C CA . VAL A 1 259 ? 16.236 -3.319 -16.928 1.00 97.50 259 VAL A CA 1
ATOM 2127 C C . VAL A 1 259 ? 15.511 -3.265 -18.275 1.00 97.50 259 VAL A C 1
ATOM 2129 O O . VAL A 1 259 ? 14.512 -2.564 -18.395 1.00 97.50 259 VAL A O 1
ATOM 2132 N N . SER A 1 260 ? 15.941 -4.029 -19.283 1.00 97.19 260 SER A N 1
ATOM 2133 C CA . SER A 1 260 ? 15.238 -4.124 -20.576 1.00 97.19 260 SER A CA 1
ATOM 2134 C C . SER A 1 260 ? 13.794 -4.612 -20.440 1.00 97.19 260 SER A C 1
ATOM 2136 O O . SER A 1 260 ? 12.900 -4.041 -21.063 1.00 97.19 260 SER A O 1
ATOM 2138 N N . ASN A 1 261 ? 13.560 -5.600 -19.579 1.00 98.06 261 ASN A N 1
ATOM 2139 C CA . ASN A 1 261 ? 12.226 -6.111 -19.279 1.00 98.06 261 ASN A CA 1
ATOM 2140 C C . ASN A 1 261 ? 11.433 -5.128 -18.406 1.00 98.06 261 ASN A C 1
ATOM 2142 O O . ASN A 1 261 ? 10.271 -4.865 -18.693 1.00 98.06 261 ASN A O 1
ATOM 2146 N N . TRP A 1 262 ? 12.068 -4.502 -17.406 1.00 98.19 262 TRP A N 1
ATOM 2147 C CA . TRP A 1 262 ? 11.445 -3.418 -16.633 1.00 98.19 262 TRP A CA 1
ATOM 2148 C C . TRP A 1 262 ? 10.937 -2.283 -17.540 1.00 98.19 262 TRP A C 1
ATOM 2150 O O . TRP A 1 262 ? 9.784 -1.879 -17.438 1.00 98.19 262 TRP A O 1
ATOM 2160 N N . MET A 1 263 ? 11.741 -1.835 -18.512 1.00 98.12 263 MET A N 1
ATOM 2161 C CA . MET A 1 263 ? 11.337 -0.815 -19.493 1.00 98.12 263 MET A CA 1
ATOM 2162 C C . MET A 1 263 ? 10.138 -1.253 -20.355 1.00 98.12 263 MET A C 1
ATOM 2164 O O . MET A 1 263 ? 9.362 -0.410 -20.812 1.00 98.12 263 MET A O 1
ATOM 2168 N N . ALA A 1 264 ? 9.975 -2.557 -20.597 1.00 97.62 264 ALA A N 1
ATOM 2169 C CA . ALA A 1 264 ? 8.809 -3.091 -21.296 1.00 97.62 264 ALA A CA 1
ATOM 2170 C C . ALA A 1 264 ? 7.540 -3.032 -20.425 1.00 97.62 264 ALA A C 1
ATOM 2172 O O . ALA A 1 264 ? 6.477 -2.712 -20.957 1.00 97.62 264 ALA A O 1
ATOM 2173 N N . LEU A 1 265 ? 7.676 -3.246 -19.111 1.00 98.00 265 LEU A N 1
ATOM 2174 C CA . LEU A 1 265 ? 6.588 -3.223 -18.124 1.00 98.00 265 LEU A CA 1
ATOM 2175 C C . LEU A 1 265 ? 6.140 -1.812 -17.711 1.00 98.00 265 LEU A C 1
ATOM 2177 O O . LEU A 1 265 ? 5.028 -1.653 -17.206 1.00 98.00 265 LEU A O 1
ATOM 2181 N N . VAL A 1 266 ? 6.961 -0.779 -17.923 1.00 98.19 266 VAL A N 1
ATOM 2182 C CA . VAL A 1 266 ? 6.562 0.611 -17.645 1.00 98.19 266 VAL A CA 1
ATOM 2183 C C . VAL A 1 266 ? 5.422 1.043 -18.578 1.00 98.19 266 VAL A C 1
ATOM 2185 O O . VAL A 1 266 ? 5.524 0.904 -19.805 1.00 98.19 266 VAL A O 1
ATOM 2188 N N . GLY A 1 267 ? 4.330 1.531 -17.978 1.00 96.19 267 GLY A N 1
ATOM 2189 C CA . GLY A 1 267 ? 3.053 1.844 -18.638 1.00 96.19 267 GLY A CA 1
ATOM 2190 C C . GLY A 1 267 ? 2.106 0.650 -18.823 1.00 96.19 267 GLY A C 1
ATOM 2191 O O . GLY A 1 267 ? 0.970 0.835 -19.254 1.00 96.19 267 GLY A O 1
ATOM 2192 N N . VAL A 1 268 ? 2.557 -0.562 -18.477 1.00 96.75 268 VAL A N 1
ATOM 2193 C CA . VAL A 1 268 ? 1.753 -1.799 -18.490 1.00 96.75 268 VAL A CA 1
ATOM 2194 C C . VAL A 1 268 ? 1.396 -2.208 -17.063 1.00 96.75 268 VAL A C 1
ATOM 2196 O O . VAL A 1 268 ? 0.225 -2.317 -16.736 1.00 96.75 268 VAL A O 1
ATOM 2199 N N . LEU A 1 269 ? 2.411 -2.359 -16.208 1.00 97.44 269 LEU A N 1
ATOM 2200 C CA . LEU A 1 269 ? 2.275 -2.729 -14.796 1.00 97.44 269 LEU A CA 1
ATOM 2201 C C . LEU A 1 269 ? 2.939 -1.715 -13.862 1.00 97.44 269 LEU A C 1
ATOM 2203 O O . LEU A 1 269 ? 2.446 -1.469 -12.766 1.00 97.44 269 LEU A O 1
ATOM 2207 N N . LEU A 1 270 ? 4.059 -1.130 -14.292 1.00 98.06 270 LEU A N 1
ATOM 2208 C CA . LEU A 1 270 ? 4.893 -0.258 -13.466 1.00 98.06 270 LEU A CA 1
ATOM 2209 C C . LEU A 1 270 ? 4.748 1.208 -13.881 1.00 98.06 270 LEU A C 1
ATOM 2211 O O . LEU A 1 270 ? 4.631 1.519 -15.071 1.00 98.06 270 LEU A O 1
ATOM 2215 N N . GLN A 1 271 ? 4.802 2.113 -12.908 1.00 96.88 271 GLN A N 1
ATOM 2216 C CA . GLN A 1 271 ? 4.802 3.551 -13.151 1.00 96.88 271 GLN A CA 1
ATOM 2217 C C . GLN A 1 271 ? 6.109 4.017 -13.797 1.00 96.88 271 GLN A C 1
ATOM 2219 O O . GLN A 1 271 ? 7.202 3.519 -13.514 1.00 96.88 271 GLN A O 1
ATOM 2224 N N . SER A 1 272 ? 5.998 5.045 -14.638 1.00 95.94 272 SER A N 1
ATOM 2225 C CA . SER A 1 272 ? 7.163 5.776 -15.124 1.00 95.94 272 SER A CA 1
ATOM 2226 C C . SER A 1 272 ? 7.807 6.576 -13.980 1.00 95.94 272 SER A C 1
ATOM 2228 O O . SER A 1 272 ? 7.117 7.356 -13.314 1.00 95.94 272 SER A O 1
ATOM 2230 N N . PRO A 1 273 ? 9.137 6.491 -13.777 1.00 92.56 273 PRO A N 1
ATOM 2231 C CA . PRO A 1 273 ? 9.830 7.366 -12.832 1.00 92.56 273 PRO A CA 1
ATOM 2232 C C . PRO A 1 273 ? 9.916 8.818 -13.325 1.00 92.56 273 PRO A C 1
ATOM 2234 O O . PRO A 1 273 ? 10.346 9.689 -12.576 1.00 92.56 273 PRO A O 1
ATOM 2237 N N . MET A 1 274 ? 9.559 9.083 -14.587 1.00 92.81 274 MET A N 1
ATOM 2238 C CA . MET A 1 274 ? 9.539 10.427 -15.174 1.00 92.81 274 MET A CA 1
ATOM 2239 C C . MET A 1 274 ? 8.143 11.068 -15.154 1.00 92.81 274 MET A C 1
ATOM 2241 O O . MET A 1 274 ? 8.023 12.208 -15.600 1.00 92.81 274 MET A O 1
ATOM 2245 N N . MET A 1 275 ? 7.123 10.367 -14.637 1.00 90.44 275 MET A N 1
ATOM 2246 C CA . MET A 1 275 ? 5.760 10.890 -14.517 1.00 90.44 275 MET A CA 1
ATOM 2247 C C . MET A 1 275 ? 5.766 12.207 -13.742 1.00 90.44 275 MET A C 1
ATOM 2249 O O . MET A 1 275 ? 6.357 12.296 -12.657 1.00 90.44 275 MET A O 1
ATOM 2253 N N . ASP A 1 276 ? 5.103 13.219 -14.295 1.00 86.50 276 ASP A N 1
ATOM 2254 C CA . ASP A 1 276 ? 5.060 14.535 -13.685 1.00 86.50 276 ASP A CA 1
ATOM 2255 C C . ASP A 1 276 ? 4.201 14.566 -12.413 1.00 86.50 276 ASP A C 1
ATOM 2257 O O . ASP A 1 276 ? 3.347 13.716 -12.155 1.00 86.50 276 ASP A O 1
ATOM 2261 N N . GLU A 1 277 ? 4.446 15.577 -11.583 1.00 83.38 277 GLU A N 1
ATOM 2262 C CA . GLU A 1 277 ? 3.732 15.734 -10.319 1.00 83.38 277 GLU A CA 1
ATOM 2263 C C . GLU A 1 277 ? 2.234 16.016 -10.509 1.00 83.38 277 GLU A C 1
ATOM 2265 O O . GLU A 1 277 ? 1.443 15.603 -9.664 1.00 83.38 277 GLU A O 1
ATOM 2270 N N . GLN A 1 278 ? 1.814 16.713 -11.575 1.00 85.12 278 GLN A N 1
ATOM 2271 C CA . GLN A 1 278 ? 0.387 16.999 -11.769 1.00 85.12 278 GLN A CA 1
ATOM 2272 C C . GLN A 1 278 ? -0.392 15.714 -12.044 1.00 85.12 278 GLN A C 1
ATOM 2274 O O . GLN A 1 278 ? -1.461 15.526 -11.465 1.00 85.12 278 GLN A O 1
ATOM 2279 N N . ASP A 1 279 ? 0.165 14.831 -12.868 1.00 86.25 279 ASP A N 1
ATOM 2280 C CA . ASP A 1 279 ? -0.398 13.514 -13.133 1.00 86.25 279 ASP A CA 1
ATOM 2281 C C . ASP A 1 279 ? -0.320 12.612 -11.900 1.00 86.25 279 ASP A C 1
ATOM 2283 O O . ASP A 1 279 ? -1.302 11.962 -11.565 1.00 86.25 279 ASP A O 1
ATOM 2287 N N . ARG A 1 280 ? 0.774 12.638 -11.131 1.00 83.94 280 ARG A N 1
ATOM 2288 C CA . ARG A 1 280 ? 0.884 11.856 -9.885 1.00 83.94 280 ARG A CA 1
ATOM 2289 C C . ARG A 1 280 ? -0.178 12.227 -8.845 1.00 83.94 280 ARG A C 1
ATOM 2291 O O . ARG A 1 280 ? -0.716 11.351 -8.173 1.00 83.94 280 ARG A O 1
ATOM 2298 N N . PHE A 1 281 ? -0.499 13.515 -8.716 1.00 84.75 281 PHE A N 1
ATOM 2299 C CA . PHE A 1 281 ? -1.464 14.025 -7.733 1.00 84.75 281 PHE A CA 1
ATOM 2300 C C . PHE A 1 281 ? -2.818 14.402 -8.345 1.00 84.75 281 PHE A C 1
ATOM 2302 O O . PHE A 1 281 ? -3.600 15.112 -7.712 1.00 84.75 281 PHE A O 1
ATOM 2309 N N . TRP A 1 282 ? -3.137 13.908 -9.546 1.00 85.62 282 TRP A N 1
ATOM 2310 C CA . TRP A 1 282 ? -4.357 14.265 -10.284 1.00 85.62 282 TRP A CA 1
ATOM 2311 C C . TRP A 1 282 ? -5.644 14.075 -9.460 1.00 85.62 282 TRP A C 1
ATOM 2313 O O . TRP A 1 282 ? -6.613 14.826 -9.601 1.00 85.62 282 TRP A O 1
ATOM 2323 N N . ALA A 1 283 ? -5.660 13.053 -8.597 1.00 86.94 283 ALA A N 1
ATOM 2324 C CA . ALA A 1 283 ? -6.806 12.701 -7.773 1.00 86.94 283 ALA A CA 1
ATOM 2325 C C . ALA A 1 283 ? -6.888 13.519 -6.473 1.00 86.94 283 ALA A C 1
ATOM 2327 O O . ALA A 1 283 ? -7.964 13.554 -5.866 1.00 86.94 283 ALA A O 1
ATOM 2328 N N . ASP A 1 284 ? -5.825 14.206 -6.048 1.00 87.19 284 ASP A N 1
ATOM 2329 C CA . ASP A 1 284 ? -5.823 15.019 -4.829 1.00 87.19 284 ASP A CA 1
ATOM 2330 C C . ASP A 1 284 ? -6.319 16.452 -5.088 1.00 87.19 284 ASP A C 1
ATOM 2332 O O . ASP A 1 284 ? -5.589 17.439 -5.074 1.00 87.19 284 ASP A O 1
ATOM 2336 N N . ASP A 1 285 ? -7.620 16.558 -5.353 1.00 86.75 285 ASP A N 1
ATOM 2337 C CA . ASP A 1 285 ? -8.314 17.807 -5.687 1.00 86.75 285 ASP A CA 1
ATOM 2338 C C . ASP A 1 285 ? -9.050 18.436 -4.482 1.00 86.75 285 ASP A C 1
ATOM 2340 O O . ASP A 1 285 ? -10.053 19.146 -4.645 1.00 86.75 285 ASP A O 1
ATOM 2344 N N . TYR A 1 286 ? -8.623 18.149 -3.245 1.00 87.12 286 TYR A N 1
ATOM 2345 C CA . TYR A 1 286 ? -9.301 18.685 -2.064 1.00 87.12 286 TYR A CA 1
ATOM 2346 C C . TYR A 1 286 ? -9.038 20.185 -1.870 1.00 87.12 286 TYR A C 1
ATOM 2348 O O . TYR A 1 286 ? -7.997 20.602 -1.375 1.00 87.12 286 TYR A O 1
ATOM 2356 N N . GLU A 1 287 ? -10.041 21.017 -2.155 1.00 84.44 287 GLU A N 1
ATOM 2357 C CA . GLU A 1 287 ? -9.934 22.464 -1.916 1.00 84.44 287 GLU A CA 1
ATOM 2358 C C . GLU A 1 287 ? -10.566 22.920 -0.591 1.00 84.44 287 GLU A C 1
ATOM 2360 O O . GLU A 1 287 ? -10.013 23.741 0.140 1.00 84.44 287 GLU A O 1
ATOM 2365 N N . ASN A 1 288 ? -11.794 22.473 -0.304 1.00 81.19 288 ASN A N 1
ATOM 2366 C CA . ASN A 1 288 ? -12.564 22.897 0.867 1.00 81.19 288 ASN A CA 1
ATOM 2367 C C . ASN A 1 288 ? -13.781 21.992 1.133 1.00 81.19 288 ASN A C 1
ATOM 2369 O O . ASN A 1 288 ? -14.201 21.177 0.310 1.00 81.19 288 ASN A O 1
ATOM 2373 N N . GLY A 1 289 ? -14.403 22.181 2.300 1.00 87.12 289 GLY A N 1
ATOM 2374 C CA . GLY A 1 289 ? -15.639 21.509 2.691 1.00 87.12 289 GLY A CA 1
ATOM 2375 C C . GLY A 1 289 ? -15.412 20.410 3.724 1.00 87.12 289 GLY A C 1
ATOM 2376 O O . GLY A 1 289 ? -14.600 20.536 4.632 1.00 87.12 289 GLY A O 1
ATOM 2377 N N . SER A 1 290 ? -16.211 19.346 3.656 1.00 87.81 290 SER A N 1
ATOM 2378 C CA . SER A 1 290 ? -16.060 18.211 4.567 1.00 87.81 290 SER A CA 1
ATOM 2379 C C . SER A 1 290 ? -15.087 17.206 3.964 1.00 87.81 290 SER A C 1
ATOM 2381 O O . SER A 1 290 ? -15.481 16.476 3.053 1.00 87.81 290 SER A O 1
ATOM 2383 N N . PHE A 1 291 ? -13.882 17.107 4.532 1.00 84.50 291 PHE A N 1
ATOM 2384 C CA . PHE A 1 291 ? -12.874 16.109 4.154 1.00 84.50 291 PHE A CA 1
ATOM 2385 C C . PHE A 1 291 ? -13.466 14.693 4.058 1.00 84.50 291 PHE A C 1
ATOM 2387 O O . PHE A 1 291 ? -13.384 14.042 3.027 1.00 84.50 291 PHE A O 1
ATOM 2394 N N . LYS A 1 292 ? -14.239 14.262 5.065 1.00 84.06 292 LYS A N 1
ATOM 2395 C CA . LYS A 1 292 ? -14.933 12.956 5.055 1.00 84.06 292 LYS A CA 1
ATOM 2396 C C . LYS A 1 292 ? -15.879 12.760 3.867 1.00 84.06 292 LYS A C 1
ATOM 2398 O O . LYS A 1 292 ? -16.084 11.637 3.416 1.00 84.06 292 LYS A O 1
ATOM 2403 N N . THR A 1 293 ? -16.527 13.829 3.404 1.00 88.38 293 THR A N 1
ATOM 2404 C CA . THR A 1 293 ? -17.422 13.764 2.240 1.00 88.38 293 THR A CA 1
ATOM 2405 C C . THR A 1 293 ? -16.634 13.714 0.941 1.00 88.38 293 THR A C 1
ATOM 2407 O O . THR A 1 293 ? -17.060 12.999 0.037 1.00 88.38 293 THR A O 1
ATOM 2410 N N . TRP A 1 294 ? -15.534 14.462 0.856 1.00 91.00 294 TRP A N 1
ATOM 2411 C CA . TRP A 1 294 ? -14.609 14.434 -0.271 1.00 91.00 294 TRP A CA 1
ATOM 2412 C C . TRP A 1 294 ? -13.950 13.059 -0.409 1.00 91.00 294 TRP A C 1
ATOM 2414 O O . TRP A 1 294 ? -14.181 12.397 -1.414 1.00 91.00 294 TRP A O 1
ATOM 2424 N N . LEU A 1 295 ? -13.308 12.567 0.654 1.00 89.81 295 LEU A N 1
ATOM 2425 C CA . LEU A 1 295 ? -12.650 11.260 0.698 1.00 89.81 295 LEU A CA 1
ATOM 2426 C C . LEU A 1 295 ? -13.609 10.145 0.271 1.00 89.81 295 LEU A C 1
ATOM 2428 O O . LEU A 1 295 ? -13.287 9.293 -0.546 1.00 89.81 295 LEU A O 1
ATOM 2432 N N . ARG A 1 296 ? -14.862 10.207 0.744 1.00 89.94 296 ARG A N 1
ATOM 2433 C CA . ARG A 1 296 ? -15.896 9.245 0.351 1.00 89.94 296 ARG A CA 1
ATOM 2434 C C . ARG A 1 296 ? -16.199 9.231 -1.141 1.00 89.94 296 ARG A C 1
ATOM 2436 O O . ARG A 1 296 ? -16.542 8.174 -1.655 1.00 89.94 296 ARG A O 1
ATOM 2443 N N . LYS A 1 297 ? -16.145 10.373 -1.825 1.00 90.94 297 LYS A N 1
ATOM 2444 C CA . LYS A 1 297 ? -16.365 10.412 -3.276 1.00 90.94 297 LYS A CA 1
ATOM 2445 C C . LYS A 1 297 ? -15.226 9.736 -4.032 1.00 90.94 297 LYS A C 1
ATOM 2447 O O . LYS A 1 297 ? -15.505 9.169 -5.073 1.00 90.94 297 LYS A O 1
ATOM 2452 N N . LYS A 1 298 ? -14.000 9.776 -3.504 1.00 92.50 298 LYS A N 1
ATOM 2453 C CA . LYS A 1 298 ? -12.818 9.232 -4.179 1.00 92.50 298 LYS A CA 1
ATOM 2454 C C . LYS A 1 298 ? -12.837 7.711 -4.298 1.00 92.50 298 LYS A C 1
ATOM 2456 O O . LYS A 1 298 ? -12.484 7.189 -5.342 1.00 92.50 298 LYS A O 1
ATOM 2461 N N . TYR A 1 299 ? -13.357 7.018 -3.285 1.00 92.56 299 TYR A N 1
ATOM 2462 C CA . TYR A 1 299 ? -13.508 5.559 -3.314 1.00 92.56 299 TYR A CA 1
ATOM 2463 C C . TYR A 1 299 ? -14.925 5.060 -3.661 1.00 92.56 299 TYR A C 1
ATOM 2465 O O . TYR A 1 299 ? -15.202 3.864 -3.566 1.00 92.56 299 TYR A O 1
ATOM 2473 N N . THR A 1 300 ? -15.865 5.949 -4.011 1.00 91.50 300 THR A N 1
ATOM 2474 C CA . THR A 1 300 ? -17.214 5.546 -4.454 1.00 91.50 300 THR A CA 1
ATOM 2475 C C . THR A 1 300 ? -17.294 5.678 -5.965 1.00 91.50 300 THR A C 1
ATOM 2477 O O . THR A 1 300 ? -17.214 6.797 -6.469 1.00 91.50 300 THR A O 1
ATOM 2480 N N . GLY A 1 301 ? -17.507 4.570 -6.667 1.00 86.12 301 GLY A N 1
ATOM 2481 C CA . GLY A 1 301 ? -17.531 4.572 -8.119 1.00 86.12 301 GLY A CA 1
ATOM 2482 C C . GLY A 1 301 ? -18.779 5.239 -8.741 1.00 86.12 301 GLY A C 1
ATOM 2483 O O . GLY A 1 301 ? -19.705 5.694 -8.040 1.00 86.12 301 GLY A O 1
ATOM 2484 N N . PRO A 1 302 ? -18.856 5.292 -10.083 1.00 85.81 302 PRO A N 1
ATOM 2485 C CA . PRO A 1 302 ? -17.926 4.678 -11.041 1.00 85.81 302 PRO A CA 1
ATOM 2486 C C . PRO A 1 302 ? -16.514 5.260 -10.966 1.00 85.81 302 PRO A C 1
ATOM 2488 O O . PRO A 1 302 ? -16.354 6.452 -10.691 1.00 85.81 302 PRO A O 1
ATOM 2491 N N . TYR A 1 303 ? -15.520 4.399 -11.170 1.00 86.25 303 TYR A N 1
ATOM 2492 C CA . TYR A 1 303 ? -14.113 4.770 -11.193 1.00 86.25 303 TYR A CA 1
ATOM 2493 C C . TYR A 1 303 ? -13.725 5.204 -12.607 1.00 86.25 303 TYR A C 1
ATOM 2495 O O . TYR A 1 303 ? -14.212 4.663 -13.594 1.00 86.25 303 TYR A O 1
ATOM 2503 N N . MET A 1 304 ? -12.913 6.248 -12.708 1.00 80.69 304 MET A N 1
ATOM 2504 C CA . MET A 1 304 ? -12.375 6.729 -13.972 1.00 80.69 304 MET A CA 1
ATOM 2505 C C . MET A 1 304 ? -11.077 7.454 -13.653 1.00 80.69 304 MET A C 1
ATOM 2507 O O . MET A 1 304 ? -11.111 8.520 -13.030 1.00 80.69 304 MET A O 1
ATOM 2511 N N . SER A 1 305 ? -9.956 6.855 -14.050 1.00 84.06 305 SER A N 1
ATOM 2512 C CA . SER A 1 305 ? -8.662 7.521 -13.971 1.00 84.06 305 SER A CA 1
ATOM 2513 C C . SER A 1 305 ? -8.624 8.663 -14.983 1.00 84.06 305 SER A C 1
ATOM 2515 O O . SER A 1 305 ? -9.064 8.498 -16.119 1.00 84.06 305 SER A O 1
ATOM 2517 N N . LEU A 1 306 ? -8.125 9.823 -14.562 1.00 83.44 306 LEU A N 1
ATOM 2518 C CA . LEU A 1 306 ? -7.773 10.931 -15.456 1.00 83.44 306 LEU A CA 1
ATOM 2519 C C . LEU A 1 306 ? -6.253 11.145 -15.496 1.00 83.44 306 LEU A C 1
ATOM 2521 O O . LEU A 1 306 ? -5.800 12.202 -15.924 1.00 83.44 306 LEU A O 1
ATOM 2525 N N . ASN A 1 307 ? -5.484 10.165 -15.015 1.00 87.06 307 ASN A N 1
ATOM 2526 C CA . ASN A 1 307 ? -4.030 10.187 -15.057 1.00 87.06 307 ASN A CA 1
ATOM 2527 C C . ASN A 1 307 ? -3.557 9.816 -16.464 1.00 87.06 307 ASN A C 1
ATOM 2529 O O . ASN A 1 307 ? -3.660 8.653 -16.859 1.00 87.06 307 ASN A O 1
ATOM 2533 N N . HIS A 1 308 ? -3.051 10.794 -17.210 1.00 87.62 308 HIS A N 1
ATOM 2534 C CA . HIS A 1 308 ? -2.496 10.550 -18.540 1.00 87.62 308 HIS A CA 1
ATOM 2535 C C . HIS A 1 308 ? -1.049 10.037 -18.475 1.00 87.62 308 HIS A C 1
ATOM 2537 O O . HIS A 1 308 ? -0.640 9.262 -19.335 1.00 87.62 308 HIS A O 1
ATOM 2543 N N . GLY A 1 309 ? -0.300 10.383 -17.427 1.00 90.06 309 GLY A N 1
ATOM 2544 C CA . GLY A 1 309 ? 1.064 9.916 -17.174 1.00 90.06 309 GLY A CA 1
ATOM 2545 C C . GLY A 1 309 ? 1.200 8.405 -16.962 1.00 90.06 309 GLY A C 1
ATOM 2546 O O . GLY A 1 309 ? 2.275 7.847 -17.170 1.00 90.06 309 GLY A O 1
ATOM 2547 N N . GLU A 1 310 ? 0.118 7.720 -16.588 1.00 93.19 310 GLU A N 1
ATOM 2548 C CA . GLU A 1 310 ? 0.049 6.250 -16.517 1.00 93.19 310 GLU A CA 1
ATOM 2549 C C . GLU A 1 310 ? -0.356 5.571 -17.833 1.00 93.19 310 GLU A C 1
ATOM 2551 O O . GLU A 1 310 ? -0.392 4.337 -17.906 1.00 93.19 310 GLU A O 1
ATOM 2556 N N . GLY A 1 311 ? -0.662 6.360 -18.865 1.00 93.25 311 GLY A N 1
ATOM 2557 C CA . GLY A 1 311 ? -0.946 5.873 -20.206 1.00 93.25 311 GLY A CA 1
ATOM 2558 C C . GLY A 1 311 ? 0.278 5.212 -20.834 1.00 93.25 311 GLY A C 1
ATOM 2559 O O . GLY A 1 311 ? 1.427 5.626 -20.614 1.00 93.25 311 GLY A O 1
ATOM 2560 N N . ILE A 1 312 ? 0.055 4.147 -21.603 1.00 94.19 312 ILE A N 1
ATOM 2561 C CA . ILE A 1 312 ? 1.141 3.395 -22.224 1.00 94.19 312 ILE A CA 1
ATOM 2562 C C . ILE A 1 312 ? 1.917 4.231 -23.246 1.00 94.19 312 ILE A C 1
ATOM 2564 O O . ILE A 1 312 ? 3.141 4.099 -23.312 1.00 94.19 312 ILE A O 1
ATOM 2568 N N . VAL A 1 313 ? 1.258 5.110 -24.012 1.00 93.88 313 VAL A N 1
ATOM 2569 C CA . VAL A 1 313 ? 1.947 5.945 -25.012 1.00 93.88 313 VAL A CA 1
ATOM 2570 C C . VAL A 1 313 ? 2.869 6.935 -24.306 1.00 93.88 313 VAL A C 1
ATOM 2572 O O . VAL A 1 313 ? 4.068 6.945 -24.603 1.00 93.88 313 VAL A O 1
ATOM 2575 N N . GLN A 1 314 ? 2.357 7.686 -23.323 1.00 94.00 314 GLN A N 1
ATOM 2576 C CA . GLN A 1 314 ? 3.163 8.612 -22.517 1.00 94.00 314 GLN A CA 1
ATOM 2577 C C . GLN A 1 314 ? 4.325 7.886 -21.821 1.00 94.00 314 GLN A C 1
ATOM 2579 O O . GLN A 1 314 ? 5.480 8.307 -21.900 1.00 94.00 314 GLN A O 1
ATOM 2584 N N . SER A 1 315 ? 4.057 6.722 -21.229 1.00 95.81 315 SER A N 1
ATOM 2585 C CA . SER A 1 315 ? 5.079 5.898 -20.579 1.00 95.81 315 SER A CA 1
ATOM 2586 C C . SER A 1 315 ? 6.179 5.433 -21.544 1.00 95.81 315 SER A C 1
ATOM 2588 O O . SER A 1 315 ? 7.353 5.371 -21.169 1.00 95.81 315 SER A O 1
ATOM 2590 N N . LYS A 1 316 ? 5.860 5.122 -22.811 1.00 95.88 316 LYS A N 1
ATOM 2591 C CA . LYS A 1 316 ? 6.887 4.772 -23.810 1.00 95.88 316 LYS A CA 1
ATOM 2592 C C . LYS A 1 316 ? 7.733 5.977 -24.223 1.00 95.88 316 LYS A C 1
ATOM 2594 O O . LYS A 1 316 ? 8.933 5.802 -24.464 1.00 95.88 316 LYS A O 1
ATOM 2599 N N . GLU A 1 317 ? 7.166 7.182 -24.264 1.00 95.00 317 GLU A N 1
ATOM 2600 C CA . GLU A 1 317 ? 7.938 8.415 -24.473 1.00 95.00 317 GLU A CA 1
ATOM 2601 C C . GLU A 1 317 ? 8.917 8.669 -23.318 1.00 95.00 317 GLU A C 1
ATOM 2603 O O . GLU A 1 317 ? 10.106 8.928 -23.551 1.00 95.00 317 GLU A O 1
ATOM 2608 N N . ASP A 1 318 ? 8.456 8.492 -22.081 1.00 96.12 318 ASP A N 1
ATOM 2609 C CA . ASP A 1 318 ? 9.281 8.604 -20.880 1.00 96.12 318 ASP A CA 1
ATOM 2610 C C . ASP A 1 318 ? 10.439 7.602 -20.890 1.00 96.12 318 ASP A C 1
ATOM 2612 O O . ASP A 1 318 ? 11.594 7.961 -20.644 1.00 96.12 318 ASP A O 1
ATOM 2616 N N . ILE A 1 319 ? 10.173 6.344 -21.251 1.00 97.12 319 ILE A N 1
ATOM 2617 C CA . ILE A 1 319 ? 11.215 5.320 -21.380 1.00 97.12 319 ILE A CA 1
ATOM 2618 C C . ILE A 1 319 ? 12.211 5.663 -22.489 1.00 97.12 319 ILE A C 1
ATOM 2620 O O . ILE A 1 319 ? 13.419 5.475 -22.310 1.00 97.12 319 ILE A O 1
ATOM 2624 N N . ALA A 1 320 ? 11.763 6.213 -23.620 1.00 96.56 320 ALA A N 1
ATOM 2625 C CA . ALA A 1 320 ? 12.674 6.684 -24.660 1.00 96.56 320 ALA A CA 1
ATOM 2626 C C . ALA A 1 320 ? 13.590 7.811 -24.143 1.00 96.56 320 ALA A C 1
ATOM 2628 O O . ALA A 1 320 ? 14.789 7.840 -24.458 1.00 96.56 320 ALA A O 1
ATOM 2629 N N . TYR A 1 321 ? 13.062 8.707 -23.303 1.00 95.50 321 TYR A N 1
ATOM 2630 C CA . TYR A 1 321 ? 13.851 9.731 -22.621 1.00 95.50 321 TYR A CA 1
ATOM 2631 C C . TYR A 1 321 ? 14.854 9.124 -21.625 1.00 95.50 321 TYR A C 1
ATOM 2633 O O . TYR A 1 321 ? 16.038 9.478 -21.669 1.00 95.50 321 TYR A O 1
ATOM 2641 N N . VAL A 1 322 ? 14.429 8.167 -20.792 1.00 94.12 322 VAL A N 1
ATOM 2642 C CA . VAL A 1 322 ? 15.297 7.445 -19.845 1.00 94.12 322 VAL A CA 1
ATOM 2643 C C . VAL A 1 322 ? 16.440 6.744 -20.578 1.00 94.12 322 VAL A C 1
ATOM 2645 O O . VAL A 1 322 ? 17.599 6.952 -20.221 1.00 94.12 322 VAL A O 1
ATOM 2648 N N . LYS A 1 323 ? 16.165 6.003 -21.661 1.00 94.81 323 LYS A N 1
ATOM 2649 C CA . LYS A 1 323 ? 17.206 5.344 -22.473 1.00 94.81 323 LYS A CA 1
ATOM 2650 C C . LYS A 1 323 ? 18.241 6.330 -23.003 1.00 94.81 323 LYS A C 1
ATOM 2652 O O . LYS A 1 323 ? 19.437 6.043 -23.009 1.00 94.81 323 LYS A O 1
ATOM 2657 N N . LYS A 1 324 ? 17.795 7.511 -23.438 1.00 93.38 324 LYS A N 1
ATOM 2658 C CA . LYS A 1 324 ? 18.686 8.557 -23.949 1.00 93.38 324 LYS A CA 1
ATOM 2659 C C . LYS A 1 324 ? 19.543 9.173 -22.841 1.00 93.38 324 LYS A C 1
ATOM 2661 O O . LYS A 1 324 ? 20.724 9.429 -23.067 1.00 93.38 324 LYS A O 1
ATOM 2666 N N . LYS A 1 325 ? 18.957 9.439 -21.671 1.00 90.75 325 LYS A N 1
ATOM 2667 C CA . LYS A 1 325 ? 19.625 10.112 -20.547 1.00 90.75 325 LYS A CA 1
ATOM 2668 C C . LYS A 1 325 ? 20.556 9.179 -19.771 1.00 90.75 325 LYS A C 1
ATOM 2670 O O . LYS A 1 325 ? 21.633 9.602 -19.366 1.00 90.75 325 LYS A O 1
ATOM 2675 N N . CYS A 1 326 ? 20.166 7.918 -19.616 1.00 91.9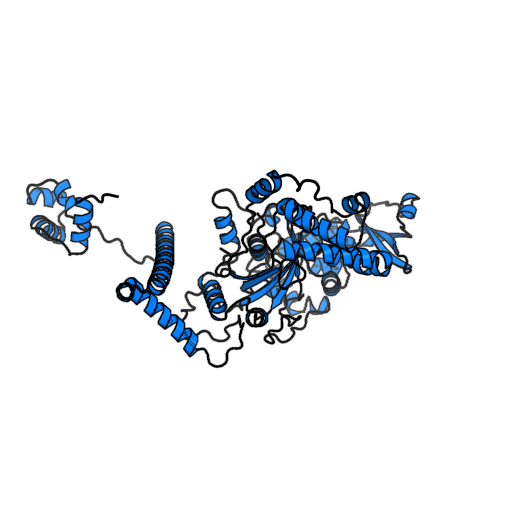4 326 CYS A N 1
ATOM 2676 C CA . CYS A 1 326 ? 20.842 6.917 -18.795 1.00 91.94 326 CYS A CA 1
ATOM 2677 C C . CYS A 1 326 ? 21.570 5.854 -19.637 1.00 91.94 326 CYS A C 1
ATOM 2679 O O . CYS A 1 326 ? 21.792 4.751 -19.157 1.00 91.94 326 CYS A O 1
ATOM 2681 N N . ALA A 1 327 ? 21.953 6.162 -20.884 1.00 92.19 327 ALA A N 1
ATOM 2682 C CA . ALA A 1 327 ? 22.483 5.189 -21.851 1.00 92.19 327 ALA A CA 1
ATOM 2683 C C . ALA A 1 327 ? 23.638 4.315 -21.319 1.00 92.19 327 ALA A C 1
ATOM 2685 O O . ALA A 1 327 ? 23.764 3.150 -21.702 1.00 92.19 327 ALA A O 1
ATOM 2686 N N . LYS A 1 328 ? 24.481 4.882 -20.449 1.00 95.12 328 LYS A N 1
ATOM 2687 C CA . LYS A 1 328 ? 25.552 4.189 -19.730 1.00 95.12 328 LYS A CA 1
ATOM 2688 C C . LYS A 1 328 ? 25.443 4.513 -18.247 1.00 95.12 328 LYS A C 1
ATOM 2690 O O . LYS A 1 328 ? 25.313 5.682 -17.884 1.00 95.12 328 LYS A O 1
ATOM 2695 N N . VAL A 1 329 ? 25.543 3.493 -17.409 1.00 96.06 329 VAL A N 1
ATOM 2696 C CA . VAL A 1 329 ? 25.443 3.606 -15.953 1.00 96.06 329 VAL A CA 1
ATOM 2697 C C . VAL A 1 329 ? 26.682 2.988 -15.333 1.00 96.06 329 VAL A C 1
ATOM 2699 O O . VAL A 1 329 ? 27.084 1.885 -15.702 1.00 96.06 329 VAL A O 1
ATOM 2702 N N . ALA A 1 330 ? 27.290 3.710 -14.402 1.00 96.44 330 ALA A N 1
ATOM 2703 C CA . ALA A 1 330 ? 28.376 3.208 -13.591 1.00 96.44 330 ALA A CA 1
ATOM 2704 C C . ALA A 1 330 ? 27.816 2.560 -12.328 1.00 96.44 330 ALA A C 1
ATOM 2706 O O . ALA A 1 330 ? 27.078 3.186 -11.561 1.00 96.44 330 ALA A O 1
ATOM 2707 N N . VAL A 1 331 ? 28.184 1.301 -12.118 1.00 96.00 331 VAL A N 1
ATOM 2708 C CA . VAL A 1 331 ? 27.685 0.451 -11.039 1.00 96.00 331 VAL A CA 1
ATOM 2709 C C . VAL A 1 331 ? 28.843 0.074 -10.128 1.00 96.00 331 VAL A C 1
ATOM 2711 O O . VAL A 1 331 ? 29.907 -0.346 -10.586 1.00 96.00 331 VAL A O 1
ATOM 2714 N N . SER A 1 332 ? 28.639 0.245 -8.825 1.00 95.38 332 SER A N 1
ATOM 2715 C CA . SER A 1 332 ? 29.578 -0.144 -7.774 1.00 95.38 332 SER A CA 1
ATOM 2716 C C . SER A 1 332 ? 29.055 -1.376 -7.049 1.00 95.38 332 SER A C 1
ATOM 2718 O O . SER A 1 332 ? 27.909 -1.390 -6.603 1.00 95.38 332 SER A O 1
ATOM 2720 N N . TYR A 1 333 ? 29.909 -2.385 -6.898 1.00 94.62 333 TYR A N 1
ATOM 2721 C CA . TYR A 1 333 ? 29.580 -3.645 -6.243 1.00 94.62 333 TYR A CA 1
ATOM 2722 C C . TYR A 1 333 ? 30.302 -3.761 -4.908 1.00 94.62 333 TYR A C 1
ATOM 2724 O O . TYR A 1 333 ? 31.523 -3.587 -4.839 1.00 94.62 333 TYR A O 1
ATOM 2732 N N . GLU A 1 334 ? 29.559 -4.106 -3.865 1.00 92.06 334 GLU A N 1
ATOM 2733 C CA . GLU A 1 334 ? 30.104 -4.530 -2.579 1.00 92.06 334 GLU A CA 1
ATOM 2734 C C . GLU A 1 334 ? 30.177 -6.055 -2.504 1.00 92.06 334 GLU A C 1
ATOM 2736 O O . GLU A 1 334 ? 29.410 -6.764 -3.162 1.00 92.06 334 GLU A O 1
ATOM 2741 N N . ARG A 1 335 ? 31.104 -6.573 -1.693 1.00 87.44 335 ARG A N 1
ATOM 2742 C CA . ARG A 1 335 ? 31.184 -8.009 -1.412 1.00 87.44 335 ARG A CA 1
ATOM 2743 C C . ARG A 1 335 ? 30.590 -8.320 -0.050 1.00 87.44 335 ARG A C 1
ATOM 2745 O O . ARG A 1 335 ? 31.076 -7.827 0.967 1.00 87.44 335 ARG A O 1
ATOM 2752 N N . ARG A 1 336 ? 29.587 -9.191 -0.044 1.00 80.19 336 ARG A N 1
ATOM 2753 C CA . ARG A 1 336 ? 28.957 -9.719 1.166 1.00 80.19 336 ARG A CA 1
ATOM 2754 C C . ARG A 1 336 ? 29.854 -10.738 1.871 1.00 80.19 336 ARG A C 1
ATOM 2756 O O . ARG A 1 336 ? 30.837 -11.231 1.310 1.00 80.19 336 ARG A O 1
ATOM 2763 N N . LYS A 1 337 ? 29.516 -11.060 3.126 1.00 77.06 337 LYS A N 1
ATOM 2764 C CA . LYS A 1 337 ? 30.280 -12.018 3.950 1.00 77.06 337 LYS A CA 1
ATOM 2765 C C . LYS A 1 337 ? 30.262 -13.437 3.384 1.00 77.06 337 LYS A C 1
ATOM 2767 O O . LYS A 1 337 ? 31.243 -14.159 3.543 1.00 77.06 337 LYS A O 1
ATOM 2772 N N . ASP A 1 338 ? 29.175 -13.814 2.717 1.00 78.31 338 ASP A N 1
ATOM 2773 C CA . ASP A 1 338 ? 29.008 -15.095 2.021 1.00 78.31 338 ASP A CA 1
ATOM 2774 C C . ASP A 1 338 ? 29.818 -15.199 0.710 1.00 78.31 338 ASP A C 1
ATOM 2776 O O . ASP A 1 338 ? 29.898 -16.267 0.105 1.00 78.31 338 ASP A O 1
ATOM 2780 N N . GLY A 1 339 ? 30.467 -14.107 0.288 1.00 78.94 339 GLY A N 1
ATOM 2781 C CA . GLY A 1 339 ? 31.280 -14.026 -0.921 1.00 78.94 339 GLY A CA 1
ATOM 2782 C C . GLY A 1 339 ? 30.520 -13.579 -2.172 1.00 78.94 339 GLY A C 1
ATOM 2783 O O . GLY A 1 339 ? 31.161 -13.407 -3.211 1.00 78.94 339 GLY A O 1
ATOM 2784 N N . THR A 1 340 ? 29.205 -13.355 -2.091 1.00 84.75 340 THR A N 1
ATOM 2785 C CA . THR A 1 340 ? 28.403 -12.821 -3.201 1.00 84.75 340 THR A CA 1
ATOM 2786 C C . THR A 1 340 ? 28.651 -11.321 -3.404 1.00 84.75 340 THR A C 1
ATOM 2788 O O . THR A 1 340 ? 29.027 -10.600 -2.474 1.00 84.75 340 THR A O 1
ATOM 2791 N N . GLU A 1 341 ? 28.499 -10.839 -4.641 1.00 88.12 341 GLU A N 1
ATOM 2792 C CA . GLU A 1 341 ? 28.559 -9.406 -4.959 1.00 88.12 341 GLU A CA 1
ATOM 2793 C C . GLU A 1 341 ? 27.139 -8.840 -5.055 1.00 88.12 341 GLU A C 1
ATOM 2795 O O . GLU A 1 341 ? 26.287 -9.423 -5.723 1.00 88.12 341 GLU A O 1
ATOM 2800 N N . ARG A 1 342 ? 26.896 -7.693 -4.415 1.00 87.88 342 ARG A N 1
ATOM 2801 C CA . ARG A 1 342 ? 25.636 -6.940 -4.500 1.00 87.88 342 ARG A CA 1
ATOM 2802 C C . ARG A 1 342 ? 25.921 -5.558 -5.068 1.00 87.88 342 ARG A C 1
ATOM 2804 O O . ARG A 1 342 ? 26.979 -4.986 -4.814 1.00 87.88 342 ARG A O 1
ATOM 2811 N N . ILE A 1 343 ? 24.966 -5.006 -5.805 1.00 90.81 343 ILE A N 1
ATOM 2812 C CA . ILE A 1 343 ? 24.987 -3.594 -6.176 1.00 90.81 343 ILE A CA 1
ATOM 2813 C C . ILE A 1 343 ? 24.887 -2.754 -4.900 1.00 90.81 343 ILE A C 1
ATOM 2815 O O . ILE A 1 343 ? 23.932 -2.877 -4.136 1.00 90.81 343 ILE A O 1
ATOM 2819 N N . PHE A 1 344 ? 25.899 -1.920 -4.684 1.00 90.62 344 PHE A N 1
ATOM 2820 C CA . PHE A 1 344 ? 25.961 -0.949 -3.595 1.00 90.62 344 PHE A CA 1
ATOM 2821 C C . PHE A 1 344 ? 25.395 0.403 -4.033 1.00 90.62 344 PHE A C 1
ATOM 2823 O O . PHE A 1 344 ? 24.667 1.056 -3.294 1.00 90.62 344 PHE A O 1
ATOM 2830 N N . TRP A 1 345 ? 25.747 0.833 -5.247 1.00 92.69 345 TRP A N 1
ATOM 2831 C CA . TRP A 1 345 ? 25.336 2.120 -5.796 1.00 92.69 345 TRP A CA 1
ATOM 2832 C C . TRP A 1 345 ? 25.381 2.099 -7.323 1.00 92.69 345 TRP A C 1
ATOM 2834 O O . TRP A 1 345 ? 26.237 1.427 -7.905 1.00 92.69 345 TRP A O 1
ATOM 2844 N N . ALA A 1 346 ? 24.515 2.876 -7.969 1.00 94.25 346 ALA A N 1
ATOM 2845 C CA . ALA A 1 346 ? 24.563 3.111 -9.405 1.00 94.25 346 ALA A CA 1
ATOM 2846 C C . ALA A 1 346 ? 24.276 4.583 -9.721 1.00 94.25 346 ALA A C 1
ATOM 2848 O O . ALA A 1 346 ? 23.521 5.243 -9.012 1.00 94.25 346 ALA A O 1
ATOM 2849 N N . HIS A 1 347 ? 24.908 5.108 -10.770 1.00 94.81 347 HIS A N 1
ATOM 2850 C CA . HIS A 1 347 ? 24.687 6.475 -11.243 1.00 94.81 347 HIS A CA 1
ATOM 2851 C C . HIS A 1 347 ? 24.967 6.600 -12.743 1.00 94.81 347 HIS A C 1
ATOM 2853 O O . HIS A 1 347 ? 25.670 5.777 -13.328 1.00 94.81 347 HIS A O 1
ATOM 2859 N N . ILE A 1 348 ? 24.402 7.627 -13.385 1.00 94.56 348 ILE A N 1
ATOM 2860 C CA . ILE A 1 348 ? 24.619 7.881 -14.817 1.00 94.56 348 ILE A CA 1
ATOM 2861 C C . ILE A 1 348 ? 26.106 8.148 -15.062 1.00 94.56 348 ILE A C 1
ATOM 2863 O O . ILE A 1 348 ? 26.690 9.033 -14.431 1.00 94.56 348 ILE A O 1
ATOM 2867 N N . ALA A 1 349 ? 26.693 7.397 -15.995 1.00 93.75 349 ALA A N 1
ATOM 2868 C CA . ALA A 1 349 ? 28.128 7.421 -16.216 1.00 93.75 349 ALA A CA 1
ATOM 2869 C C . ALA A 1 349 ? 28.596 8.711 -16.901 1.00 93.75 349 ALA A C 1
ATOM 2871 O O . ALA A 1 349 ? 27.947 9.224 -17.819 1.00 93.75 349 ALA A O 1
ATOM 2872 N N . GLN A 1 350 ? 29.770 9.204 -16.507 1.00 90.12 350 GLN A N 1
ATOM 2873 C CA . GLN A 1 350 ? 30.413 10.348 -17.165 1.00 90.12 350 GLN A CA 1
ATOM 2874 C C . GLN A 1 350 ? 31.294 9.902 -18.344 1.00 90.12 350 GLN A C 1
ATOM 2876 O O . GLN A 1 350 ? 31.799 8.783 -18.382 1.00 90.12 350 GLN A O 1
ATOM 2881 N N . GLU A 1 351 ? 31.528 10.793 -19.318 1.00 82.81 351 GLU A N 1
ATOM 2882 C CA . GLU A 1 351 ? 32.251 10.470 -20.566 1.00 82.81 351 GLU A CA 1
ATOM 2883 C C . GLU A 1 351 ? 33.675 9.921 -20.335 1.00 82.81 351 GLU A C 1
ATOM 2885 O O . GLU A 1 351 ? 34.148 9.098 -21.114 1.00 82.81 351 GLU A O 1
ATOM 2890 N N . ASN A 1 352 ? 34.333 10.331 -19.244 1.00 86.31 352 ASN A N 1
ATOM 2891 C CA . ASN A 1 352 ? 35.667 9.872 -18.837 1.00 86.31 352 ASN A CA 1
ATOM 2892 C C . ASN A 1 352 ? 35.689 9.466 -17.355 1.00 86.31 352 ASN A C 1
ATOM 2894 O O . ASN A 1 352 ? 36.535 9.928 -16.590 1.00 86.31 352 ASN A O 1
ATOM 2898 N N . GLU A 1 353 ? 34.710 8.673 -16.931 1.00 89.31 353 GLU A N 1
ATOM 2899 C CA . GLU A 1 353 ? 34.599 8.251 -15.538 1.00 89.31 353 GLU A CA 1
ATOM 2900 C C . GLU A 1 353 ? 35.764 7.354 -15.091 1.00 89.31 353 GLU A C 1
ATOM 2902 O O . GLU A 1 353 ? 36.136 6.393 -15.770 1.00 89.31 353 GLU A O 1
ATOM 2907 N N . ASP A 1 354 ? 36.342 7.675 -13.931 1.00 89.81 354 ASP A N 1
ATOM 2908 C CA . ASP A 1 354 ? 37.394 6.877 -13.307 1.00 89.81 354 ASP A CA 1
ATOM 2909 C C . ASP A 1 354 ? 36.778 5.751 -12.466 1.00 89.81 354 ASP A C 1
ATOM 2911 O O . ASP A 1 354 ? 36.162 5.986 -11.428 1.00 89.81 354 ASP A O 1
ATOM 2915 N N . LEU A 1 355 ? 36.977 4.513 -12.917 1.00 91.38 355 LEU A N 1
ATOM 2916 C CA . LEU A 1 355 ? 36.492 3.303 -12.247 1.00 91.38 355 LEU A CA 1
ATOM 2917 C C . LEU A 1 355 ? 37.494 2.737 -11.231 1.00 91.38 355 LEU A C 1
ATOM 2919 O O . LEU A 1 355 ? 37.287 1.645 -10.696 1.00 91.38 355 LEU A O 1
ATOM 2923 N N . SER A 1 356 ? 38.601 3.437 -10.968 1.00 92.31 356 SER A N 1
ATOM 2924 C CA . SER A 1 356 ? 39.554 3.021 -9.947 1.00 92.31 356 SER A CA 1
ATOM 2925 C C . SER A 1 356 ? 38.932 3.071 -8.544 1.00 92.31 356 SER A C 1
ATOM 2927 O O . SER A 1 356 ? 38.113 3.929 -8.211 1.00 92.31 356 SER A O 1
ATOM 2929 N N . LEU A 1 357 ? 39.305 2.104 -7.701 1.00 92.31 357 LEU A N 1
ATOM 2930 C CA . LEU A 1 357 ? 38.816 2.033 -6.325 1.00 92.31 357 LEU A CA 1
ATOM 2931 C C . LEU A 1 357 ? 39.616 2.983 -5.432 1.00 92.31 357 LEU A C 1
ATOM 2933 O O . LEU A 1 357 ? 40.804 2.758 -5.169 1.00 92.31 357 LEU A O 1
ATOM 2937 N N . SER A 1 358 ? 38.946 4.009 -4.918 1.00 90.94 358 SER A N 1
ATOM 2938 C CA . SER A 1 358 ? 39.492 4.921 -3.917 1.00 90.94 358 SER A CA 1
ATOM 2939 C C . SER A 1 358 ? 39.627 4.246 -2.543 1.00 90.94 358 SER A C 1
ATOM 2941 O O . SER A 1 358 ? 39.047 3.196 -2.263 1.00 90.94 358 SER A O 1
ATOM 2943 N N . GLU A 1 359 ? 40.376 4.865 -1.628 1.00 91.31 359 GLU A N 1
ATOM 2944 C CA . GLU A 1 359 ? 40.439 4.399 -0.233 1.00 91.31 359 GLU A CA 1
ATOM 2945 C C . GLU A 1 359 ? 39.080 4.479 0.477 1.00 91.31 359 GLU A C 1
ATOM 2947 O O . GLU A 1 359 ? 38.812 3.697 1.386 1.00 91.31 359 GLU A O 1
ATOM 2952 N N . GLN A 1 360 ? 38.208 5.401 0.062 1.00 89.19 360 GLN A N 1
ATOM 2953 C CA . GLN A 1 360 ? 36.851 5.501 0.587 1.00 89.19 360 GLN A CA 1
ATOM 2954 C C . GLN A 1 360 ? 35.974 4.346 0.086 1.00 89.19 360 GLN A C 1
ATOM 2956 O O . GLN A 1 360 ? 35.269 3.746 0.890 1.00 89.19 360 GLN A O 1
ATOM 2961 N N . ASP A 1 361 ? 36.093 3.967 -1.188 1.00 90.44 361 ASP A N 1
ATOM 2962 C CA . ASP A 1 361 ? 35.382 2.811 -1.752 1.00 90.44 361 ASP A CA 1
ATOM 2963 C C . ASP A 1 361 ? 35.711 1.527 -0.981 1.00 90.44 361 ASP A C 1
ATOM 2965 O O . ASP A 1 361 ? 34.820 0.793 -0.560 1.00 90.44 361 ASP A O 1
ATOM 2969 N N . LYS A 1 362 ? 37.000 1.301 -0.697 1.00 88.12 362 LYS A N 1
ATOM 2970 C CA . LYS A 1 362 ? 37.448 0.146 0.095 1.00 88.12 362 LYS A CA 1
ATOM 2971 C C . LYS A 1 362 ? 36.889 0.158 1.518 1.00 88.12 362 LYS A C 1
ATOM 2973 O O . LYS A 1 362 ? 36.601 -0.905 2.059 1.00 88.12 362 LYS A O 1
ATOM 2978 N N . ARG A 1 363 ? 36.730 1.338 2.135 1.00 88.00 363 ARG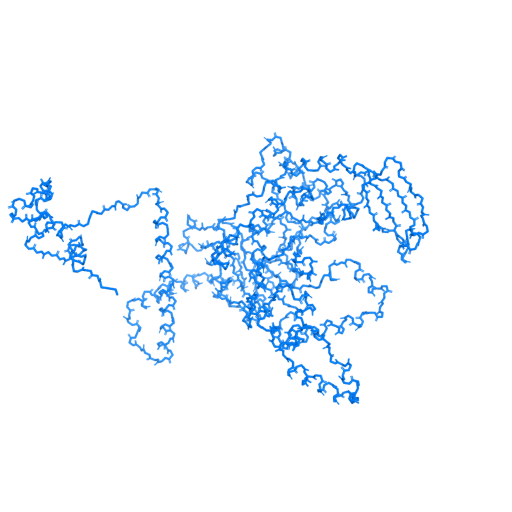 A N 1
ATOM 2979 C CA . ARG A 1 363 ? 36.107 1.472 3.467 1.00 88.00 363 ARG A CA 1
ATOM 2980 C C . ARG A 1 363 ? 34.626 1.117 3.451 1.00 88.00 363 ARG A C 1
ATOM 2982 O O . ARG A 1 363 ? 34.152 0.557 4.431 1.00 88.00 363 ARG A O 1
ATOM 2989 N N . PHE A 1 364 ? 33.932 1.416 2.356 1.00 84.50 364 PHE A N 1
ATOM 2990 C CA . PHE A 1 364 ? 32.552 0.990 2.128 1.00 84.50 364 PHE A CA 1
ATOM 2991 C C . PHE A 1 364 ? 32.437 -0.459 1.633 1.00 84.50 364 PHE A C 1
ATOM 2993 O O . PHE A 1 364 ? 31.342 -0.909 1.339 1.00 84.50 364 PHE A O 1
ATOM 3000 N N . GLY A 1 365 ? 33.542 -1.210 1.539 1.00 88.00 365 GLY A N 1
ATOM 3001 C CA . GLY A 1 365 ? 33.509 -2.609 1.103 1.00 88.00 365 GLY A CA 1
ATOM 3002 C C . GLY A 1 365 ? 33.291 -2.798 -0.402 1.00 88.00 365 GLY A C 1
ATOM 3003 O O . GLY A 1 365 ? 33.029 -3.918 -0.843 1.00 88.00 365 GLY A O 1
ATOM 3004 N N . ILE A 1 366 ? 33.433 -1.735 -1.200 1.00 92.75 366 ILE A N 1
ATOM 3005 C CA . ILE A 1 366 ? 33.300 -1.799 -2.656 1.00 92.75 366 ILE A CA 1
ATOM 3006 C C . ILE A 1 366 ? 34.504 -2.547 -3.238 1.00 92.75 366 ILE A C 1
ATOM 3008 O O . ILE A 1 366 ? 35.662 -2.188 -3.006 1.00 92.75 366 ILE A O 1
ATOM 3012 N N . VAL A 1 367 ? 34.221 -3.588 -4.019 1.00 94.56 367 VAL A N 1
ATOM 3013 C CA . VAL A 1 367 ? 35.223 -4.492 -4.605 1.00 94.56 367 VAL A CA 1
ATOM 3014 C C . VAL A 1 367 ? 35.396 -4.321 -6.107 1.00 94.56 367 VAL A C 1
ATOM 3016 O O . VAL A 1 367 ? 36.427 -4.727 -6.647 1.00 94.56 367 VAL A O 1
ATOM 3019 N N . ARG A 1 368 ? 34.405 -3.741 -6.790 1.00 94.56 368 ARG A N 1
ATOM 3020 C CA . ARG A 1 368 ? 34.390 -3.621 -8.249 1.00 94.56 368 ARG A CA 1
ATOM 3021 C C . ARG A 1 368 ? 33.521 -2.447 -8.686 1.00 94.56 368 ARG A C 1
ATOM 3023 O O . ARG A 1 368 ? 32.490 -2.180 -8.075 1.00 94.56 368 ARG A O 1
ATOM 3030 N N . LYS A 1 369 ? 33.948 -1.769 -9.750 1.00 95.44 369 LYS A N 1
ATOM 3031 C CA . LYS A 1 369 ? 33.176 -0.755 -10.473 1.00 95.44 369 LYS A CA 1
ATOM 3032 C C . LYS A 1 369 ? 33.205 -1.082 -11.957 1.00 95.44 369 LYS A C 1
ATOM 3034 O O . LYS A 1 369 ? 34.251 -1.477 -12.471 1.00 95.44 369 LYS A O 1
ATOM 3039 N N . GLU A 1 370 ? 32.083 -0.915 -12.636 1.00 95.62 370 GLU A N 1
ATOM 3040 C CA . GLU A 1 370 ? 31.987 -1.099 -14.084 1.00 95.62 370 GLU A CA 1
ATOM 3041 C C . GLU A 1 370 ? 30.944 -0.172 -14.700 1.00 95.62 370 GLU A C 1
ATOM 3043 O O . GLU A 1 370 ? 30.059 0.323 -14.008 1.00 95.62 370 GLU A O 1
ATOM 3048 N N . ILE A 1 371 ? 31.070 0.072 -16.006 1.00 96.38 371 ILE A N 1
ATOM 3049 C CA . ILE A 1 371 ? 30.079 0.811 -16.789 1.00 96.38 371 ILE A CA 1
ATOM 3050 C C . ILE A 1 371 ? 29.307 -0.197 -17.627 1.00 96.38 371 ILE A C 1
ATOM 3052 O O . ILE A 1 371 ? 29.904 -0.943 -18.405 1.00 96.38 371 ILE A O 1
ATOM 3056 N N . ILE A 1 372 ? 27.988 -0.178 -17.493 1.00 95.94 372 ILE A N 1
ATOM 3057 C CA . ILE A 1 372 ? 27.065 -1.081 -18.176 1.00 95.94 372 ILE A CA 1
ATOM 3058 C C . ILE A 1 372 ? 26.097 -0.236 -19.013 1.00 95.94 372 ILE A C 1
ATOM 3060 O O . ILE A 1 372 ? 25.742 0.886 -18.640 1.00 95.94 372 ILE A O 1
ATOM 3064 N N . PHE A 1 373 ? 25.704 -0.743 -20.181 1.00 95.56 373 PHE A N 1
ATOM 3065 C CA . PHE A 1 373 ? 24.649 -0.123 -20.984 1.00 95.56 373 PHE A CA 1
ATOM 3066 C C . PHE A 1 373 ? 23.283 -0.375 -20.349 1.00 95.56 373 PHE A C 1
ATOM 3068 O O . PHE A 1 373 ? 23.047 -1.449 -19.807 1.00 95.56 373 PHE A O 1
ATOM 3075 N N . ILE A 1 374 ? 22.371 0.594 -20.447 1.00 94.62 374 ILE A N 1
ATOM 3076 C CA . ILE A 1 374 ? 21.078 0.519 -19.750 1.00 94.62 374 ILE A CA 1
ATOM 3077 C C . ILE A 1 374 ? 20.269 -0.747 -20.060 1.00 94.62 374 ILE A C 1
ATOM 3079 O O . ILE A 1 374 ? 19.652 -1.302 -19.160 1.00 94.62 374 ILE A O 1
ATOM 3083 N N . ASP A 1 375 ? 20.300 -1.235 -21.302 1.00 93.62 375 ASP A N 1
ATOM 3084 C CA . ASP A 1 375 ? 19.533 -2.419 -21.710 1.00 93.62 375 ASP A CA 1
ATOM 3085 C C . ASP A 1 375 ? 20.041 -3.725 -21.056 1.00 93.62 375 ASP A C 1
ATOM 3087 O O . ASP A 1 375 ? 19.266 -4.675 -20.908 1.00 93.62 375 ASP A O 1
ATOM 3091 N N . ASP A 1 376 ? 21.308 -3.748 -20.624 1.00 95.75 376 ASP A N 1
ATOM 3092 C CA . ASP A 1 376 ? 21.987 -4.898 -20.007 1.00 95.75 376 ASP A CA 1
ATOM 3093 C C . ASP A 1 376 ? 22.076 -4.790 -18.473 1.00 95.75 376 ASP A C 1
ATOM 3095 O O . ASP A 1 376 ? 22.657 -5.660 -17.818 1.00 95.75 376 ASP A O 1
ATOM 3099 N N . LEU A 1 377 ? 21.543 -3.716 -17.880 1.00 95.50 377 LEU A N 1
ATOM 3100 C CA . LEU A 1 377 ? 21.619 -3.506 -16.438 1.00 95.50 377 LEU A CA 1
ATOM 3101 C C . LEU A 1 377 ? 20.773 -4.533 -15.666 1.00 95.50 377 LEU A C 1
ATOM 3103 O O . LEU A 1 377 ? 19.640 -4.830 -16.067 1.00 95.50 377 LEU A O 1
ATOM 3107 N N . PRO A 1 378 ? 21.265 -5.003 -14.505 1.00 95.25 378 PRO A N 1
ATOM 3108 C CA . PRO A 1 378 ? 20.423 -5.632 -13.496 1.00 95.25 378 PRO A CA 1
ATOM 3109 C C . PRO A 1 378 ? 19.383 -4.638 -12.972 1.00 95.25 378 PRO A C 1
ATOM 3111 O O . PRO A 1 378 ? 19.716 -3.466 -12.755 1.00 95.25 378 PRO A O 1
ATOM 3114 N N . VAL A 1 379 ? 18.149 -5.092 -12.751 1.00 95.19 379 VAL A N 1
ATOM 3115 C CA . VAL A 1 379 ? 17.020 -4.228 -12.356 1.00 95.19 379 VAL A CA 1
ATOM 3116 C C . VAL A 1 379 ? 17.253 -3.494 -11.029 1.00 95.19 379 VAL A C 1
ATOM 3118 O O . VAL A 1 379 ? 16.839 -2.348 -10.873 1.00 95.19 379 VAL A O 1
ATOM 3121 N N . GLU A 1 380 ? 18.012 -4.082 -10.105 1.00 92.50 380 GLU A N 1
ATOM 3122 C CA . GLU A 1 380 ? 18.362 -3.484 -8.812 1.00 92.50 380 GLU A CA 1
ATOM 3123 C C . GLU A 1 380 ? 19.198 -2.205 -8.971 1.00 92.50 380 GLU A C 1
ATOM 3125 O O . GLU A 1 380 ? 19.225 -1.355 -8.082 1.00 92.50 380 GLU A O 1
ATOM 3130 N N . SER A 1 381 ? 19.849 -2.033 -10.127 1.00 94.25 381 SER A N 1
ATOM 3131 C CA . SER A 1 381 ? 20.605 -0.821 -10.450 1.00 94.25 381 SER A CA 1
ATOM 3132 C C . SER A 1 381 ? 19.708 0.407 -10.599 1.00 94.25 381 SER A C 1
ATOM 3134 O O . SER A 1 381 ? 20.230 1.515 -10.569 1.00 94.25 381 SER A O 1
ATOM 3136 N N . LEU A 1 382 ? 18.392 0.241 -10.785 1.00 93.81 382 LEU A N 1
ATOM 3137 C CA . LEU A 1 382 ? 17.459 1.348 -11.010 1.00 93.81 382 LEU A CA 1
ATOM 3138 C C . LEU A 1 382 ? 17.096 2.110 -9.735 1.00 93.81 382 LEU A C 1
ATOM 3140 O O . LEU A 1 382 ? 16.891 3.318 -9.801 1.00 93.81 382 LEU A O 1
ATOM 3144 N N . PHE A 1 383 ? 17.035 1.433 -8.587 1.00 91.81 383 PHE A N 1
ATOM 3145 C CA . PHE A 1 383 ? 16.610 2.031 -7.315 1.00 91.81 383 PHE A CA 1
ATOM 3146 C C . PHE A 1 383 ? 17.415 3.280 -6.914 1.00 91.81 383 PHE A C 1
ATOM 3148 O O . PHE A 1 383 ? 16.798 4.272 -6.547 1.00 91.81 383 PHE A O 1
ATOM 3155 N N . PRO A 1 384 ? 18.759 3.312 -7.020 1.00 90.38 384 PRO A N 1
ATOM 3156 C CA . PRO A 1 384 ? 19.522 4.531 -6.735 1.00 90.38 384 PRO A CA 1
ATOM 3157 C C . PRO A 1 384 ? 19.512 5.568 -7.876 1.00 90.38 384 PRO A C 1
ATOM 3159 O O . PRO A 1 384 ? 20.022 6.672 -7.689 1.00 90.38 384 PRO A O 1
ATOM 3162 N N . LEU A 1 385 ? 18.994 5.235 -9.068 1.00 91.31 385 LEU A N 1
ATOM 3163 C CA . LEU A 1 385 ? 18.987 6.143 -10.227 1.00 91.31 385 LEU A CA 1
ATOM 3164 C C . LEU A 1 385 ? 17.810 7.118 -10.230 1.00 91.31 385 LEU A C 1
ATOM 3166 O O . LEU A 1 385 ? 17.888 8.145 -10.912 1.00 91.31 385 LEU A O 1
ATOM 3170 N N . PHE A 1 386 ? 16.738 6.796 -9.513 1.00 91.06 386 PHE A N 1
ATOM 3171 C CA . PHE A 1 386 ? 15.497 7.558 -9.514 1.00 91.06 386 PHE A CA 1
ATOM 3172 C C . PHE A 1 386 ? 15.089 7.940 -8.093 1.00 91.06 386 PHE A C 1
ATOM 3174 O O . PHE A 1 386 ? 15.450 7.277 -7.127 1.00 91.06 386 PHE A O 1
ATOM 3181 N N . GLU A 1 387 ? 14.352 9.043 -7.973 1.00 87.06 387 GLU A N 1
ATOM 3182 C CA . GLU A 1 387 ? 13.801 9.489 -6.688 1.00 87.06 387 GLU A CA 1
ATOM 3183 C C . GLU A 1 387 ? 12.600 8.634 -6.263 1.00 87.06 387 GLU A C 1
ATOM 3185 O O . GLU A 1 387 ? 12.370 8.438 -5.072 1.00 87.06 387 GLU A O 1
ATOM 3190 N N . THR A 1 388 ? 11.849 8.107 -7.234 1.00 89.12 388 THR A N 1
ATOM 3191 C CA . THR A 1 388 ? 10.745 7.173 -7.008 1.00 89.12 388 THR A CA 1
ATOM 3192 C C . THR A 1 388 ? 11.209 5.729 -7.154 1.00 89.12 388 THR A C 1
ATOM 3194 O O . THR A 1 388 ? 12.133 5.422 -7.913 1.00 89.12 388 THR A O 1
ATOM 3197 N N . SER A 1 389 ? 10.545 4.823 -6.433 1.00 91.75 389 SER A N 1
ATOM 3198 C CA . SER A 1 389 ? 10.841 3.394 -6.529 1.00 91.75 389 SER A CA 1
ATOM 3199 C C . SER A 1 389 ? 10.488 2.868 -7.934 1.00 91.75 389 SER A C 1
ATOM 3201 O O . SER A 1 389 ? 9.370 3.081 -8.404 1.00 91.75 389 SER A O 1
ATOM 3203 N N . PRO A 1 390 ? 11.392 2.140 -8.616 1.00 94.88 390 PRO A N 1
ATOM 3204 C CA . PRO A 1 390 ? 11.092 1.477 -9.889 1.00 94.88 390 PRO A CA 1
ATOM 3205 C C . PRO A 1 390 ? 10.050 0.350 -9.784 1.00 94.88 390 PRO A C 1
ATOM 3207 O O . PRO A 1 390 ? 9.605 -0.146 -10.818 1.00 94.88 390 PRO A O 1
ATOM 3210 N N . ASN A 1 391 ? 9.704 -0.072 -8.561 1.00 96.31 391 ASN A N 1
ATOM 3211 C CA . ASN A 1 391 ? 8.711 -1.107 -8.250 1.00 96.31 391 ASN A CA 1
ATOM 3212 C C . ASN A 1 391 ? 7.309 -0.517 -7.968 1.00 96.31 391 ASN A C 1
ATOM 3214 O O . ASN A 1 391 ? 6.428 -1.208 -7.470 1.00 96.31 391 ASN A O 1
ATOM 3218 N N . GLN A 1 392 ? 7.082 0.770 -8.255 1.00 96.69 392 GLN A N 1
ATOM 3219 C CA . GLN A 1 392 ? 5.751 1.361 -8.110 1.00 96.69 392 GLN A CA 1
ATOM 3220 C C . GLN A 1 392 ? 4.797 0.810 -9.175 1.00 96.69 392 GLN A C 1
ATOM 3222 O O . GLN A 1 392 ? 5.075 0.913 -10.370 1.00 96.69 392 GLN A O 1
ATOM 3227 N N . VAL A 1 393 ? 3.677 0.236 -8.738 1.00 97.56 393 VAL A N 1
ATOM 3228 C CA . VAL A 1 393 ? 2.617 -0.306 -9.601 1.00 97.56 393 VAL A CA 1
ATOM 3229 C C . VAL A 1 393 ? 1.712 0.823 -10.093 1.00 97.56 393 VAL A C 1
ATOM 3231 O O . VAL A 1 393 ? 1.466 1.784 -9.366 1.00 97.56 393 VAL A O 1
ATOM 3234 N N . LEU A 1 394 ? 1.214 0.715 -11.327 1.00 96.81 394 LEU A N 1
ATOM 3235 C CA . LEU A 1 394 ? 0.247 1.659 -11.894 1.00 96.81 394 LEU A CA 1
ATOM 3236 C C . LEU A 1 394 ? -1.034 1.702 -11.061 1.00 96.81 394 LEU A C 1
ATOM 3238 O O . LEU A 1 394 ? -1.682 0.681 -10.834 1.00 96.81 394 LEU A O 1
ATOM 3242 N N . GLU A 1 395 ? -1.445 2.900 -10.660 1.00 96.00 395 GLU A N 1
ATOM 3243 C CA . GLU A 1 395 ? -2.602 3.077 -9.798 1.00 96.00 395 GLU A CA 1
ATOM 3244 C C . GLU A 1 395 ? -3.939 3.057 -10.557 1.00 96.00 395 GLU A C 1
ATOM 3246 O O . GLU A 1 395 ? -4.998 2.916 -9.939 1.00 96.00 395 GLU A O 1
ATOM 3251 N N . ARG A 1 396 ? -3.912 3.167 -11.893 1.00 93.94 396 ARG A N 1
ATOM 3252 C CA . ARG A 1 396 ? -5.075 2.959 -12.769 1.00 93.94 396 ARG A CA 1
ATOM 3253 C C . ARG A 1 396 ? -5.552 1.508 -12.834 1.00 93.94 396 ARG A C 1
ATOM 3255 O O . ARG A 1 396 ? -6.699 1.313 -13.222 1.00 93.94 396 ARG A O 1
ATOM 3262 N N . LEU A 1 397 ? -4.696 0.534 -12.513 1.00 94.62 397 LEU A N 1
ATOM 3263 C CA . LEU A 1 397 ? -5.033 -0.888 -12.608 1.00 94.62 397 LEU A CA 1
ATOM 3264 C C . LEU A 1 397 ? -6.068 -1.267 -11.552 1.00 94.62 397 LEU A C 1
ATOM 3266 O O . LEU A 1 397 ? -5.968 -0.826 -10.401 1.00 94.62 397 LEU A O 1
ATOM 3270 N N . GLY A 1 398 ? -7.040 -2.083 -11.955 1.00 93.00 398 GLY A N 1
ATOM 3271 C CA . GLY A 1 398 ? -7.994 -2.723 -11.057 1.00 93.00 398 GLY A CA 1
ATOM 3272 C C . GLY A 1 398 ? -7.297 -3.684 -10.095 1.00 93.00 398 GLY A C 1
ATOM 3273 O O . GLY A 1 398 ? -6.215 -4.199 -10.377 1.00 93.00 398 GLY A O 1
ATOM 3274 N N . ILE A 1 399 ? -7.919 -3.961 -8.949 1.00 94.25 399 ILE A N 1
ATOM 3275 C CA . ILE A 1 399 ? -7.378 -4.926 -7.982 1.00 94.25 399 ILE A CA 1
ATOM 3276 C C . ILE A 1 399 ? -7.190 -6.299 -8.636 1.00 94.25 399 ILE A C 1
ATOM 3278 O O . ILE A 1 399 ? -6.125 -6.881 -8.458 1.00 94.25 399 ILE A O 1
ATOM 3282 N N . GLY A 1 400 ? -8.166 -6.783 -9.414 1.00 88.94 400 GLY A N 1
ATOM 3283 C CA . GLY A 1 400 ? -8.069 -8.074 -10.117 1.00 88.94 400 GLY A CA 1
ATOM 3284 C C . GLY A 1 400 ? -7.003 -8.127 -11.220 1.00 88.94 400 GLY A C 1
ATOM 3285 O O . GLY A 1 400 ? -6.509 -9.198 -11.554 1.00 88.94 400 GLY A O 1
ATOM 3286 N N . GLU A 1 401 ? -6.565 -6.977 -11.744 1.00 91.00 401 GLU A N 1
ATOM 3287 C CA . GLU A 1 401 ? -5.484 -6.910 -12.744 1.00 91.00 401 GLU A CA 1
ATOM 3288 C C . GLU A 1 401 ? -4.086 -7.036 -12.115 1.00 91.00 401 GLU A C 1
ATOM 3290 O O . GLU A 1 401 ? -3.085 -7.205 -12.811 1.00 91.00 401 GLU A O 1
ATOM 3295 N N . VAL A 1 402 ? -3.988 -6.944 -10.785 1.00 92.88 402 VAL A N 1
ATOM 3296 C CA . VAL A 1 402 ? -2.713 -6.995 -10.054 1.00 92.88 402 VAL A CA 1
ATOM 3297 C C . VAL A 1 402 ? -2.679 -8.174 -9.088 1.00 92.88 402 VAL A C 1
ATOM 3299 O O . VAL A 1 402 ? -1.677 -8.892 -9.040 1.00 92.88 402 VAL A O 1
ATOM 3302 N N . LEU A 1 403 ? -3.760 -8.372 -8.333 1.00 91.12 403 LEU A N 1
ATOM 3303 C CA . LEU A 1 403 ? -3.844 -9.269 -7.191 1.00 91.12 403 LEU A CA 1
ATOM 3304 C C . LEU A 1 403 ? -4.683 -10.514 -7.509 1.00 91.12 403 LEU A C 1
ATOM 3306 O O . LEU A 1 403 ? -5.883 -10.413 -7.725 1.00 91.12 403 LEU A O 1
ATOM 3310 N N . ALA A 1 404 ? -4.052 -11.680 -7.444 1.00 88.12 404 ALA A N 1
ATOM 3311 C CA . ALA A 1 404 ? -4.692 -12.984 -7.495 1.00 88.12 404 ALA A CA 1
ATOM 3312 C C . ALA A 1 404 ? -5.356 -13.323 -6.154 1.00 88.12 404 ALA A C 1
ATOM 3314 O O . ALA A 1 404 ? -4.808 -13.047 -5.074 1.00 88.12 404 ALA A O 1
ATOM 3315 N N . PHE A 1 405 ? -6.509 -13.983 -6.210 1.00 82.81 405 PHE A N 1
ATOM 3316 C CA . PHE A 1 405 ? -7.325 -14.304 -5.036 1.00 82.81 405 PHE A CA 1
ATOM 3317 C C . PHE A 1 405 ? -7.135 -15.777 -4.643 1.00 82.81 405 PHE A C 1
ATOM 3319 O O . PHE A 1 405 ? -7.872 -16.652 -5.081 1.00 82.81 405 PHE A O 1
ATOM 3326 N N . ARG A 1 406 ? -6.122 -16.080 -3.816 1.00 67.75 406 ARG A N 1
ATOM 3327 C CA . ARG A 1 406 ? -5.750 -17.458 -3.414 1.00 67.75 406 ARG A CA 1
ATOM 3328 C C . ARG A 1 406 ? -6.118 -17.793 -1.961 1.00 67.75 406 ARG A C 1
ATOM 3330 O O . ARG A 1 406 ? -6.080 -16.927 -1.089 1.00 67.75 406 ARG A O 1
ATOM 3337 N N . ASP A 1 407 ? -6.309 -19.084 -1.663 1.00 57.56 407 ASP A N 1
ATOM 3338 C CA . ASP A 1 407 ? -6.351 -19.617 -0.288 1.00 57.56 407 ASP A CA 1
ATOM 3339 C C . ASP A 1 407 ? -4.944 -19.577 0.351 1.00 57.56 407 ASP A C 1
ATOM 3341 O O . ASP A 1 407 ? -4.123 -20.485 0.199 1.00 57.56 407 ASP A O 1
ATOM 3345 N N . ARG A 1 408 ? -4.625 -18.474 1.040 1.00 53.81 408 ARG A N 1
ATOM 3346 C CA . ARG A 1 408 ? -3.383 -18.297 1.821 1.00 53.81 408 ARG A CA 1
ATOM 3347 C C . ARG A 1 408 ? -3.636 -18.335 3.332 1.00 53.81 408 ARG A C 1
ATOM 3349 O O . ARG A 1 408 ? -3.088 -17.528 4.081 1.00 53.81 408 ARG A O 1
ATOM 3356 N N . GLY A 1 409 ? -4.471 -19.269 3.790 1.00 50.53 409 GLY A N 1
ATOM 3357 C CA . GLY A 1 409 ? -4.840 -19.388 5.208 1.00 50.53 409 GLY A CA 1
ATOM 3358 C C . GLY A 1 409 ? -6.012 -18.492 5.619 1.00 50.53 409 GLY A C 1
ATOM 3359 O O . GLY A 1 409 ? -6.409 -18.500 6.782 1.00 50.53 409 GLY A O 1
ATOM 3360 N N . LEU A 1 410 ? -6.592 -17.769 4.659 1.00 55.53 410 LEU A N 1
ATOM 3361 C CA . LE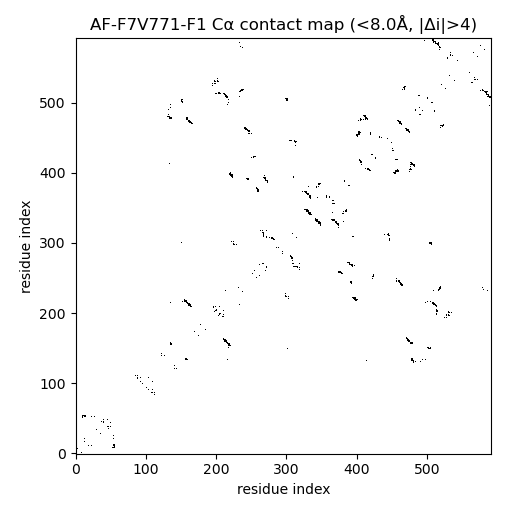U A 1 410 ? -7.981 -17.333 4.708 1.00 55.53 410 LEU A CA 1
ATOM 3362 C C . LEU A 1 410 ? -8.799 -18.581 4.351 1.00 55.53 410 LEU A C 1
ATOM 3364 O O . LEU A 1 410 ? -9.022 -18.848 3.178 1.00 55.53 410 LEU A O 1
ATOM 3368 N N . HIS A 1 411 ? -9.119 -19.413 5.346 1.00 52.38 411 HIS A N 1
ATOM 3369 C CA . HIS A 1 411 ? -9.847 -20.671 5.154 1.00 52.38 411 HIS A CA 1
ATOM 3370 C C . HIS A 1 411 ? -11.281 -20.403 4.684 1.00 52.38 411 HIS A C 1
ATOM 3372 O O . HIS A 1 411 ? -12.208 -20.479 5.481 1.00 52.38 411 HIS A O 1
ATOM 3378 N N . ASP A 1 412 ? -11.464 -20.060 3.412 1.00 54.94 412 ASP A N 1
ATOM 3379 C CA . ASP A 1 412 ? -12.788 -19.901 2.818 1.00 54.94 412 ASP A CA 1
ATOM 3380 C C . ASP A 1 412 ? -13.094 -20.942 1.738 1.00 54.94 412 ASP A C 1
ATOM 3382 O O . ASP A 1 412 ? -14.249 -21.063 1.360 1.00 54.94 412 ASP A O 1
ATOM 3386 N N . GLN A 1 413 ? -12.113 -21.740 1.284 1.00 52.03 413 GLN A N 1
ATOM 3387 C CA . GLN A 1 413 ? -12.278 -22.855 0.327 1.00 52.03 413 GLN A CA 1
ATOM 3388 C C . GLN A 1 413 ? -13.001 -22.486 -0.990 1.00 52.03 413 GLN A C 1
ATOM 3390 O O . GLN A 1 413 ? -13.383 -23.379 -1.749 1.00 52.03 413 GLN A O 1
ATOM 3395 N N . ILE A 1 414 ? -13.214 -21.192 -1.268 1.00 53.47 414 ILE A N 1
ATOM 3396 C CA . ILE A 1 414 ? -14.040 -20.715 -2.388 1.00 53.47 414 ILE A CA 1
ATOM 3397 C C . ILE A 1 414 ? -13.198 -20.525 -3.657 1.00 53.47 414 ILE A C 1
ATOM 3399 O O . ILE A 1 414 ? -13.731 -20.674 -4.758 1.00 53.47 414 ILE A O 1
ATOM 3403 N N . ALA A 1 415 ? -11.903 -20.227 -3.523 1.00 52.06 415 ALA A N 1
ATOM 3404 C CA . ALA A 1 415 ? -11.002 -20.012 -4.652 1.00 52.06 415 ALA A CA 1
ATOM 3405 C C . ALA A 1 415 ? -10.075 -21.216 -4.883 1.00 52.06 415 ALA A C 1
ATOM 3407 O O . ALA A 1 415 ? -9.304 -21.597 -3.997 1.00 52.06 415 ALA A O 1
ATOM 3408 N N . ASP A 1 416 ? -10.108 -21.785 -6.093 1.00 52.56 416 ASP A N 1
ATOM 3409 C CA . ASP A 1 416 ? -9.001 -22.614 -6.578 1.00 52.56 416 ASP A CA 1
ATOM 3410 C C . ASP A 1 416 ? -7.745 -21.729 -6.656 1.00 52.56 416 ASP A C 1
ATOM 3412 O O . ASP A 1 416 ? -7.834 -20.550 -6.997 1.00 52.56 416 ASP A O 1
ATOM 3416 N N . SER A 1 417 ? -6.566 -22.261 -6.326 1.00 56.59 417 SER A N 1
ATOM 3417 C CA . SER A 1 417 ? -5.334 -21.475 -6.414 1.00 56.59 417 SER A CA 1
ATOM 3418 C C . SER A 1 417 ? -5.093 -21.041 -7.863 1.00 56.59 417 SER A C 1
ATOM 3420 O O . SER A 1 417 ? -4.758 -21.880 -8.698 1.00 56.59 417 SER A O 1
ATOM 3422 N N . GLU A 1 418 ? -5.245 -19.751 -8.158 1.00 63.09 418 GLU A N 1
ATOM 3423 C CA . GLU A 1 418 ? -4.876 -19.179 -9.456 1.00 63.09 418 GLU A CA 1
ATOM 3424 C C . GLU A 1 418 ? -3.374 -19.360 -9.677 1.00 63.09 418 GLU A C 1
ATOM 3426 O O . GLU A 1 418 ? -2.592 -19.060 -8.777 1.00 63.09 418 GLU A O 1
ATOM 3431 N N . ASP A 1 419 ? -2.935 -19.858 -10.831 1.00 69.31 419 ASP A N 1
ATOM 3432 C CA . ASP A 1 419 ? -1.506 -19.907 -11.148 1.00 69.31 419 ASP A CA 1
ATOM 3433 C C . ASP A 1 419 ? -1.005 -18.475 -11.399 1.00 69.31 419 ASP A C 1
ATOM 3435 O O . ASP A 1 419 ? -1.619 -17.709 -12.135 1.00 69.31 419 ASP A O 1
ATOM 3439 N N . LEU A 1 420 ? 0.088 -18.098 -10.733 1.00 83.62 420 LEU A N 1
ATOM 3440 C CA . LEU A 1 420 ? 0.715 -16.789 -10.905 1.00 83.62 420 LEU A CA 1
ATOM 3441 C C . LEU A 1 420 ? 1.815 -16.915 -11.942 1.00 83.62 420 LEU A C 1
ATOM 3443 O O . LEU A 1 420 ? 2.523 -17.921 -11.959 1.00 83.62 420 LEU A O 1
ATOM 3447 N N . CYS A 1 421 ? 2.008 -15.862 -12.731 1.00 83.88 421 CYS A N 1
ATOM 3448 C CA . CYS A 1 421 ? 3.091 -15.827 -13.697 1.00 83.88 421 CYS A CA 1
ATOM 3449 C C . CYS A 1 421 ? 4.449 -15.937 -12.988 1.00 83.88 421 CYS A C 1
ATOM 3451 O O . CYS A 1 421 ? 4.796 -15.131 -12.123 1.00 83.88 421 CYS A O 1
ATOM 3453 N N . GLU A 1 422 ? 5.256 -16.915 -13.388 1.00 86.88 422 GLU A N 1
ATOM 3454 C CA . GLU A 1 422 ? 6.562 -17.191 -12.778 1.00 86.88 422 GLU A CA 1
ATOM 3455 C C . GLU A 1 422 ? 7.720 -16.561 -13.572 1.00 86.88 422 GLU A C 1
ATOM 3457 O O . GLU A 1 422 ? 8.891 -16.692 -13.200 1.00 86.88 422 GLU A O 1
ATOM 3462 N N . SER A 1 423 ? 7.430 -15.872 -14.682 1.00 93.31 423 SER A N 1
ATOM 3463 C CA . SER A 1 423 ? 8.449 -15.244 -15.528 1.00 93.31 423 SER A CA 1
ATOM 3464 C C . SER A 1 423 ? 7.930 -14.060 -16.346 1.00 93.31 423 SER A C 1
ATOM 3466 O O . SER A 1 423 ? 6.735 -13.935 -16.592 1.00 93.31 423 SER A O 1
ATOM 3468 N N . PHE A 1 424 ? 8.854 -13.230 -16.844 1.00 95.75 424 PHE A N 1
ATOM 3469 C CA . PHE A 1 424 ? 8.547 -12.137 -17.777 1.00 95.75 424 PHE A CA 1
ATOM 3470 C C . PHE A 1 424 ? 7.816 -12.597 -19.049 1.00 95.75 424 PHE A C 1
ATOM 3472 O O . PHE A 1 424 ? 6.961 -11.868 -19.533 1.00 95.75 424 PHE A O 1
ATOM 3479 N N . GLU A 1 425 ? 8.133 -13.782 -19.586 1.00 95.44 425 GLU A N 1
ATOM 3480 C CA . GLU A 1 425 ? 7.562 -14.243 -20.868 1.00 95.44 425 GLU A CA 1
ATOM 3481 C C . GLU A 1 425 ? 6.185 -14.889 -20.733 1.00 95.44 425 GLU A C 1
ATOM 3483 O O . GLU A 1 425 ? 5.470 -15.021 -21.718 1.00 95.44 425 GLU A O 1
ATOM 3488 N N . GLU A 1 426 ? 5.842 -15.320 -19.524 1.00 93.75 426 GLU A N 1
ATOM 3489 C CA . GLU A 1 426 ? 4.476 -15.692 -19.154 1.00 93.75 426 GLU A CA 1
ATOM 3490 C C . GLU A 1 426 ? 3.665 -14.437 -18.808 1.00 93.75 426 GLU A C 1
ATOM 3492 O O . GLU A 1 426 ? 2.529 -14.303 -19.232 1.00 93.75 426 GLU A O 1
ATOM 3497 N N . PHE A 1 427 ? 4.327 -13.503 -18.113 1.00 93.19 427 PHE A N 1
ATOM 3498 C CA . PHE A 1 427 ? 4.035 -12.080 -17.958 1.00 93.19 427 PHE A CA 1
ATOM 3499 C C . PHE A 1 427 ? 3.404 -11.409 -19.179 1.00 93.19 427 PHE A C 1
ATOM 3501 O O . PHE A 1 427 ? 2.206 -11.211 -19.351 1.00 93.19 427 PHE A O 1
ATOM 3508 N N . MET A 1 428 ? 4.336 -10.955 -19.999 1.00 95.19 428 MET A N 1
ATOM 3509 C CA . MET A 1 428 ? 4.091 -10.424 -21.309 1.00 95.19 428 MET A CA 1
ATOM 3510 C C . MET A 1 428 ? 3.891 -11.660 -22.169 1.00 95.19 428 MET A C 1
ATOM 3512 O O . MET A 1 428 ? 4.883 -12.299 -22.507 1.00 95.19 428 MET A O 1
ATOM 3516 N N . ASP A 1 429 ? 2.663 -12.034 -22.500 1.00 93.12 429 ASP A N 1
ATOM 3517 C CA . ASP A 1 429 ? 2.380 -13.080 -23.483 1.00 93.12 429 ASP A CA 1
ATOM 3518 C C . ASP A 1 429 ? 2.207 -12.470 -24.892 1.00 93.12 429 ASP A C 1
ATOM 3520 O O . ASP A 1 429 ? 2.456 -11.277 -25.113 1.00 93.12 429 ASP A O 1
ATOM 3524 N N . ASP A 1 430 ? 1.908 -13.294 -25.895 1.00 95.44 430 ASP A N 1
ATOM 3525 C CA . ASP A 1 430 ? 1.753 -12.810 -27.274 1.00 95.44 430 ASP A CA 1
ATOM 3526 C C . ASP A 1 430 ? 0.501 -11.926 -27.438 1.00 95.44 430 ASP A C 1
ATOM 3528 O O . ASP A 1 430 ? 0.522 -10.992 -28.245 1.00 95.44 430 ASP A O 1
ATOM 3532 N N . ASP A 1 431 ? -0.551 -12.173 -26.652 1.00 93.06 431 ASP A N 1
ATOM 3533 C CA . ASP A 1 431 ? -1.818 -11.443 -26.724 1.00 93.06 431 ASP A CA 1
ATOM 3534 C C . ASP A 1 431 ? -1.657 -10.027 -26.147 1.00 93.06 431 ASP A C 1
ATOM 3536 O O . ASP A 1 431 ? -1.956 -9.046 -26.835 1.00 93.06 431 ASP A O 1
ATOM 3540 N N . LEU A 1 432 ? -1.064 -9.900 -24.955 1.00 92.94 432 LEU A N 1
ATOM 3541 C CA . LEU A 1 432 ? -0.738 -8.617 -24.329 1.00 92.94 432 LEU A CA 1
ATOM 3542 C C . LEU A 1 432 ? 0.231 -7.803 -25.196 1.00 92.94 432 LEU A C 1
ATOM 3544 O O . LEU A 1 432 ? 0.053 -6.597 -25.377 1.00 92.94 432 LEU A O 1
ATOM 3548 N N . ARG A 1 433 ? 1.253 -8.437 -25.788 1.00 96.75 433 ARG A N 1
ATOM 3549 C CA . ARG A 1 433 ? 2.154 -7.735 -26.722 1.00 96.75 433 ARG A CA 1
ATOM 3550 C C . ARG A 1 433 ? 1.409 -7.209 -27.946 1.00 96.75 433 ARG A C 1
ATOM 3552 O O . ARG A 1 433 ? 1.664 -6.077 -28.353 1.00 96.75 433 ARG A O 1
ATOM 3559 N N . SER A 1 434 ? 0.503 -8.004 -28.514 1.00 95.31 434 SER A N 1
ATOM 3560 C CA . SER A 1 434 ? -0.299 -7.584 -29.665 1.00 95.31 434 SER A CA 1
ATOM 3561 C C . SER A 1 434 ? -1.204 -6.402 -29.315 1.00 95.31 434 SER A C 1
ATOM 3563 O O . SER A 1 434 ? -1.262 -5.440 -30.077 1.00 95.31 434 SER A O 1
ATOM 3565 N N . GLU A 1 435 ? -1.863 -6.434 -28.155 1.00 93.50 435 GLU A N 1
ATOM 3566 C CA . GLU A 1 435 ? -2.712 -5.335 -27.685 1.00 93.50 435 GLU A CA 1
ATOM 3567 C C . GLU A 1 435 ? -1.906 -4.042 -27.487 1.00 93.50 435 GLU A C 1
ATOM 3569 O O . GLU A 1 435 ? -2.291 -2.976 -27.975 1.00 93.50 435 GLU A O 1
ATOM 3574 N N . ILE A 1 436 ? -0.737 -4.139 -26.847 1.00 95.12 436 ILE A N 1
ATOM 3575 C CA . ILE A 1 436 ? 0.186 -3.011 -26.682 1.00 95.12 436 ILE A CA 1
ATOM 3576 C C . ILE A 1 436 ? 0.576 -2.423 -28.044 1.00 95.12 436 ILE A C 1
ATOM 3578 O O . ILE A 1 436 ? 0.504 -1.206 -28.232 1.00 95.12 436 ILE A O 1
ATOM 3582 N N . ASP A 1 437 ? 0.973 -3.263 -29.001 1.00 95.69 437 ASP A N 1
ATOM 3583 C CA . ASP A 1 437 ? 1.383 -2.815 -30.333 1.00 95.69 437 ASP A CA 1
ATOM 3584 C C . ASP A 1 437 ? 0.234 -2.122 -31.085 1.00 95.69 437 ASP A C 1
ATOM 3586 O O . ASP A 1 437 ? 0.456 -1.108 -31.755 1.00 95.69 437 ASP A O 1
ATOM 3590 N N . GLU A 1 438 ? -1.000 -2.615 -30.951 1.00 93.62 438 GLU A N 1
ATOM 3591 C CA . GLU A 1 438 ? -2.193 -1.996 -31.536 1.00 93.62 438 GLU A CA 1
ATOM 3592 C C . GLU A 1 438 ? -2.478 -0.611 -30.939 1.00 93.62 438 GLU A C 1
ATOM 3594 O O . GLU A 1 438 ? -2.692 0.354 -31.687 1.00 93.62 438 GLU A O 1
ATOM 3599 N N . ILE A 1 439 ? -2.416 -0.479 -29.610 1.00 91.75 439 ILE A N 1
ATOM 3600 C CA . ILE A 1 439 ? -2.612 0.800 -28.916 1.00 91.75 439 ILE A CA 1
ATOM 3601 C C . ILE A 1 439 ? -1.538 1.801 -29.351 1.00 91.75 439 ILE A C 1
ATOM 3603 O O . ILE A 1 439 ? -1.867 2.906 -29.799 1.00 91.75 439 ILE A O 1
ATOM 3607 N N . LEU A 1 440 ? -0.264 1.401 -29.323 1.00 94.19 440 LEU A N 1
ATOM 3608 C CA . LEU A 1 440 ? 0.857 2.250 -29.733 1.00 94.19 440 LEU A CA 1
ATOM 3609 C C . LEU A 1 440 ? 0.759 2.670 -31.207 1.00 94.19 440 LEU A C 1
ATOM 3611 O O . LEU A 1 440 ? 1.045 3.822 -31.539 1.00 94.19 440 LEU A O 1
ATOM 3615 N N . ALA A 1 441 ? 0.323 1.774 -32.098 1.00 94.12 441 ALA A N 1
ATOM 3616 C CA . ALA A 1 441 ? 0.123 2.089 -33.512 1.00 94.12 441 ALA A CA 1
ATOM 3617 C C . ALA A 1 441 ? -1.040 3.067 -33.744 1.00 94.12 441 ALA A C 1
ATOM 3619 O O . ALA A 1 441 ? -0.993 3.874 -34.677 1.00 94.12 441 ALA A O 1
ATOM 3620 N N . SER A 1 442 ? -2.080 3.005 -32.908 1.00 91.06 442 SER A N 1
ATOM 3621 C CA . SER A 1 442 ? -3.215 3.929 -32.964 1.00 91.06 442 SER A CA 1
ATOM 3622 C C . SER A 1 442 ? -2.869 5.331 -32.444 1.00 91.06 442 SER A C 1
ATOM 3624 O O . SER A 1 442 ? -3.457 6.316 -32.899 1.00 91.06 442 SER A O 1
ATOM 3626 N N . GLY A 1 443 ? -1.924 5.420 -31.498 1.00 84.44 443 GLY A N 1
ATOM 3627 C CA . GLY A 1 443 ? -1.585 6.643 -30.769 1.00 84.44 443 GLY A CA 1
ATOM 3628 C C . GLY A 1 443 ? -2.697 7.147 -29.840 1.00 84.44 443 GLY A C 1
ATOM 3629 O O . GLY A 1 443 ? -2.643 8.296 -29.406 1.00 84.44 443 GLY A O 1
ATOM 3630 N N . GLN A 1 444 ? -3.727 6.338 -29.579 1.00 85.38 444 GLN A N 1
ATOM 3631 C CA . GLN A 1 444 ? -4.812 6.668 -28.657 1.00 85.38 444 GLN A CA 1
ATOM 3632 C C . GLN A 1 444 ? -4.430 6.222 -27.244 1.00 85.38 444 GLN A C 1
ATOM 3634 O O . GLN A 1 444 ? -4.355 5.028 -26.989 1.00 85.38 444 GLN A O 1
ATOM 3639 N N . ASP A 1 445 ? -4.220 7.170 -26.330 1.00 84.50 445 ASP A N 1
ATOM 3640 C CA . ASP A 1 445 ? -3.761 6.901 -24.954 1.00 84.50 445 ASP A CA 1
ATOM 3641 C C . ASP A 1 445 ? -4.808 7.291 -23.903 1.00 84.50 445 ASP A C 1
ATOM 3643 O O . ASP A 1 445 ? -4.518 7.848 -22.846 1.00 84.50 445 ASP A O 1
ATOM 3647 N N . GLU A 1 446 ? -6.076 7.079 -24.240 1.00 83.62 446 GLU A N 1
ATOM 3648 C CA . GLU A 1 446 ? -7.175 7.397 -23.336 1.00 83.62 446 GLU A CA 1
ATOM 3649 C C . GLU A 1 446 ? -7.269 6.349 -22.213 1.00 83.62 446 GLU A C 1
ATOM 3651 O O . GLU A 1 446 ? -6.914 5.189 -22.436 1.00 83.62 446 GLU A O 1
ATOM 3656 N N . PRO A 1 447 ? -7.811 6.692 -21.030 1.00 77.06 447 PRO A N 1
ATOM 3657 C CA . PRO A 1 447 ? -7.915 5.759 -19.902 1.00 77.06 447 PRO A CA 1
ATOM 3658 C C . PRO A 1 447 ? -8.678 4.459 -20.201 1.00 77.06 447 PRO A C 1
ATOM 3660 O O . PRO A 1 447 ? -8.406 3.434 -19.591 1.00 77.06 447 PRO A O 1
ATOM 3663 N N . TRP A 1 448 ? -9.633 4.489 -21.135 1.00 77.75 448 TRP A N 1
ATOM 3664 C CA . TRP A 1 448 ? -10.396 3.312 -21.581 1.00 77.75 448 TRP A CA 1
ATOM 3665 C C . TRP A 1 448 ? -9.736 2.556 -22.744 1.00 77.75 448 TRP A C 1
ATOM 3667 O O . TRP A 1 448 ? -10.326 1.616 -23.268 1.00 77.75 448 TRP A O 1
ATOM 3677 N N . ASN A 1 449 ? -8.568 3.007 -23.201 1.00 86.31 449 ASN A N 1
ATOM 3678 C CA . ASN A 1 449 ? -7.798 2.405 -24.283 1.00 86.31 449 ASN A CA 1
ATOM 3679 C C . ASN A 1 449 ? -6.383 2.088 -23.786 1.00 86.31 449 ASN A C 1
ATOM 3681 O O . ASN A 1 449 ? -5.401 2.663 -24.249 1.00 86.31 449 ASN A O 1
ATOM 3685 N N . GLN A 1 450 ? -6.316 1.217 -22.785 1.00 90.56 450 GLN A N 1
ATOM 3686 C CA . GLN A 1 450 ? -5.093 0.748 -22.141 1.00 90.56 450 GLN A CA 1
ATOM 3687 C C . GLN A 1 450 ? -5.063 -0.782 -22.200 1.00 90.56 450 GLN A C 1
ATOM 3689 O O . GLN A 1 450 ? -6.139 -1.378 -22.259 1.00 90.56 450 GLN A O 1
ATOM 3694 N N . PRO A 1 451 ? -3.874 -1.414 -22.191 1.00 90.81 451 PRO A N 1
ATOM 3695 C CA . PRO A 1 451 ? -3.794 -2.867 -22.240 1.00 90.81 451 PRO A CA 1
ATOM 3696 C C . PRO A 1 451 ? -4.395 -3.489 -20.980 1.00 90.81 451 PRO A C 1
ATOM 3698 O O . PRO A 1 451 ? -4.198 -2.954 -19.881 1.00 90.81 451 PRO A O 1
ATOM 3701 N N . PHE A 1 452 ? -5.078 -4.618 -21.151 1.00 86.69 452 PHE A N 1
ATOM 3702 C CA . PHE A 1 452 ? -5.552 -5.435 -20.040 1.00 86.69 452 PHE A CA 1
ATOM 3703 C C . PHE A 1 452 ? -4.394 -6.245 -19.461 1.00 86.69 452 PHE A C 1
ATOM 3705 O O . PHE A 1 452 ? -3.573 -6.792 -20.196 1.00 86.69 452 PHE A O 1
ATOM 3712 N N . VAL A 1 453 ? -4.321 -6.342 -18.136 1.00 87.88 453 VAL A N 1
ATOM 3713 C CA . VAL A 1 453 ? -3.223 -7.035 -17.458 1.00 87.88 453 VAL A CA 1
ATOM 3714 C C . VAL A 1 453 ? -3.774 -8.126 -16.550 1.00 87.88 453 VAL A C 1
ATOM 3716 O O . VAL A 1 453 ? -4.691 -7.893 -15.771 1.00 87.88 453 VAL A O 1
ATOM 3719 N N . ALA A 1 454 ? -3.202 -9.326 -16.644 1.00 83.94 454 ALA A N 1
ATOM 3720 C CA . ALA A 1 454 ? -3.522 -10.418 -15.733 1.00 83.94 454 ALA A CA 1
ATOM 3721 C C . ALA A 1 454 ? -2.816 -10.236 -14.379 1.00 83.94 454 ALA A C 1
ATOM 3723 O O . ALA A 1 454 ? -1.680 -9.755 -14.317 1.00 83.94 454 ALA A O 1
ATOM 3724 N N . SER A 1 455 ? -3.460 -10.693 -13.301 1.00 88.69 455 SER A N 1
ATOM 3725 C CA . SER A 1 455 ? -2.891 -10.677 -11.951 1.00 88.69 455 SER A CA 1
ATOM 3726 C C . SER A 1 455 ? -1.493 -11.306 -11.910 1.00 88.69 455 SER A C 1
ATOM 3728 O O . SER A 1 455 ? -1.283 -12.412 -12.410 1.00 88.69 455 SER A O 1
ATOM 3730 N N . CYS A 1 456 ? -0.539 -10.633 -11.268 1.00 90.38 456 CYS A N 1
ATOM 3731 C CA . CYS A 1 456 ? 0.868 -11.056 -11.233 1.00 90.38 456 CYS A CA 1
ATOM 3732 C C . CYS A 1 456 ? 1.387 -11.371 -9.828 1.00 90.38 456 CYS A C 1
ATOM 3734 O O . CYS A 1 456 ? 2.485 -11.903 -9.673 1.00 90.38 456 CYS A O 1
ATOM 3736 N N . THR A 1 457 ? 0.608 -11.055 -8.797 1.00 92.38 457 THR A N 1
ATOM 3737 C CA . THR A 1 457 ? 0.958 -11.308 -7.402 1.00 92.38 457 THR A CA 1
ATOM 3738 C C . THR A 1 457 ? -0.276 -11.701 -6.610 1.00 92.38 457 THR A C 1
ATOM 3740 O O . THR A 1 457 ? -1.380 -11.347 -6.974 1.00 92.38 457 THR A O 1
ATOM 3743 N N . ASP A 1 458 ? -0.117 -12.388 -5.489 1.00 90.56 458 ASP A N 1
ATOM 3744 C CA . ASP A 1 458 ? -1.178 -12.646 -4.500 1.00 90.56 458 ASP A CA 1
ATOM 3745 C C . ASP A 1 458 ? -0.932 -11.875 -3.190 1.00 90.56 458 ASP A C 1
ATOM 3747 O O . ASP A 1 458 ? -1.585 -12.084 -2.165 1.00 90.56 458 ASP A O 1
ATOM 3751 N N . THR A 1 459 ? 0.066 -10.993 -3.191 1.00 93.25 459 THR A N 1
ATOM 3752 C CA . THR A 1 459 ? 0.374 -10.062 -2.109 1.00 93.25 459 THR A CA 1
ATOM 3753 C C . THR A 1 459 ? 0.808 -8.740 -2.720 1.00 93.25 459 THR A C 1
ATOM 3755 O O . THR A 1 459 ? 1.701 -8.714 -3.560 1.00 93.25 459 THR A O 1
ATOM 3758 N N . LEU A 1 460 ? 0.204 -7.643 -2.285 1.00 95.94 460 LEU A N 1
ATOM 3759 C CA . LEU A 1 460 ? 0.580 -6.292 -2.689 1.00 95.94 460 LEU A CA 1
ATOM 3760 C C . LEU A 1 460 ? 0.966 -5.494 -1.445 1.00 95.94 460 LEU A C 1
ATOM 3762 O O . LEU A 1 460 ? 0.335 -5.638 -0.395 1.00 95.94 460 LEU A O 1
ATOM 3766 N N . TYR A 1 461 ? 1.990 -4.657 -1.547 1.00 97.38 461 TYR A N 1
ATOM 3767 C CA . TYR A 1 461 ? 2.369 -3.749 -0.475 1.00 97.38 461 TYR A CA 1
ATOM 3768 C C . TYR A 1 461 ? 1.919 -2.336 -0.806 1.00 97.38 461 TYR A C 1
ATOM 3770 O O . TYR A 1 461 ? 2.007 -1.885 -1.943 1.00 97.38 461 TYR A O 1
ATOM 3778 N N . TYR A 1 462 ? 1.421 -1.642 0.206 1.00 97.94 462 TYR A N 1
ATOM 3779 C CA . TYR A 1 462 ? 1.099 -0.227 0.146 1.00 97.94 462 TYR A CA 1
ATOM 3780 C C . TYR A 1 462 ? 1.940 0.492 1.197 1.00 97.94 462 TYR A C 1
ATOM 3782 O O . TYR A 1 462 ? 1.826 0.185 2.387 1.00 97.94 462 TYR A O 1
ATOM 3790 N N . ASN A 1 463 ? 2.787 1.419 0.752 1.00 96.25 463 ASN A N 1
ATOM 3791 C CA . ASN A 1 463 ? 3.589 2.271 1.622 1.00 96.25 463 ASN A CA 1
ATOM 3792 C C . ASN A 1 463 ? 2.949 3.659 1.687 1.00 96.25 463 ASN A C 1
ATOM 3794 O O . ASN A 1 463 ? 2.614 4.234 0.653 1.00 96.25 463 ASN A O 1
ATOM 3798 N N . TYR A 1 464 ? 2.786 4.194 2.892 1.00 96.25 464 TYR A N 1
ATOM 3799 C CA . TYR A 1 464 ? 2.283 5.536 3.141 1.00 96.25 464 TYR A CA 1
ATOM 3800 C C . TYR A 1 464 ? 3.168 6.273 4.138 1.00 96.25 464 TYR A C 1
ATOM 3802 O O . TYR A 1 464 ? 3.557 5.721 5.165 1.00 96.25 464 TYR A O 1
ATOM 3810 N N . ASP A 1 465 ? 3.406 7.552 3.847 1.00 93.94 465 ASP A N 1
ATOM 3811 C CA . ASP A 1 465 ? 4.279 8.437 4.611 1.00 93.94 465 ASP A CA 1
ATOM 3812 C C . ASP A 1 465 ? 5.721 7.931 4.667 1.00 93.94 465 ASP A C 1
ATOM 3814 O O . ASP A 1 465 ? 6.094 7.182 5.554 1.00 93.94 465 ASP A O 1
ATOM 3818 N N . TYR A 1 466 ? 6.577 8.387 3.751 1.00 88.88 466 TYR A N 1
ATOM 3819 C CA . TYR A 1 466 ? 7.985 7.965 3.710 1.00 88.88 466 TYR A CA 1
ATOM 3820 C C . TYR A 1 466 ? 8.809 8.403 4.938 1.00 88.88 466 TYR A C 1
ATOM 3822 O O . TYR A 1 466 ? 9.960 7.991 5.072 1.00 88.88 466 TYR A O 1
ATOM 3830 N N . GLY A 1 467 ? 8.253 9.243 5.822 1.00 88.56 467 GLY A N 1
ATOM 3831 C CA . GLY A 1 467 ? 8.841 9.558 7.124 1.00 88.56 467 GLY A CA 1
ATOM 3832 C C . GLY A 1 467 ? 8.517 8.496 8.176 1.00 88.56 467 GLY A C 1
ATOM 3833 O O . GLY A 1 467 ? 9.430 7.923 8.773 1.00 88.56 467 GLY A O 1
ATOM 3834 N N . ASP A 1 468 ? 7.227 8.224 8.389 1.00 90.38 468 ASP A N 1
ATOM 3835 C CA . ASP A 1 468 ? 6.740 7.226 9.357 1.00 90.38 468 ASP A CA 1
ATOM 3836 C C . ASP A 1 468 ? 6.845 5.772 8.856 1.00 90.38 468 ASP A C 1
ATOM 3838 O O . ASP A 1 468 ? 6.877 4.835 9.657 1.00 90.38 468 ASP A O 1
ATOM 3842 N N . ASN A 1 469 ? 6.913 5.605 7.538 1.00 91.81 469 ASN A N 1
ATOM 3843 C CA . ASN A 1 469 ? 7.058 4.375 6.769 1.00 91.81 469 ASN A CA 1
ATOM 3844 C C . ASN A 1 469 ? 5.977 3.329 7.089 1.00 91.81 469 ASN A C 1
ATOM 3846 O O . ASN A 1 469 ? 6.269 2.196 7.484 1.00 91.81 469 ASN A O 1
ATOM 3850 N N . TRP A 1 470 ? 4.705 3.722 6.968 1.00 94.94 470 TRP A N 1
ATOM 3851 C CA . TRP A 1 470 ? 3.581 2.823 7.209 1.00 94.94 470 TRP A CA 1
ATOM 3852 C C . TRP A 1 470 ? 3.422 1.828 6.065 1.00 94.94 470 TRP A C 1
ATOM 3854 O O . TRP A 1 470 ? 3.022 2.203 4.968 1.00 94.94 470 TRP A O 1
ATOM 3864 N N . TYR A 1 471 ? 3.625 0.544 6.357 1.00 94.81 471 TYR A N 1
ATOM 3865 C CA . TYR A 1 471 ? 3.386 -0.529 5.399 1.00 94.81 471 TYR A CA 1
ATOM 3866 C C . TYR A 1 471 ? 2.105 -1.296 5.690 1.00 94.81 471 TYR A C 1
ATOM 3868 O O . TYR A 1 471 ? 1.895 -1.811 6.790 1.00 94.81 471 TYR A O 1
ATOM 3876 N N . VAL A 1 472 ? 1.269 -1.416 4.665 1.00 97.25 472 VAL A N 1
ATOM 3877 C CA . VAL A 1 472 ? 0.083 -2.267 4.653 1.00 97.25 472 VAL A CA 1
ATOM 3878 C C . VAL A 1 472 ? 0.340 -3.419 3.688 1.00 97.25 472 VAL A C 1
ATOM 3880 O O . VAL A 1 472 ? 0.506 -3.209 2.488 1.00 97.25 472 VAL A O 1
ATOM 3883 N N . LYS A 1 473 ? 0.336 -4.644 4.209 1.00 96.25 473 LYS A N 1
ATOM 3884 C CA . LYS A 1 473 ? 0.264 -5.861 3.404 1.00 96.25 473 LYS A CA 1
ATOM 3885 C C . LYS A 1 473 ? -1.182 -6.092 2.982 1.00 96.25 473 LYS A C 1
ATOM 3887 O O . LYS A 1 473 ? -2.075 -6.102 3.829 1.00 96.25 473 LYS A O 1
ATOM 3892 N N . ILE A 1 474 ? -1.397 -6.294 1.689 1.00 96.38 474 ILE A N 1
ATOM 3893 C CA . ILE A 1 474 ? -2.706 -6.503 1.073 1.00 96.38 474 ILE A CA 1
ATOM 3894 C C . ILE A 1 474 ? -2.738 -7.908 0.477 1.00 96.38 474 ILE A C 1
ATOM 3896 O O . ILE A 1 474 ? -1.904 -8.254 -0.358 1.00 96.38 474 ILE A O 1
ATOM 3900 N N . THR A 1 475 ? -3.708 -8.713 0.896 1.00 93.69 475 THR A N 1
ATOM 3901 C CA . THR A 1 475 ? -4.002 -10.035 0.319 1.00 93.69 475 THR A CA 1
ATOM 3902 C C . THR A 1 475 ? -5.493 -10.144 0.027 1.00 93.69 475 THR A C 1
ATOM 3904 O O . THR A 1 475 ? -6.295 -9.541 0.744 1.00 93.69 475 THR A O 1
ATOM 3907 N N . GLY A 1 476 ? -5.874 -10.900 -1.001 1.00 89.31 476 GLY A N 1
ATOM 3908 C CA . GLY A 1 476 ? -7.258 -10.985 -1.463 1.00 89.31 476 GLY A CA 1
ATOM 3909 C C . GLY A 1 476 ? -7.861 -12.387 -1.348 1.00 89.31 476 GLY A C 1
ATOM 3910 O O . GLY A 1 476 ? -7.140 -13.377 -1.437 1.00 89.31 476 GLY A O 1
ATOM 3911 N N . SER A 1 477 ? -9.182 -12.460 -1.174 1.00 85.38 477 SER A N 1
ATOM 3912 C CA . SER A 1 477 ? -9.968 -13.700 -1.223 1.00 85.38 477 SER A CA 1
ATOM 3913 C C . SER A 1 477 ? -11.364 -13.463 -1.810 1.00 85.38 477 SER A C 1
ATOM 3915 O O . SER A 1 477 ? -11.885 -12.344 -1.790 1.00 85.38 477 SER A O 1
ATOM 3917 N N . LEU A 1 478 ? -11.993 -14.524 -2.320 1.00 79.94 478 LEU A N 1
ATOM 3918 C CA . LEU A 1 478 ? -13.345 -14.472 -2.899 1.00 79.94 478 LEU A CA 1
ATOM 3919 C C . LEU A 1 478 ? -14.462 -14.547 -1.841 1.00 79.94 478 LEU A C 1
ATOM 3921 O O . LEU A 1 478 ? -15.637 -14.316 -2.145 1.00 79.94 478 LEU A O 1
ATOM 3925 N N . GLY A 1 479 ? -14.117 -14.869 -0.593 1.00 80.75 479 GLY A N 1
ATOM 3926 C CA . GLY A 1 479 ? -15.046 -14.967 0.523 1.00 80.75 479 GLY A CA 1
ATOM 3927 C C . GLY A 1 479 ? -14.459 -14.507 1.857 1.00 80.75 479 GLY A C 1
ATOM 3928 O O . GLY A 1 479 ? -13.381 -13.917 1.961 1.00 80.75 479 GLY A O 1
ATOM 3929 N N . CYS A 1 480 ? -15.242 -14.721 2.909 1.00 84.81 480 CYS A N 1
ATOM 3930 C CA . CYS A 1 480 ? -14.914 -14.359 4.285 1.00 84.81 480 CYS A CA 1
ATOM 3931 C C . CYS A 1 480 ? -15.507 -15.336 5.310 1.00 84.81 480 CYS A C 1
ATOM 3933 O O . CYS A 1 480 ? -16.017 -14.915 6.352 1.00 84.81 480 CYS A O 1
ATOM 3935 N N . GLU A 1 481 ? -15.486 -16.635 4.996 1.00 82.00 481 GLU A N 1
ATOM 3936 C CA . GLU A 1 481 ? -15.994 -17.693 5.882 1.00 82.00 481 GLU A CA 1
ATOM 3937 C C . GLU A 1 481 ? -15.327 -17.643 7.265 1.00 82.00 481 GLU A C 1
ATOM 3939 O O . GLU A 1 481 ? -16.021 -17.618 8.281 1.00 82.00 481 GLU A O 1
ATOM 3944 N N . ASP A 1 482 ? -14.001 -17.520 7.303 1.00 84.44 482 ASP A N 1
ATOM 3945 C CA . ASP A 1 482 ? -13.187 -17.341 8.511 1.00 84.44 482 ASP A CA 1
ATOM 3946 C C . ASP A 1 482 ? -13.738 -16.243 9.440 1.00 84.44 482 ASP A C 1
ATOM 3948 O O . ASP A 1 482 ? -13.850 -16.434 10.652 1.00 84.44 482 ASP A O 1
ATOM 3952 N N . LEU A 1 483 ? -14.169 -15.100 8.892 1.00 88.12 483 LEU A N 1
ATOM 3953 C CA . LEU A 1 483 ? -14.740 -14.011 9.693 1.00 88.12 483 LEU A CA 1
ATOM 3954 C C . LEU A 1 483 ? -16.093 -14.386 10.312 1.00 88.12 483 LEU A C 1
ATOM 3956 O O . LEU A 1 483 ? -16.442 -13.875 11.384 1.00 88.12 483 LEU A O 1
ATOM 3960 N N . VAL A 1 484 ? -16.867 -15.240 9.641 1.00 85.56 484 VAL A N 1
ATOM 3961 C CA . VAL A 1 484 ? -18.140 -15.762 10.150 1.00 85.56 484 VAL A CA 1
ATOM 3962 C C . VAL A 1 484 ? -17.880 -16.795 11.244 1.00 85.56 484 VAL A C 1
ATOM 3964 O O . VAL A 1 484 ? -18.493 -16.710 12.312 1.00 85.56 484 VAL A O 1
ATOM 3967 N N . GLU A 1 485 ? -16.940 -17.716 11.025 1.00 85.00 485 GLU A N 1
ATOM 3968 C CA . GLU A 1 485 ? -16.538 -18.735 12.003 1.00 85.00 485 GLU A CA 1
ATOM 3969 C C . GLU A 1 485 ? -15.996 -18.113 13.297 1.00 85.00 485 GLU A C 1
ATOM 3971 O O . GLU A 1 485 ? -16.359 -18.531 14.401 1.00 85.00 485 GLU A O 1
ATOM 3976 N N . GLU A 1 486 ? -15.196 -17.051 13.179 1.00 87.62 486 GLU A N 1
ATOM 3977 C CA . GLU A 1 486 ? -14.668 -16.283 14.312 1.00 87.62 486 GLU A CA 1
ATOM 3978 C C . GLU A 1 486 ? -15.727 -15.390 14.991 1.00 87.62 486 GLU A C 1
ATOM 3980 O O . GLU A 1 486 ? -15.454 -14.754 16.015 1.00 87.62 486 GLU A O 1
ATOM 3985 N N . GLY A 1 487 ? -16.945 -15.304 14.442 1.00 87.81 487 GLY A N 1
ATOM 3986 C CA . GLY A 1 487 ? -18.017 -14.444 14.950 1.00 87.81 487 GLY A CA 1
ATOM 3987 C C . GLY A 1 487 ? -17.724 -12.944 14.803 1.00 87.81 487 GLY A C 1
ATOM 3988 O O . GLY A 1 487 ? -18.274 -12.110 15.539 1.00 87.81 487 GLY A O 1
ATOM 3989 N N . ARG A 1 488 ? -16.838 -12.577 13.871 1.00 88.62 488 ARG A N 1
ATOM 3990 C CA . ARG A 1 488 ? -16.458 -11.185 13.588 1.00 88.62 488 ARG A CA 1
ATOM 3991 C C . ARG A 1 488 ? -17.514 -10.472 12.749 1.00 88.62 488 ARG A C 1
ATOM 3993 O O . ARG A 1 488 ? -17.714 -9.273 12.969 1.00 88.62 488 ARG A O 1
ATOM 4000 N N . ILE A 1 489 ? -18.218 -11.207 11.888 1.00 87.94 489 ILE A N 1
ATOM 4001 C CA . ILE A 1 489 ? -19.328 -10.733 11.051 1.00 87.94 489 ILE A CA 1
ATOM 4002 C C . ILE A 1 489 ? -20.434 -11.798 10.948 1.00 87.94 489 ILE A C 1
ATOM 4004 O O . ILE A 1 489 ? -20.161 -12.990 11.060 1.00 87.94 489 ILE A O 1
ATOM 4008 N N . THR A 1 490 ? -21.692 -11.388 10.762 1.00 83.44 490 THR A N 1
ATOM 4009 C CA . THR A 1 490 ? -22.811 -12.314 10.491 1.00 83.44 490 THR A CA 1
ATOM 4010 C C . THR A 1 490 ? -23.167 -12.359 9.003 1.00 83.44 490 THR A C 1
ATOM 4012 O O . THR A 1 490 ? -22.956 -11.377 8.297 1.00 83.44 490 THR A O 1
ATOM 4015 N N . GLN A 1 491 ? -23.815 -13.433 8.534 1.00 79.06 491 GLN A N 1
ATOM 4016 C CA . GLN A 1 491 ? -24.280 -13.520 7.138 1.00 79.06 491 GLN A CA 1
ATOM 4017 C C . GLN A 1 491 ? -25.193 -12.341 6.743 1.00 79.06 491 GLN A C 1
ATOM 4019 O O . GLN A 1 491 ? -24.964 -11.714 5.717 1.00 79.06 491 GLN A O 1
ATOM 4024 N N . ASP A 1 492 ? -26.121 -11.924 7.614 1.00 74.38 492 ASP A N 1
ATOM 4025 C CA . ASP A 1 492 ? -26.961 -10.736 7.366 1.00 74.38 492 ASP A CA 1
ATOM 4026 C C . ASP A 1 492 ? -26.145 -9.437 7.161 1.00 74.38 492 ASP A C 1
ATOM 4028 O O . ASP A 1 492 ? -26.551 -8.542 6.418 1.00 74.38 492 ASP A O 1
ATOM 4032 N N . GLU A 1 493 ? -24.999 -9.295 7.843 1.00 82.12 493 GLU A N 1
ATOM 4033 C CA . GLU A 1 493 ? -24.121 -8.124 7.710 1.00 82.12 493 GLU A CA 1
ATOM 4034 C C . GLU A 1 493 ? -23.346 -8.167 6.387 1.00 82.12 493 GLU A C 1
ATOM 4036 O O . GLU A 1 493 ? -23.144 -7.119 5.767 1.00 82.12 493 GLU A O 1
ATOM 4041 N N . ILE A 1 494 ? -22.975 -9.365 5.928 1.00 82.06 494 ILE A N 1
ATOM 4042 C CA . ILE A 1 494 ? -22.392 -9.594 4.603 1.00 82.06 494 ILE A CA 1
ATOM 4043 C C . ILE A 1 494 ? -23.413 -9.228 3.521 1.00 82.06 494 ILE A C 1
ATOM 4045 O O . ILE A 1 494 ? -23.115 -8.407 2.656 1.00 82.06 494 ILE A O 1
ATOM 4049 N N . ASP A 1 495 ? -24.649 -9.714 3.618 1.00 75.31 495 ASP A N 1
ATOM 4050 C CA . ASP A 1 495 ? -25.706 -9.404 2.649 1.00 75.31 495 ASP A CA 1
ATOM 4051 C C . ASP A 1 495 ? -25.997 -7.887 2.592 1.00 75.31 495 ASP A C 1
ATOM 4053 O O . ASP A 1 495 ? -26.165 -7.299 1.516 1.00 75.31 495 ASP A O 1
ATOM 4057 N N . GLU A 1 496 ? -26.006 -7.198 3.745 1.00 77.00 496 GLU A N 1
ATOM 4058 C CA . GLU A 1 496 ? -26.090 -5.729 3.819 1.00 77.00 496 GLU A CA 1
ATOM 4059 C C . GLU A 1 496 ? -24.907 -5.032 3.110 1.00 77.00 496 GLU A C 1
ATOM 4061 O O . GLU A 1 496 ? -25.101 -3.989 2.455 1.00 77.00 496 GLU A O 1
ATOM 4066 N N . ALA A 1 497 ? -23.695 -5.583 3.231 1.00 84.06 497 ALA A N 1
ATOM 4067 C CA . ALA A 1 497 ? -22.491 -5.078 2.580 1.00 84.06 497 ALA A CA 1
ATOM 4068 C C . ALA A 1 497 ? -22.563 -5.248 1.056 1.00 84.06 497 ALA A C 1
ATOM 4070 O O . ALA A 1 497 ? -22.386 -4.266 0.330 1.00 84.06 497 ALA A O 1
ATOM 4071 N N . LEU A 1 498 ? -22.930 -6.437 0.574 1.00 78.81 498 LEU A N 1
ATOM 4072 C CA . LEU A 1 498 ? -23.060 -6.731 -0.853 1.00 78.81 498 LEU A CA 1
ATOM 4073 C C . LEU A 1 498 ? -24.129 -5.848 -1.507 1.00 78.81 498 LEU A C 1
ATOM 4075 O O . LEU A 1 498 ? -23.862 -5.191 -2.514 1.00 78.81 498 LEU A O 1
ATOM 4079 N N . ILE A 1 499 ? -25.305 -5.696 -0.882 1.00 74.56 499 ILE A N 1
ATOM 4080 C CA . ILE A 1 499 ? -26.340 -4.756 -1.352 1.00 74.56 499 ILE A CA 1
ATOM 4081 C C . ILE A 1 499 ? -25.781 -3.331 -1.451 1.00 74.56 499 ILE A C 1
ATOM 4083 O O . ILE A 1 499 ? -26.099 -2.590 -2.387 1.00 74.56 499 ILE A O 1
ATOM 4087 N N . THR A 1 500 ? -24.958 -2.908 -0.489 1.00 81.31 500 THR A N 1
ATOM 4088 C CA . THR A 1 500 ? -24.334 -1.579 -0.508 1.00 81.31 500 THR A CA 1
ATOM 4089 C C . THR A 1 500 ? -23.377 -1.426 -1.686 1.00 81.31 500 THR A C 1
ATOM 4091 O O . THR A 1 500 ? -23.444 -0.397 -2.365 1.00 81.31 500 THR A O 1
ATOM 4094 N N . ILE A 1 501 ? -22.545 -2.430 -1.955 1.00 82.62 501 ILE A N 1
ATOM 4095 C CA . ILE A 1 501 ? -21.586 -2.418 -3.061 1.00 82.62 501 ILE A CA 1
ATOM 4096 C C . ILE A 1 501 ? -22.331 -2.434 -4.400 1.00 82.62 501 ILE A C 1
ATOM 4098 O O . ILE A 1 501 ? -22.185 -1.483 -5.160 1.00 82.62 501 ILE A O 1
ATOM 4102 N N . TYR A 1 502 ? -23.249 -3.370 -4.653 1.00 75.31 502 TYR A N 1
ATOM 4103 C CA . TYR A 1 502 ? -23.992 -3.409 -5.924 1.00 75.31 502 TYR A CA 1
ATOM 4104 C C . TYR A 1 502 ? -24.837 -2.149 -6.183 1.00 75.31 502 TYR A C 1
ATOM 4106 O O . TYR A 1 502 ? -24.931 -1.660 -7.313 1.00 75.31 502 TYR A O 1
ATOM 4114 N N . SER A 1 503 ? -25.469 -1.588 -5.141 1.00 74.06 503 SER A N 1
ATOM 4115 C CA . SER A 1 503 ? -26.387 -0.447 -5.301 1.00 74.06 503 SER A CA 1
ATOM 4116 C C . SER A 1 503 ? -25.710 0.925 -5.309 1.00 74.06 503 SER A C 1
ATOM 4118 O O . SER A 1 503 ? -26.290 1.891 -5.821 1.00 74.06 503 SER A O 1
ATOM 4120 N N . LYS A 1 504 ? -24.526 1.059 -4.699 1.00 82.06 504 LYS A N 1
ATOM 4121 C CA . LYS A 1 504 ? -23.833 2.352 -4.542 1.00 82.06 504 LYS A CA 1
ATOM 4122 C C . LYS A 1 504 ? -22.417 2.363 -5.097 1.00 82.06 504 LYS A C 1
ATOM 4124 O O . LYS A 1 504 ? -21.864 3.454 -5.177 1.00 82.06 504 LYS A O 1
ATOM 4129 N N . TYR A 1 505 ? -21.878 1.205 -5.462 1.00 85.50 505 TYR A N 1
ATOM 4130 C CA . TYR A 1 505 ? -20.501 0.994 -5.897 1.00 85.50 505 TYR A CA 1
ATOM 4131 C C . TYR A 1 505 ? -19.499 1.559 -4.900 1.00 85.50 505 TYR A C 1
ATOM 4133 O O . TYR A 1 505 ? -18.705 2.458 -5.169 1.00 85.50 505 TYR A O 1
ATOM 4141 N N . LYS A 1 506 ? -19.694 1.128 -3.655 1.00 87.00 506 LYS A N 1
ATOM 4142 C CA . LYS A 1 506 ? -19.033 1.695 -2.493 1.00 87.00 506 LYS A CA 1
ATOM 4143 C C . LYS A 1 506 ? -18.510 0.568 -1.611 1.00 87.00 506 LYS A C 1
ATOM 4145 O O . LYS A 1 506 ? -19.345 -0.194 -1.123 1.00 87.00 506 LYS A O 1
ATOM 4150 N N . PRO A 1 507 ? -17.207 0.547 -1.302 1.00 92.56 507 PRO A N 1
ATOM 4151 C CA . PRO A 1 507 ? -16.617 -0.468 -0.448 1.00 92.56 507 PRO A CA 1
ATOM 4152 C C . PRO A 1 507 ? -17.162 -0.415 0.980 1.00 92.56 507 PRO A C 1
ATOM 4154 O O . PRO A 1 507 ? -17.628 0.632 1.477 1.00 92.56 507 PRO A O 1
ATOM 4157 N N . VAL A 1 508 ? -17.078 -1.564 1.648 1.00 91.50 508 VAL A N 1
ATOM 4158 C CA . VAL A 1 508 ? -17.564 -1.789 3.014 1.00 91.50 508 VAL A CA 1
ATOM 4159 C C . VAL A 1 508 ? -16.473 -2.469 3.840 1.00 91.50 508 VAL A C 1
ATOM 4161 O O . VAL A 1 508 ? -15.796 -3.355 3.351 1.00 91.50 508 VAL A O 1
ATOM 4164 N N . CYS A 1 509 ? -16.291 -2.059 5.096 1.00 93.19 509 CYS A N 1
ATOM 4165 C CA . CYS A 1 509 ? -15.425 -2.777 6.030 1.00 93.19 509 CYS A CA 1
ATOM 4166 C C . CYS A 1 509 ? -16.252 -3.876 6.687 1.00 93.19 509 CYS A C 1
ATOM 4168 O O . CYS A 1 509 ? -17.258 -3.573 7.327 1.00 93.19 509 CYS A O 1
ATOM 4170 N N . LEU A 1 510 ? -15.823 -5.118 6.493 1.00 91.81 510 LEU A N 1
ATOM 4171 C CA . LEU A 1 510 ? -16.425 -6.317 7.059 1.00 91.81 510 LEU A CA 1
ATOM 4172 C C . LEU A 1 510 ? -15.987 -6.494 8.516 1.00 91.81 510 LEU A C 1
ATOM 4174 O O . LEU A 1 510 ? -16.810 -6.687 9.409 1.00 91.81 510 LEU A O 1
ATOM 4178 N N . ALA A 1 511 ? -14.687 -6.349 8.777 1.00 92.56 511 ALA A N 1
ATOM 4179 C CA . ALA A 1 511 ? -14.125 -6.467 10.113 1.00 92.56 511 ALA A CA 1
ATOM 4180 C C . ALA A 1 511 ? -12.919 -5.541 10.312 1.00 92.56 511 ALA A C 1
ATOM 4182 O O . ALA A 1 511 ? -12.218 -5.168 9.377 1.00 92.56 511 ALA A O 1
ATOM 4183 N N . ALA A 1 512 ? -12.672 -5.167 11.565 1.00 93.31 512 ALA A N 1
ATOM 4184 C CA . ALA A 1 512 ? -11.511 -4.380 11.956 1.00 93.31 512 ALA A CA 1
ATOM 4185 C C . ALA A 1 512 ? -10.947 -4.923 13.268 1.00 93.31 512 ALA A C 1
ATOM 4187 O O . ALA A 1 512 ? -11.710 -5.155 14.210 1.00 93.31 512 ALA A O 1
ATOM 4188 N N . ASP A 1 513 ? -9.627 -5.069 13.332 1.00 94.25 513 ASP A N 1
ATOM 4189 C CA . ASP A 1 513 ? -8.893 -5.459 14.531 1.00 94.25 513 ASP A CA 1
ATOM 4190 C C . ASP A 1 513 ? -7.840 -4.401 14.887 1.00 94.25 513 ASP A C 1
ATOM 4192 O O . ASP A 1 513 ? -7.109 -3.909 14.030 1.00 94.25 513 ASP A O 1
ATOM 4196 N N . GLY A 1 514 ? -7.803 -3.981 16.149 1.00 94.31 514 GLY A N 1
ATOM 4197 C CA . GLY A 1 514 ? -6.986 -2.850 16.592 1.00 94.31 514 GLY A CA 1
ATOM 4198 C C . GLY A 1 514 ? -7.517 -1.452 16.209 1.00 94.31 514 GLY A C 1
ATOM 4199 O O . GLY A 1 514 ? -8.127 -1.234 15.160 1.00 94.31 514 GLY A O 1
ATOM 4200 N N . LEU A 1 515 ? -7.289 -0.467 17.081 1.00 94.69 515 LEU A N 1
ATOM 4201 C CA . LEU A 1 515 ? -7.721 0.925 16.922 1.00 94.69 515 LEU A CA 1
ATOM 4202 C C . LEU A 1 515 ? -7.150 1.573 15.644 1.00 94.69 515 LEU A C 1
ATOM 4204 O O . LEU A 1 515 ? -6.119 1.134 15.142 1.00 94.69 515 LEU A O 1
ATOM 4208 N N . PRO A 1 516 ? -7.795 2.633 15.116 1.00 92.81 516 PRO A N 1
ATOM 4209 C CA . PRO A 1 516 ? -7.205 3.460 14.065 1.00 92.81 516 PRO A CA 1
ATOM 4210 C C . PRO A 1 516 ? -5.828 4.002 14.470 1.00 92.81 516 PRO A C 1
ATOM 4212 O O . PRO A 1 516 ? -5.603 4.305 15.651 1.00 92.81 516 PRO A O 1
ATOM 4215 N N . VAL A 1 517 ? -4.940 4.134 13.493 1.00 94.38 517 VAL A N 1
ATOM 4216 C CA . VAL A 1 517 ? -3.654 4.834 13.623 1.00 94.38 517 VAL A CA 1
ATOM 4217 C C . VAL A 1 517 ? -3.846 6.319 13.279 1.00 94.38 517 VAL A C 1
ATOM 4219 O O . VAL A 1 517 ? -4.984 6.784 13.162 1.00 94.38 517 VAL A O 1
ATOM 4222 N N . LEU A 1 518 ? -2.761 7.087 13.225 1.00 92.19 518 LEU A N 1
ATOM 4223 C CA . LEU A 1 518 ? -2.768 8.506 12.874 1.00 92.19 518 LEU A CA 1
ATOM 4224 C C . LEU A 1 518 ? -1.473 8.878 12.141 1.00 92.19 518 LEU A C 1
ATOM 4226 O O . LEU A 1 518 ? -0.484 8.157 12.258 1.00 92.19 518 LEU A O 1
ATOM 4230 N N . ASP A 1 519 ? -1.526 9.981 11.401 1.00 92.44 519 ASP A N 1
ATOM 4231 C CA . ASP A 1 519 ? -0.379 10.587 10.715 1.00 92.44 519 ASP A CA 1
ATOM 4232 C C . ASP A 1 519 ? 0.645 11.160 11.722 1.00 92.44 519 ASP A C 1
ATOM 4234 O O . ASP A 1 519 ? 0.272 11.496 12.853 1.00 92.44 519 ASP A O 1
ATOM 4238 N N . ASP A 1 520 ? 1.912 11.287 11.308 1.00 92.12 520 ASP A N 1
ATOM 4239 C CA . ASP A 1 520 ? 3.009 11.948 12.043 1.00 92.12 520 ASP A CA 1
ATOM 4240 C C . ASP A 1 520 ? 3.315 11.395 13.453 1.00 92.12 520 ASP A C 1
ATOM 4242 O O . ASP A 1 520 ? 3.796 12.117 14.333 1.00 92.12 520 ASP A O 1
ATOM 4246 N N . VAL A 1 521 ? 3.016 10.122 13.725 1.00 92.25 521 VAL A N 1
ATOM 4247 C CA . VAL A 1 521 ? 3.225 9.533 15.062 1.00 92.25 521 VAL A CA 1
ATOM 4248 C C . VAL A 1 521 ? 4.567 8.808 15.188 1.00 92.25 521 VAL A C 1
ATOM 4250 O O . VAL A 1 521 ? 4.966 8.454 16.302 1.00 92.25 521 VAL A O 1
ATOM 4253 N N . GLY A 1 522 ? 5.304 8.628 14.092 1.00 91.00 522 GLY A N 1
ATOM 4254 C CA . GLY A 1 522 ? 6.576 7.910 14.040 1.00 91.00 522 GLY A CA 1
ATOM 4255 C C . GLY A 1 522 ? 6.404 6.426 13.719 1.00 91.00 522 GLY A C 1
ATOM 4256 O O . GLY A 1 522 ? 7.053 5.587 14.360 1.00 91.00 522 GLY A O 1
ATOM 4257 N N . GLY A 1 523 ? 5.477 6.096 12.818 1.00 91.88 523 GLY A N 1
ATOM 4258 C CA . GLY A 1 523 ? 5.203 4.729 12.377 1.00 91.88 523 GLY A CA 1
ATOM 4259 C C . GLY A 1 523 ? 4.617 3.847 13.481 1.00 91.88 523 GLY A C 1
ATOM 4260 O O . GLY A 1 523 ? 4.145 4.323 14.522 1.00 91.88 523 GLY A O 1
ATOM 4261 N N . ILE A 1 524 ? 4.685 2.525 13.299 1.00 91.19 524 ILE A N 1
ATOM 4262 C CA . ILE A 1 524 ? 4.138 1.563 14.269 1.00 91.19 524 ILE A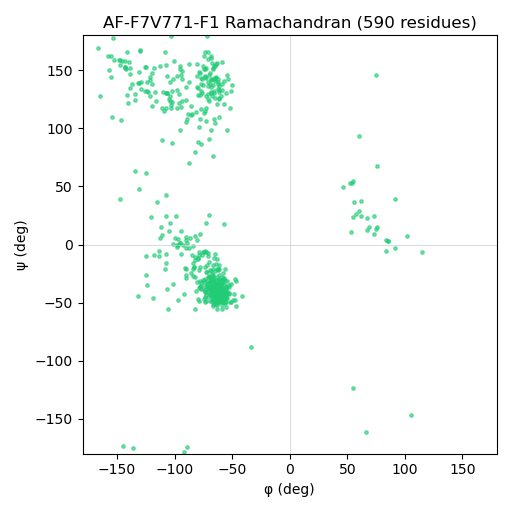 CA 1
ATOM 4263 C C . ILE A 1 524 ? 4.792 1.717 15.651 1.00 91.19 524 ILE A C 1
ATOM 4265 O O . ILE A 1 524 ? 4.096 1.809 16.661 1.00 91.19 524 ILE A O 1
ATOM 4269 N N . SER A 1 525 ? 6.117 1.866 15.715 1.00 89.12 525 SER A N 1
ATOM 4270 C CA . SER A 1 525 ? 6.862 2.065 16.966 1.00 89.12 525 SER A CA 1
ATOM 4271 C C . SER A 1 525 ? 6.490 3.377 17.662 1.00 89.12 525 SER A C 1
ATOM 4273 O O . SER A 1 525 ? 6.407 3.454 18.892 1.00 89.12 525 SER A O 1
ATOM 4275 N N . GLY A 1 526 ? 6.246 4.430 16.886 1.00 92.44 526 GLY A N 1
ATOM 4276 C CA . GLY A 1 526 ? 5.685 5.690 17.351 1.00 92.44 526 GLY A CA 1
ATOM 4277 C C . GLY A 1 526 ? 4.287 5.537 17.945 1.00 92.44 526 GLY A C 1
ATOM 4278 O O . GLY A 1 526 ? 4.043 5.949 19.080 1.00 92.44 526 GLY A O 1
ATOM 4279 N N . TYR A 1 527 ? 3.397 4.836 17.248 1.00 94.62 527 TYR A N 1
ATOM 4280 C CA . TYR A 1 527 ? 2.042 4.560 17.723 1.00 94.62 527 TYR A CA 1
ATOM 4281 C C . TYR A 1 527 ? 2.014 3.725 19.014 1.00 94.62 527 TYR A C 1
ATOM 4283 O O . TYR A 1 527 ? 1.216 3.990 19.917 1.00 94.62 527 TYR A O 1
ATOM 4291 N N . ILE A 1 528 ? 2.928 2.762 19.163 1.00 93.69 528 ILE A N 1
ATOM 4292 C CA . ILE A 1 528 ? 3.118 1.995 20.404 1.00 93.69 528 ILE A CA 1
ATOM 4293 C C . ILE A 1 528 ? 3.512 2.922 21.563 1.00 93.69 528 ILE A C 1
ATOM 4295 O O . ILE A 1 528 ? 2.908 2.850 22.639 1.00 93.69 528 ILE A O 1
ATOM 4299 N N . ARG A 1 529 ? 4.476 3.831 21.344 1.00 93.62 529 ARG A N 1
ATOM 4300 C CA . ARG A 1 529 ? 4.868 4.855 22.332 1.00 93.62 529 ARG A CA 1
ATOM 4301 C C . ARG A 1 529 ? 3.687 5.751 22.702 1.00 93.62 529 ARG A C 1
ATOM 4303 O O . ARG A 1 529 ? 3.413 5.928 23.889 1.00 93.62 529 ARG A O 1
ATOM 4310 N N . PHE A 1 530 ? 2.936 6.225 21.711 1.00 95.00 530 PHE A N 1
ATOM 4311 C CA . PHE A 1 530 ? 1.729 7.025 21.911 1.00 95.00 530 PHE A CA 1
ATOM 4312 C C . PHE A 1 530 ? 0.685 6.301 22.777 1.00 95.00 530 PHE A C 1
ATOM 4314 O O . PHE A 1 530 ? 0.200 6.857 23.767 1.00 95.00 530 PHE A O 1
ATOM 4321 N N . LEU A 1 531 ? 0.365 5.037 22.470 1.00 95.19 531 LEU A N 1
ATOM 4322 C CA . LEU A 1 531 ? -0.604 4.250 23.239 1.00 95.19 531 LEU A CA 1
ATOM 4323 C C . LEU A 1 531 ? -0.178 4.059 24.699 1.00 95.19 531 LEU A C 1
ATOM 4325 O O . LEU A 1 531 ? -1.034 4.129 25.589 1.00 95.19 531 LEU A O 1
ATOM 4329 N N . ARG A 1 532 ? 1.115 3.834 24.963 1.00 93.81 532 ARG A N 1
ATOM 4330 C CA . ARG A 1 532 ? 1.658 3.776 26.330 1.00 93.81 532 ARG A CA 1
ATOM 4331 C C . ARG A 1 532 ? 1.548 5.132 27.027 1.00 93.81 532 ARG A C 1
ATOM 4333 O O . ARG A 1 532 ? 1.020 5.182 28.140 1.00 93.81 532 ARG A O 1
ATOM 4340 N N . GLY A 1 533 ? 1.946 6.213 26.354 1.00 92.38 533 GLY A N 1
ATOM 4341 C CA . GLY A 1 533 ? 1.903 7.586 26.866 1.00 92.38 533 GLY A CA 1
ATOM 4342 C C . GLY A 1 533 ? 0.503 8.006 27.326 1.00 92.38 533 GLY A C 1
ATOM 4343 O O . GLY A 1 533 ? 0.296 8.385 28.481 1.00 92.38 533 GLY A O 1
ATOM 4344 N N . ILE A 1 534 ? -0.526 7.784 26.502 1.00 92.25 534 ILE A N 1
ATOM 4345 C CA . ILE A 1 534 ? -1.916 8.113 26.878 1.00 92.25 534 ILE A CA 1
ATOM 4346 C C . ILE A 1 534 ? -2.534 7.139 27.906 1.00 92.25 534 ILE A C 1
ATOM 4348 O O . ILE A 1 534 ? -3.664 7.354 28.366 1.00 92.25 534 ILE A O 1
ATOM 4352 N N . ASN A 1 535 ? -1.839 6.046 28.249 1.00 92.25 535 ASN A N 1
ATOM 4353 C CA . ASN A 1 535 ? -2.237 5.049 29.250 1.00 92.25 535 ASN A CA 1
ATOM 4354 C C . ASN A 1 535 ? -1.215 4.911 30.400 1.00 92.25 535 ASN A C 1
ATOM 4356 O O . ASN A 1 535 ? -1.225 3.899 31.107 1.00 92.25 535 ASN A O 1
ATOM 4360 N N . GLN A 1 536 ? -0.399 5.939 30.657 1.00 88.69 536 GLN A N 1
ATOM 4361 C CA . GLN A 1 536 ? 0.691 5.945 31.645 1.00 88.69 536 GLN A CA 1
ATOM 4362 C C . GLN A 1 536 ? 0.377 5.280 32.990 1.00 88.69 536 GLN A C 1
ATOM 4364 O O . GLN A 1 536 ? 1.203 4.548 33.527 1.00 88.69 536 GLN A O 1
ATOM 4369 N N . ALA A 1 537 ? -0.797 5.538 33.575 1.00 89.62 537 ALA A N 1
ATOM 4370 C CA . ALA A 1 537 ? -1.153 4.976 34.879 1.00 89.62 537 ALA A CA 1
ATOM 4371 C C . ALA A 1 537 ? -1.251 3.439 34.849 1.00 89.62 537 ALA A C 1
ATOM 4373 O O . ALA A 1 537 ? -0.826 2.777 35.795 1.00 89.62 537 ALA A O 1
ATOM 4374 N N . LYS A 1 538 ? -1.791 2.876 33.760 1.00 91.88 538 LYS A N 1
ATOM 4375 C CA . LYS A 1 538 ? -1.866 1.423 33.552 1.00 91.88 538 LYS A CA 1
ATOM 4376 C C . LYS A 1 538 ? -0.490 0.852 33.236 1.00 91.88 538 LYS A C 1
ATOM 4378 O O . LYS A 1 538 ? -0.122 -0.173 33.798 1.00 91.88 538 LYS A O 1
ATOM 4383 N N . GLU A 1 539 ? 0.281 1.560 32.419 1.00 90.75 539 GLU A N 1
ATOM 4384 C CA . GLU A 1 539 ? 1.617 1.128 32.017 1.00 90.75 539 GLU A CA 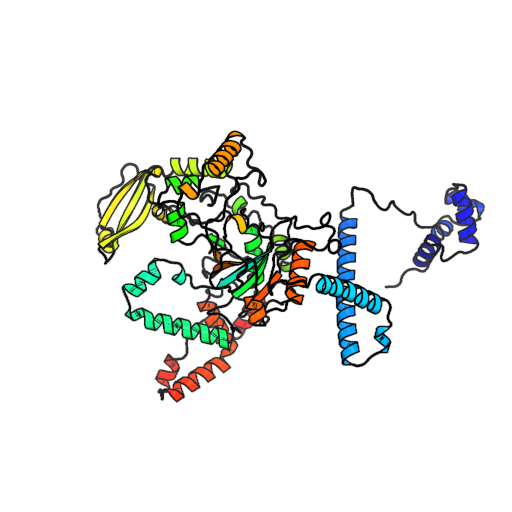1
ATOM 4385 C C . GLU A 1 539 ? 2.590 1.079 33.202 1.00 90.75 539 GLU A C 1
ATOM 4387 O O . GLU A 1 539 ? 3.243 0.064 33.437 1.00 90.75 539 GLU A O 1
ATOM 4392 N N . LYS A 1 540 ? 2.596 2.117 34.048 1.00 88.44 540 LYS A N 1
ATOM 4393 C CA . LYS A 1 540 ? 3.362 2.141 35.305 1.00 88.44 540 LYS A CA 1
ATOM 4394 C C . LYS A 1 540 ? 2.950 1.006 36.249 1.00 88.44 540 LYS A C 1
ATOM 4396 O O . LYS A 1 540 ? 3.796 0.433 36.930 1.00 88.44 540 LYS A O 1
ATOM 4401 N N . ALA A 1 541 ? 1.660 0.668 36.310 1.00 90.62 541 ALA A N 1
ATOM 4402 C CA . ALA A 1 541 ? 1.179 -0.435 37.142 1.00 90.62 541 ALA A CA 1
ATOM 4403 C C . ALA A 1 541 ? 1.656 -1.805 36.630 1.00 90.62 541 ALA A C 1
ATOM 4405 O O . ALA A 1 541 ? 2.072 -2.632 37.443 1.00 90.62 541 ALA A O 1
ATOM 4406 N N . TYR A 1 542 ? 1.642 -2.018 35.310 1.00 91.06 542 TYR A N 1
ATOM 4407 C CA . TYR A 1 542 ? 2.146 -3.232 34.666 1.00 91.06 542 TYR A CA 1
ATOM 4408 C C . TYR A 1 542 ? 3.632 -3.461 34.975 1.00 91.06 542 TYR A C 1
ATOM 4410 O O . TYR A 1 542 ? 3.990 -4.481 35.564 1.00 91.06 542 TYR A O 1
ATOM 4418 N N . TRP A 1 543 ? 4.494 -2.479 34.695 1.00 89.25 543 TRP A N 1
ATOM 4419 C CA . TRP A 1 543 ? 5.934 -2.624 34.943 1.00 89.25 543 TRP A CA 1
ATOM 4420 C C . TRP A 1 543 ? 6.267 -2.796 36.423 1.00 89.25 543 TRP A C 1
ATOM 4422 O O . TRP A 1 543 ? 7.168 -3.555 36.779 1.00 89.25 543 TRP A O 1
ATOM 4432 N N . LYS A 1 544 ? 5.499 -2.158 37.315 1.00 88.94 544 LYS A N 1
ATOM 4433 C CA . LYS A 1 544 ? 5.659 -2.341 38.762 1.00 88.94 544 LYS A CA 1
ATOM 4434 C C . LYS A 1 544 ? 5.362 -3.776 39.198 1.00 88.94 544 LYS A C 1
ATOM 4436 O O . LYS A 1 544 ? 5.990 -4.274 40.133 1.00 88.94 544 LYS A O 1
ATOM 4441 N N . GLN A 1 545 ? 4.407 -4.438 38.548 1.00 89.81 545 GLN A N 1
ATOM 4442 C CA . GLN A 1 545 ? 4.125 -5.848 38.787 1.00 89.81 545 GLN A CA 1
ATOM 4443 C C . GLN A 1 545 ? 5.269 -6.734 38.277 1.00 89.81 545 GLN A C 1
ATOM 4445 O O . GLN A 1 545 ? 5.776 -7.545 39.049 1.00 89.81 545 GLN A O 1
ATOM 4450 N N . ILE A 1 546 ? 5.737 -6.518 37.045 1.00 88.19 546 ILE A N 1
ATOM 4451 C CA . ILE A 1 546 ? 6.857 -7.270 36.454 1.00 88.19 546 ILE A CA 1
ATOM 4452 C C . ILE A 1 546 ? 8.130 -7.144 37.299 1.00 88.19 546 ILE A C 1
ATOM 4454 O O . ILE A 1 546 ? 8.794 -8.142 37.579 1.00 88.19 546 ILE A O 1
ATOM 4458 N N . ALA A 1 547 ? 8.458 -5.940 37.772 1.00 88.06 547 ALA A N 1
ATOM 4459 C CA . ALA A 1 547 ? 9.622 -5.737 38.631 1.00 88.06 547 ALA A CA 1
ATOM 4460 C C . ALA A 1 547 ? 9.500 -6.465 39.973 1.00 88.06 547 ALA A C 1
ATOM 4462 O O . ALA A 1 547 ? 10.480 -7.014 40.476 1.00 88.06 547 ALA A O 1
ATOM 4463 N N . LYS A 1 548 ? 8.286 -6.531 40.534 1.00 89.38 548 LYS A N 1
ATOM 4464 C CA . LYS A 1 548 ? 8.020 -7.293 41.756 1.00 89.38 548 LYS A CA 1
ATOM 4465 C C . LYS A 1 548 ? 8.186 -8.799 41.536 1.00 89.38 548 LYS A C 1
ATOM 4467 O O . LYS A 1 548 ? 8.754 -9.467 42.395 1.00 89.38 548 LYS A O 1
ATOM 4472 N N . GLU A 1 549 ? 7.687 -9.325 40.422 1.00 91.44 549 GLU A N 1
ATOM 4473 C CA . GLU A 1 549 ? 7.789 -10.749 40.071 1.00 91.44 549 GLU A CA 1
ATOM 4474 C C . GLU A 1 549 ? 9.247 -11.177 39.851 1.00 91.44 549 GLU A C 1
ATOM 4476 O O . GLU A 1 549 ? 9.646 -12.248 40.305 1.00 91.44 549 GLU A O 1
ATOM 4481 N N . ASN A 1 550 ? 10.060 -10.297 39.261 1.00 88.44 550 ASN A N 1
ATOM 4482 C CA . ASN A 1 550 ? 11.480 -10.536 38.998 1.00 88.44 550 ASN A CA 1
ATOM 4483 C C . ASN A 1 550 ? 12.422 -10.089 40.136 1.00 88.44 550 ASN A C 1
ATOM 4485 O O . ASN A 1 550 ? 13.634 -10.201 39.993 1.00 88.44 550 ASN A O 1
ATOM 4489 N N . GLN A 1 551 ? 11.885 -9.617 41.271 1.00 90.44 551 GLN A N 1
ATOM 4490 C CA . GLN A 1 551 ? 12.652 -9.180 42.454 1.00 90.44 551 GLN A CA 1
ATOM 4491 C C . GLN A 1 551 ? 13.696 -8.089 42.157 1.00 90.44 551 GLN A C 1
ATOM 4493 O O . GLN A 1 551 ? 14.775 -8.070 42.747 1.00 90.44 551 GLN A O 1
ATOM 4498 N N . LEU A 1 552 ? 13.358 -7.172 41.254 1.00 88.19 552 LEU A N 1
ATOM 4499 C CA . LEU A 1 552 ? 14.271 -6.135 40.786 1.00 88.19 552 LEU A CA 1
ATOM 4500 C C . LEU A 1 552 ? 14.389 -4.986 41.786 1.00 88.19 552 LEU A C 1
ATOM 4502 O O . LEU A 1 552 ? 13.439 -4.647 42.502 1.00 88.19 552 LEU A O 1
ATOM 4506 N N . SER A 1 553 ? 15.567 -4.373 41.826 1.00 85.25 553 SER A N 1
ATOM 4507 C CA . SER A 1 553 ? 15.824 -3.172 42.613 1.00 85.25 553 SER A CA 1
ATOM 4508 C C . SER A 1 553 ? 15.065 -1.951 42.058 1.00 85.25 553 SER A C 1
ATOM 4510 O O . SER A 1 553 ? 14.621 -1.951 40.908 1.00 85.25 553 SER A O 1
ATOM 4512 N N . PRO A 1 554 ? 14.905 -0.872 42.849 1.00 80.81 554 PRO A N 1
ATOM 4513 C CA . PRO A 1 554 ? 14.294 0.368 42.365 1.00 80.81 554 PRO A CA 1
ATOM 4514 C C . PRO A 1 554 ? 15.011 0.999 41.163 1.00 80.81 554 PRO A C 1
ATOM 4516 O O . PRO A 1 554 ? 14.357 1.664 40.368 1.00 80.81 554 PRO A O 1
ATOM 4519 N N . GLU A 1 555 ? 16.325 0.800 41.044 1.00 81.06 555 GLU A N 1
ATOM 4520 C CA . GLU A 1 555 ? 17.145 1.291 39.929 1.00 81.06 555 GLU A CA 1
ATOM 4521 C C . GLU A 1 555 ? 16.869 0.465 38.663 1.00 81.06 555 GLU A C 1
ATOM 4523 O O . GLU A 1 555 ? 16.473 1.024 37.645 1.00 81.06 555 GLU A O 1
ATOM 4528 N N . GLU A 1 556 ? 16.906 -0.869 38.763 1.00 80.00 556 GLU A N 1
ATOM 4529 C CA . GLU A 1 556 ? 16.572 -1.782 37.652 1.00 80.00 556 GLU A CA 1
ATOM 4530 C C . GLU A 1 556 ? 15.114 -1.643 37.180 1.00 80.00 556 GLU A C 1
ATOM 4532 O O . GLU A 1 556 ? 14.806 -1.856 36.009 1.00 80.00 556 GLU A O 1
ATOM 4537 N N . TYR A 1 557 ? 14.195 -1.278 38.079 1.00 79.38 557 TYR A N 1
ATOM 4538 C CA . TYR A 1 557 ? 12.806 -0.972 37.731 1.00 79.38 557 TYR A CA 1
ATOM 4539 C C . TYR A 1 557 ? 12.677 0.281 36.854 1.00 79.38 557 TYR A C 1
ATOM 4541 O O . TYR A 1 557 ? 11.818 0.309 35.975 1.00 79.38 557 TYR A O 1
ATOM 4549 N N . LEU A 1 558 ? 13.490 1.315 37.090 1.00 75.44 558 LEU A N 1
ATOM 4550 C CA . LEU A 1 558 ? 13.452 2.537 36.282 1.00 75.44 558 LEU A CA 1
ATOM 4551 C C . LEU A 1 558 ? 13.984 2.282 34.870 1.00 75.44 558 LEU A C 1
ATOM 4553 O O . LEU A 1 558 ? 13.391 2.780 33.918 1.00 75.44 558 LEU A O 1
ATOM 4557 N N . ASP A 1 559 ? 15.010 1.439 34.737 1.00 78.00 559 ASP A N 1
ATOM 4558 C CA . ASP A 1 559 ? 15.581 1.034 33.443 1.00 78.00 559 ASP A CA 1
ATOM 4559 C C . ASP A 1 559 ? 14.653 0.110 32.629 1.00 78.00 559 ASP A C 1
ATOM 4561 O O . ASP A 1 559 ? 14.850 -0.098 31.433 1.00 78.00 559 ASP A O 1
ATOM 4565 N N . LEU A 1 560 ? 13.629 -0.457 33.273 1.00 75.81 560 LEU A N 1
ATOM 4566 C CA . LEU A 1 560 ? 12.646 -1.342 32.650 1.00 75.81 560 LEU A CA 1
ATOM 4567 C C . LEU A 1 560 ? 11.507 -0.615 31.951 1.00 75.81 560 LEU A C 1
ATOM 4569 O O . LEU A 1 560 ? 10.887 -1.198 31.065 1.00 75.81 560 LEU A O 1
ATOM 4573 N N . ILE A 1 561 ? 11.181 0.602 32.389 1.00 75.50 561 ILE A N 1
ATOM 4574 C CA . ILE A 1 561 ? 10.054 1.352 31.839 1.00 75.50 561 ILE A CA 1
ATOM 4575 C C . ILE A 1 561 ? 10.495 1.917 30.490 1.00 75.50 561 ILE A C 1
ATOM 4577 O O . ILE A 1 561 ? 11.401 2.750 30.457 1.00 75.50 561 ILE A O 1
ATOM 4581 N N . PRO A 1 562 ? 9.859 1.509 29.379 1.00 79.81 562 PRO A N 1
ATOM 4582 C CA . PRO A 1 562 ? 10.201 2.054 28.081 1.00 79.81 562 PRO A CA 1
ATOM 4583 C C . PRO A 1 562 ? 9.937 3.557 28.050 1.00 79.81 562 PRO A C 1
ATOM 4585 O O . PRO A 1 562 ? 8.882 4.017 28.496 1.00 79.81 562 PRO A O 1
ATOM 4588 N N . ASP A 1 563 ? 10.873 4.307 27.480 1.00 78.75 563 ASP A N 1
ATOM 4589 C CA . ASP A 1 563 ? 10.695 5.734 27.258 1.00 78.75 563 ASP A CA 1
ATOM 4590 C C . ASP A 1 563 ? 9.618 5.964 26.179 1.00 78.75 563 ASP A C 1
ATOM 4592 O O . ASP A 1 563 ? 9.624 5.332 25.113 1.00 78.75 563 ASP A O 1
ATOM 4596 N N . ASN A 1 564 ? 8.653 6.835 26.474 1.00 79.50 564 ASN A N 1
ATOM 4597 C CA . ASN A 1 564 ? 7.593 7.229 25.541 1.00 79.50 564 ASN A CA 1
ATOM 4598 C C . ASN A 1 564 ? 7.906 8.548 24.830 1.00 79.50 564 ASN A C 1
ATOM 4600 O O . ASN A 1 564 ? 7.130 8.950 23.964 1.00 79.50 564 ASN A O 1
ATOM 4604 N N . TRP A 1 565 ? 9.038 9.176 25.163 1.00 80.31 565 TRP A N 1
ATOM 4605 C CA . TRP A 1 565 ? 9.529 10.417 24.574 1.00 80.31 565 TRP A CA 1
ATOM 4606 C C . TRP A 1 565 ? 8.459 11.509 24.676 1.00 80.31 565 TRP A C 1
ATOM 4608 O O . TRP A 1 565 ? 7.953 11.798 25.762 1.00 80.31 565 TRP A O 1
ATOM 4618 N N . ASP A 1 566 ? 8.076 12.079 23.539 1.00 76.69 566 ASP A N 1
ATOM 4619 C CA . ASP A 1 566 ? 7.197 13.237 23.443 1.00 76.69 566 ASP A CA 1
ATOM 4620 C C . ASP A 1 566 ? 5.734 12.928 23.818 1.00 76.69 566 ASP A C 1
ATOM 4622 O O . ASP A 1 566 ? 4.929 13.846 23.951 1.00 76.69 566 ASP A O 1
ATOM 4626 N N . TYR A 1 567 ? 5.374 11.655 24.047 1.00 84.12 567 TYR A N 1
ATOM 4627 C CA . TYR A 1 567 ? 3.982 11.240 24.278 1.00 84.12 567 TYR A CA 1
ATOM 4628 C C . TYR A 1 567 ? 3.548 11.134 25.743 1.00 84.12 567 TYR A C 1
ATOM 4630 O O . TYR A 1 567 ? 2.405 10.758 26.030 1.00 84.12 567 TYR A O 1
ATOM 4638 N N . ASP A 1 568 ? 4.433 11.444 26.692 1.00 80.19 568 ASP A N 1
ATOM 4639 C CA . ASP A 1 568 ? 4.074 11.458 28.114 1.00 80.19 568 ASP A CA 1
ATOM 4640 C C . ASP A 1 568 ? 3.309 12.732 28.535 1.00 80.19 568 ASP A C 1
ATOM 4642 O O . ASP A 1 568 ? 2.793 12.810 29.658 1.00 80.19 568 ASP A O 1
ATOM 4646 N N . ASP A 1 569 ? 3.179 13.713 27.641 1.00 79.81 569 ASP A N 1
ATOM 4647 C CA . ASP A 1 569 ? 2.423 14.937 27.892 1.00 79.81 569 ASP A CA 1
ATOM 4648 C C . ASP A 1 569 ? 0.902 14.716 27.701 1.00 79.81 569 ASP A C 1
ATOM 4650 O O . ASP A 1 569 ? 0.489 14.103 26.705 1.00 79.81 569 ASP A O 1
ATOM 4654 N N . PRO A 1 570 ? 0.036 15.211 28.612 1.00 74.75 570 PRO A N 1
ATOM 4655 C CA . PRO A 1 570 ? -1.416 15.277 28.413 1.00 74.75 570 PRO A CA 1
ATOM 4656 C C . PRO A 1 570 ? -1.869 15.839 27.054 1.00 74.75 570 PRO A C 1
ATOM 4658 O O . PRO A 1 570 ? -2.898 15.391 26.534 1.00 74.75 570 PRO A O 1
ATOM 4661 N N . ASP A 1 571 ? -1.102 16.760 26.470 1.00 86.44 571 ASP A N 1
ATOM 4662 C CA . ASP A 1 571 ? -1.374 17.395 25.180 1.00 86.44 571 ASP A CA 1
ATOM 4663 C C . ASP A 1 571 ? -1.324 16.393 24.015 1.00 86.44 571 ASP A C 1
ATOM 4665 O O . ASP A 1 571 ? -2.014 16.583 23.014 1.00 86.44 571 ASP A O 1
ATOM 4669 N N . SER A 1 572 ? -0.623 15.262 24.166 1.00 87.62 572 SER A N 1
ATOM 4670 C CA . SER A 1 572 ? -0.530 14.200 23.148 1.00 87.62 572 SER A CA 1
ATOM 4671 C C . SER A 1 572 ? -1.900 13.669 22.730 1.00 87.62 572 SER A C 1
ATOM 4673 O O . SER A 1 572 ? -2.155 13.387 21.559 1.00 87.62 572 SER A O 1
ATOM 4675 N N . LEU A 1 573 ? -2.829 13.537 23.683 1.00 88.88 573 LEU A N 1
ATOM 4676 C CA . LEU A 1 573 ? -4.177 13.067 23.376 1.00 88.88 573 LEU A CA 1
ATOM 4677 C C . LEU A 1 573 ? -4.984 14.123 22.611 1.00 88.88 573 LEU A C 1
ATOM 4679 O O . LEU A 1 573 ? -5.831 13.766 21.790 1.00 88.88 573 LEU A O 1
ATOM 4683 N N . ASP A 1 574 ? -4.769 15.403 22.898 1.00 89.50 574 ASP A N 1
ATOM 4684 C CA . ASP A 1 574 ? -5.470 16.497 22.230 1.00 89.50 574 ASP A CA 1
ATOM 4685 C C . ASP A 1 574 ? -4.887 16.773 20.838 1.00 89.50 574 ASP A C 1
ATOM 4687 O O . ASP A 1 574 ? -5.663 16.977 19.903 1.00 89.50 574 ASP A O 1
ATOM 4691 N N . TRP A 1 575 ? -3.568 16.637 20.665 1.00 91.62 575 TRP A N 1
ATOM 4692 C CA . TRP A 1 575 ? -2.898 16.573 19.363 1.00 91.62 575 TRP A CA 1
ATOM 4693 C C . TRP A 1 575 ? -3.481 15.454 18.491 1.00 91.62 575 TRP A C 1
ATOM 4695 O O . TRP A 1 575 ? -4.008 15.730 17.413 1.00 91.62 575 TRP A O 1
ATOM 4705 N N . ALA A 1 576 ? -3.527 14.217 19.001 1.00 89.94 576 ALA A N 1
ATOM 4706 C CA . ALA A 1 576 ? -4.079 13.088 18.254 1.00 89.94 576 ALA A CA 1
ATOM 4707 C C . ALA A 1 576 ? -5.562 13.295 17.888 1.00 89.94 576 ALA A C 1
ATOM 4709 O O . ALA A 1 576 ? -5.984 13.008 16.768 1.00 89.94 576 ALA A O 1
ATOM 4710 N N . LYS A 1 577 ? -6.380 13.848 18.799 1.00 88.75 577 LYS A N 1
ATOM 4711 C CA . LYS A 1 577 ? -7.771 14.227 18.477 1.00 88.75 577 LYS A CA 1
ATOM 4712 C C . LYS A 1 577 ? -7.844 15.301 17.390 1.00 88.75 577 LYS A C 1
ATOM 4714 O O . LYS A 1 577 ? -8.797 15.283 16.610 1.00 88.75 577 LYS A O 1
ATOM 4719 N N . GLY A 1 578 ? -6.888 16.231 17.355 1.00 85.88 578 GLY A N 1
ATOM 4720 C CA . GLY A 1 578 ? -6.752 17.248 16.312 1.00 85.88 578 GLY A CA 1
ATOM 4721 C C . GLY A 1 578 ? -6.562 16.640 14.922 1.00 85.88 578 GLY A C 1
ATOM 4722 O O . GLY A 1 578 ? -7.156 17.131 13.966 1.00 85.88 578 GLY A O 1
ATOM 4723 N N . LEU A 1 579 ? -5.858 15.509 14.844 1.00 83.94 579 LEU A N 1
ATOM 4724 C CA . LEU A 1 579 ? -5.685 14.690 13.636 1.00 83.94 579 LEU A CA 1
ATOM 4725 C C . LEU A 1 579 ? -6.867 13.740 13.360 1.00 83.94 579 LEU A C 1
ATOM 4727 O O . LEU A 1 579 ? -6.824 12.901 12.469 1.00 83.94 579 LEU A O 1
ATOM 4731 N N . GLY A 1 580 ? -7.956 13.851 14.125 1.00 82.50 580 GLY A N 1
ATOM 4732 C CA . GLY A 1 580 ? -9.151 13.026 13.950 1.00 82.50 580 GLY A CA 1
ATOM 4733 C C . GLY A 1 580 ? -9.089 11.657 14.630 1.00 82.50 580 GLY A C 1
ATOM 4734 O O . GLY A 1 580 ? -10.064 10.898 14.532 1.00 82.50 580 GLY A O 1
ATOM 4735 N N . TRP A 1 581 ? -8.017 11.353 15.371 1.00 89.94 581 TRP A N 1
ATOM 4736 C CA . TRP A 1 581 ? -7.895 10.097 16.100 1.00 89.94 581 TRP A CA 1
ATOM 4737 C C . TRP A 1 581 ? -8.989 9.959 17.158 1.00 89.94 581 TRP A C 1
ATOM 4739 O O . TRP A 1 581 ? -9.326 10.884 17.907 1.00 89.94 581 TRP A O 1
ATOM 4749 N N . SER A 1 582 ? -9.556 8.758 17.257 1.00 80.44 582 SER A N 1
ATOM 4750 C CA . SER A 1 582 ? -10.564 8.453 18.263 1.00 80.44 582 SER A CA 1
ATOM 4751 C C . SER A 1 582 ? -10.400 7.033 18.790 1.00 80.44 582 SER A C 1
ATOM 4753 O O . SER A 1 582 ? -10.008 6.124 18.071 1.00 80.44 582 SER A O 1
ATOM 4755 N N . ARG A 1 583 ? -10.810 6.793 20.041 1.00 83.69 583 ARG A N 1
ATOM 4756 C CA . ARG A 1 583 ? -10.817 5.447 20.657 1.00 83.69 583 ARG A CA 1
ATOM 4757 C C . ARG A 1 583 ? -11.922 4.522 20.112 1.00 83.69 583 ARG A C 1
ATOM 4759 O O . ARG A 1 583 ? -12.329 3.566 20.789 1.00 83.69 583 ARG A O 1
ATOM 4766 N N . ARG A 1 584 ? -12.477 4.838 18.941 1.00 80.44 584 ARG A N 1
ATOM 4767 C CA . ARG A 1 584 ? -13.564 4.099 18.295 1.00 80.44 584 ARG A CA 1
ATOM 4768 C C . ARG A 1 584 ? -12.997 3.324 17.117 1.00 80.44 584 ARG A C 1
ATOM 4770 O O . ARG A 1 584 ? -12.298 3.891 16.289 1.00 80.44 584 ARG A O 1
ATOM 4777 N N . MET A 1 585 ? -13.338 2.042 17.064 1.00 75.38 585 MET A N 1
ATOM 4778 C CA . MET A 1 585 ? -13.098 1.222 15.882 1.00 75.38 585 MET A CA 1
ATOM 4779 C C . MET A 1 585 ? -13.936 1.757 14.710 1.00 75.38 585 MET A C 1
ATOM 4781 O O . MET A 1 585 ? -15.005 2.336 14.963 1.00 75.38 585 MET A O 1
ATOM 4785 N N . PRO A 1 586 ? -13.504 1.543 13.457 1.00 66.25 586 PRO A N 1
ATOM 4786 C CA . PRO A 1 586 ? -14.384 1.679 12.300 1.00 66.25 586 PRO A CA 1
ATOM 4787 C C . PRO A 1 586 ? -15.681 0.878 12.532 1.00 66.25 586 PRO A C 1
ATOM 4789 O O . PRO A 1 586 ? -15.651 -0.210 13.108 1.00 66.25 586 PRO A O 1
ATOM 4792 N N . GLY A 1 587 ? -16.841 1.441 12.186 1.00 57.00 587 GLY A N 1
ATOM 4793 C CA . GLY A 1 587 ? -18.132 0.791 12.444 1.00 57.00 587 GLY A CA 1
ATOM 4794 C C . GLY A 1 587 ? -18.412 -0.363 11.473 1.00 57.00 587 GLY A C 1
ATOM 4795 O O . GLY A 1 587 ? -18.233 -0.199 10.275 1.00 57.00 587 GLY A O 1
ATOM 4796 N N . ARG A 1 588 ? -18.935 -1.498 11.964 1.00 52.94 588 ARG A N 1
ATOM 4797 C CA . ARG A 1 588 ? -19.246 -2.696 11.144 1.00 52.94 588 ARG A CA 1
ATOM 4798 C C . ARG A 1 588 ? -20.277 -2.458 10.036 1.00 52.94 588 ARG A C 1
ATOM 4800 O O . ARG A 1 588 ? -20.144 -2.965 8.938 1.00 52.94 588 ARG A O 1
ATOM 4807 N N . LYS A 1 589 ? -21.291 -1.621 10.286 1.00 45.91 589 LYS A N 1
ATOM 4808 C CA . LYS A 1 589 ? -22.345 -1.345 9.288 1.00 45.91 589 LYS A CA 1
ATOM 4809 C C . LYS A 1 589 ? -21.903 -0.405 8.178 1.00 45.91 589 LYS A C 1
ATOM 4811 O O . LYS A 1 589 ? -22.656 -0.162 7.236 1.00 45.91 589 LYS A O 1
ATOM 4816 N N . THR A 1 590 ? -20.724 0.193 8.314 1.00 41.59 590 THR A N 1
ATOM 4817 C CA . THR A 1 590 ? -20.300 1.257 7.436 1.00 41.59 590 THR A CA 1
ATOM 4818 C C . THR A 1 590 ? -18.798 1.518 7.555 1.00 41.59 590 THR A C 1
ATOM 4820 O O . THR A 1 590 ? -18.336 1.993 8.589 1.00 41.59 590 THR A O 1
ATOM 4823 N N . LEU A 1 591 ? -18.088 1.528 6.425 1.00 43.03 591 LEU A N 1
ATOM 4824 C CA . LEU A 1 591 ? -16.926 2.422 6.235 1.00 43.03 591 LEU A CA 1
ATOM 4825 C C . LEU A 1 591 ? -17.283 3.930 6.420 1.00 43.03 591 LEU A C 1
ATOM 4827 O O . LEU A 1 591 ? -16.579 4.806 5.930 1.00 43.03 591 LEU A O 1
ATOM 4831 N N . LEU A 1 592 ? -18.412 4.276 7.055 1.00 47.50 592 LEU A N 1
ATOM 4832 C CA . LEU A 1 592 ? -18.950 5.629 7.243 1.00 47.50 592 LEU A CA 1
ATOM 4833 C C . LEU A 1 592 ? -18.558 6.152 8.625 1.00 47.50 592 LEU A C 1
ATOM 4835 O O . LEU A 1 592 ? -19.064 5.616 9.633 1.00 47.50 592 LEU A O 1
#

Sequence (592 aa):
MSVSPVKVRKVLITEGIWSSRTSLEIKHYLNEKKTTAEIAQILNTTEKAVQQYLPYSRGLYNSENRSADAIKSAEYRRRIEIAKEHTIKKTIDLSEKEGWTEMSNIPEIIEYKEKEKVRQAAINEYHVEQYPGILCFRELPDGIMDFSKARCQGEDIVRLHLELIHSDDIEDAHPQFLEENPQFIGREQKEREEQQRVLKSYGKLQYGPTISRDIAVPEDMPLYALHYVIQKAFGWQNSHLHHFELPDDVFRKITGGKVSNWMALVGVLLQSPMMDEQDRFWADDYENGSFKTWLRKKYTGPYMSLNHGEGIVQSKEDIAYVKKKCAKVAVSYERRKDGTERIFWAHIAQENEDLSLSEQDKRFGIVRKEIIFIDDLPVESLFPLFETSPNQVLERLGIGEVLAFRDRGLHDQIADSEDLCESFEEFMDDDLRSEIDEILASGQDEPWNQPFVASCTDTLYYNYDYGDNWYVKITGSLGCEDLVEEGRITQDEIDEALITIYSKYKPVCLAADGLPVLDDVGGISGYIRFLRGINQAKEKAYWKQIAKENQLSPEEYLDLIPDNWDYDDPDSLDWAKGLGWSRRMPGRKTLL

Nearest PDB structures (foldseek):
  2i1s-assembly1_A  TM=6.319E-01  e=1.663E-04  Methanosarcina mazei Go1
  2i1s-assembly2_B  TM=4.991E-01  e=1.663E-04  Methanosarcina mazei Go1
  5vxn-assembly2_C  TM=7.168E-01  e=2.569E+00  Escherichia coli K-12
  8b4h-assembly1_A  TM=1.957E-01  e=3.459E-01  Geobacillus stearothermophilus
  2jvu-assembly1_A  TM=3.235E-01  e=4.922E+00  Escherichia coli 042